Protein 2CU5 (pdb70)

B-factor: mean 21.67, std 6.47, range [10.77, 50.03]

Structure (mmCIF, N/CA/C/O backbone):
data_2CU5
#
_entry.id   2CU5
#
_cell.length_a   82.498
_cell.length_b   45.293
_cell.length_c   96.523
_cell.angle_alpha   90.00
_cell.angle_beta   111.75
_cell.angle_gamma   90.00
#
_symmetry.space_group_name_H-M   'C 1 2 1'
#
loop_
_entity.id
_entity.type
_entity.pdbx_description
1 polymer 'Conserved Hypothetical Protein TT1486'
2 water water
#
loop_
_atom_site.group_PDB
_atom_site.id
_atom_site.type_symbol
_atom_site.label_atom_id
_atom_site.label_alt_id
_atom_site.label_comp_id
_atom_site.label_asym_id
_atom_site.label_entity_id
_atom_site.label_seq_id
_atom_site.pdbx_PDB_ins_code
_atom_site.Cartn_x
_atom_site.Cartn_y
_atom_site.Cartn_z
_atom_site.occupancy
_atom_site.B_iso_or_equiv
_atom_site.auth_seq_id
_atom_site.auth_comp_id
_atom_site.auth_asym_id
_atom_site.auth_atom_id
_atom_site.pdbx_PDB_model_num
ATOM 1 N N . MET A 1 1 ? 8.594 55.352 35.445 1.00 28.55 1 MET A N 1
ATOM 2 C CA . MET A 1 1 ? 7.757 54.439 36.276 1.00 29.40 1 MET A CA 1
ATOM 3 C C . MET A 1 1 ? 8.615 53.786 37.353 1.00 30.15 1 MET A C 1
ATOM 4 O O . MET A 1 1 ? 9.806 53.537 37.144 1.00 30.08 1 MET A O 1
ATOM 9 N N . GLU A 1 2 ? 8.005 53.507 38.500 1.00 30.08 2 GLU A N 1
ATOM 10 C CA . GLU A 1 2 ? 8.712 52.864 39.601 1.00 30.70 2 GLU A CA 1
ATOM 11 C C . GLU A 1 2 ? 8.702 51.351 39.423 1.00 29.73 2 GLU A C 1
ATOM 12 O O . GLU A 1 2 ? 7.650 50.753 39.209 1.00 30.50 2 GLU A O 1
ATOM 18 N N . GLY A 1 3 ? 9.881 50.740 39.509 1.00 29.52 3 GLY A N 1
ATOM 19 C CA . GLY A 1 3 ? 9.983 49.297 39.374 1.00 28.23 3 GLY A CA 1
ATOM 20 C C . GLY A 1 3 ? 9.849 48.773 37.956 1.00 26.68 3 GLY A C 1
ATOM 21 O O . GLY A 1 3 ? 9.885 47.565 37.730 1.00 26.59 3 GLY A O 1
ATOM 22 N N . VAL A 1 4 ? 9.689 49.676 36.996 1.00 24.95 4 VAL A N 1
ATOM 23 C CA . VAL A 1 4 ? 9.561 49.271 35.602 1.00 24.49 4 VAL A CA 1
ATOM 24 C C . VAL A 1 4 ? 10.460 50.131 34.731 1.00 23.35 4 VAL A C 1
ATOM 25 O O . VAL A 1 4 ? 10.373 51.361 34.758 1.00 22.86 4 VAL A O 1
ATOM 29 N N . VAL A 1 5 ? 11.326 49.477 33.965 1.00 23.11 5 VAL A N 1
ATOM 30 C CA . VAL A 1 5 ? 12.245 50.186 33.086 1.00 23.57 5 VAL A CA 1
ATOM 31 C C . VAL A 1 5 ? 11.603 50.424 31.731 1.00 24.45 5 VAL A C 1
ATOM 32 O O . VAL A 1 5 ? 10.967 49.528 31.175 1.00 24.16 5 VAL A O 1
ATOM 36 N N . ARG A 1 6 ? 11.768 51.635 31.209 1.00 23.04 6 ARG A N 1
ATOM 37 C CA . ARG A 1 6 ? 11.209 51.985 29.913 1.00 23.50 6 ARG A CA 1
ATOM 38 C C . ARG A 1 6 ? 12.292 52.113 28.850 1.00 23.72 6 ARG A C 1
ATOM 39 O O . ARG A 1 6 ? 13.091 53.052 28.864 1.00 24.04 6 ARG A O 1
ATOM 47 N N . LEU A 1 7 ? 12.327 51.148 27.939 1.00 21.09 7 LEU A N 1
ATOM 48 C CA . LEU A 1 7 ? 13.288 51.167 26.853 1.00 20.83 7 LEU A CA 1
ATOM 49 C C . LEU A 1 7 ? 12.578 51.843 25.686 1.00 19.42 7 LEU A C 1
ATOM 50 O O . LEU A 1 7 ? 11.362 51.728 25.548 1.00 17.52 7 LEU A O 1
ATOM 55 N N . GLU A 1 8 ? 13.331 52.565 24.868 1.00 20.73 8 GLU A N 1
ATOM 56 C CA . GLU A 1 8 ? 12.760 53.238 23.706 1.00 20.32 8 GLU A CA 1
ATOM 57 C C . GLU A 1 8 ? 13.557 52.696 22.526 1.00 19.76 8 GLU A C 1
ATOM 58 O O . GLU A 1 8 ? 14.770 52.863 22.450 1.00 19.22 8 GLU A O 1
ATOM 64 N N . VAL A 1 9 ? 12.857 52.030 21.614 1.00 19.46 9 VAL A N 1
ATOM 65 C CA . VAL A 1 9 ? 13.491 51.374 20.479 1.00 19.33 9 VAL A CA 1
ATOM 66 C C . VAL A 1 9 ? 13.148 51.915 19.097 1.00 19.14 9 VAL A C 1
ATOM 67 O O . VAL A 1 9 ? 11.989 51.904 18.695 1.00 20.67 9 VAL A O 1
ATOM 71 N N . PRO A 1 10 ? 14.154 52.405 18.354 1.00 20.37 10 PRO A N 1
ATOM 72 C CA . PRO A 1 10 ? 13.863 52.922 17.012 1.00 19.05 10 PRO A CA 1
ATOM 73 C C . PRO A 1 10 ? 13.514 51.735 16.108 1.00 19.81 10 PRO A C 1
ATOM 74 O O . PRO A 1 10 ? 14.151 50.682 16.187 1.00 19.10 10 PRO A O 1
ATOM 78 N N . THR A 1 11 ? 12.509 51.903 15.256 1.00 19.33 11 THR A N 1
ATOM 79 C CA . THR A 1 11 ? 12.096 50.829 14.356 1.00 19.63 11 THR A CA 1
ATOM 80 C C . THR A 1 11 ? 11.963 51.308 12.916 1.00 19.97 11 THR A C 1
ATOM 81 O O . THR A 1 11 ? 11.715 52.486 12.665 1.00 20.23 11 THR A O 1
ATOM 85 N N . PRO A 1 12 ? 12.150 50.399 11.947 1.00 20.13 12 PRO A N 1
ATOM 86 C CA . PRO A 1 12 ? 12.034 50.745 10.526 1.00 20.03 12 PRO A CA 1
ATOM 87 C C . PRO A 1 12 ? 10.559 50.683 10.133 1.00 19.81 12 PRO A C 1
ATOM 88 O O . PRO A 1 12 ? 9.706 50.459 10.987 1.00 17.87 12 PRO A O 1
ATOM 92 N N . GLU A 1 13 ? 10.252 50.873 8.852 1.00 20.07 13 GLU A N 1
ATOM 93 C CA . GLU A 1 13 ? 8.858 50.817 8.419 1.00 21.89 13 GLU A CA 1
ATOM 94 C C . GLU A 1 13 ? 8.279 49.488 8.889 1.00 20.07 13 GLU A C 1
ATOM 95 O O . GLU A 1 13 ? 7.163 49.422 9.405 1.00 19.82 13 GLU A O 1
ATOM 101 N N . GLU A 1 14 ? 9.051 48.425 8.700 1.00 20.62 14 GLU A N 1
ATOM 102 C CA . GLU A 1 14 ? 8.633 47.105 9.136 1.00 21.69 14 GLU A CA 1
ATOM 103 C C . GLU A 1 14 ? 9.850 46.209 9.255 1.00 20.36 14 GLU A C 1
ATOM 104 O O . GLU A 1 14 ? 10.774 46.282 8.440 1.00 20.60 14 GLU A O 1
ATOM 110 N N . GLY A 1 15 ? 9.855 45.376 10.289 1.00 18.30 15 GLY A N 1
ATOM 111 C CA . GLY A 1 15 ? 10.971 44.481 10.496 1.00 18.46 15 GLY A CA 1
ATOM 112 C C . GLY A 1 15 ? 11.082 43.997 11.926 1.00 19.06 15 GLY A C 1
ATOM 113 O O . GLY A 1 15 ? 10.359 44.450 12.813 1.00 17.84 15 GLY A O 1
ATOM 114 N N . PHE A 1 16 ? 11.991 43.053 12.137 1.00 18.71 16 PHE A N 1
ATOM 115 C CA . PHE A 1 16 ? 12.234 42.488 13.454 1.00 19.17 16 PHE A CA 1
ATOM 116 C C . PHE A 1 16 ? 13.492 43.140 14.009 1.00 18.93 16 PHE A C 1
ATOM 117 O O . PHE A 1 16 ? 14.586 42.973 13.460 1.00 19.61 16 PHE A O 1
ATOM 125 N N . VAL A 1 17 ? 13.328 43.903 15.083 1.00 18.17 17 VAL A N 1
ATOM 126 C CA . VAL A 1 17 ? 14.454 44.584 15.712 1.00 16.48 17 VAL A CA 1
ATOM 127 C C . VAL A 1 17 ? 14.919 43.743 16.892 1.00 15.83 17 VAL A C 1
ATOM 128 O O . VAL A 1 17 ? 14.144 43.460 17.803 1.00 14.86 17 VAL A O 1
ATOM 132 N N . ASN A 1 18 ? 16.187 43.345 16.862 1.00 16.48 18 ASN A N 1
ATOM 133 C CA . ASN A 1 18 ? 16.768 42.524 17.920 1.00 16.08 18 ASN A CA 1
ATOM 134 C C . ASN A 1 18 ? 17.010 43.389 19.160 1.00 15.12 18 ASN A C 1
ATOM 135 O O . ASN A 1 18 ? 17.889 44.246 19.162 1.00 17.39 18 ASN A O 1
ATOM 140 N N . IL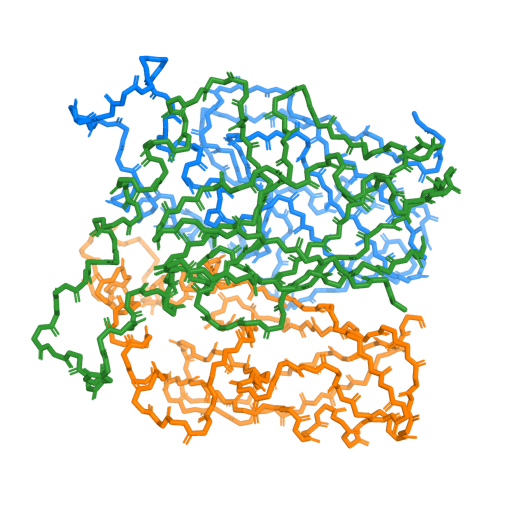E A 1 19 ? 16.234 43.161 20.211 1.00 16.55 19 ILE A N 1
ATOM 141 C CA . ILE A 1 19 ? 16.365 43.945 21.437 1.00 16.95 19 ILE A CA 1
ATOM 142 C C . ILE A 1 19 ? 16.904 43.125 22.604 1.00 17.08 19 ILE A C 1
ATOM 143 O O . ILE A 1 19 ? 16.811 43.535 23.761 1.00 16.91 19 ILE A O 1
ATOM 148 N N . THR A 1 20 ? 17.467 41.966 22.296 1.00 17.48 20 THR A N 1
ATOM 149 C CA . THR A 1 20 ? 18.000 41.077 23.319 1.00 18.79 20 THR A CA 1
ATOM 150 C C . THR A 1 20 ? 18.988 41.786 24.243 1.00 18.62 20 THR A C 1
ATOM 151 O O . THR A 1 20 ? 18.827 41.772 25.464 1.00 17.21 20 THR A O 1
ATOM 155 N N . ARG A 1 21 ? 20.003 42.409 23.655 1.00 20.03 21 ARG A N 1
ATOM 156 C CA . ARG A 1 21 ? 21.024 43.095 24.437 1.00 20.74 21 ARG A CA 1
ATOM 157 C C . ARG A 1 21 ? 20.498 44.310 25.185 1.00 20.60 21 ARG A C 1
ATOM 158 O O . ARG A 1 21 ? 20.907 44.561 26.321 1.00 21.21 21 ARG A O 1
ATOM 166 N N . LYS A 1 22 ? 19.598 45.069 24.567 1.00 20.29 22 LYS A N 1
ATOM 167 C CA . LYS A 1 22 ? 19.041 46.241 25.240 1.00 19.68 22 LYS A CA 1
ATOM 168 C C . LYS A 1 22 ? 18.192 45.839 26.449 1.00 19.53 22 LYS A C 1
ATOM 169 O O . LYS A 1 22 ? 18.152 46.556 27.455 1.00 17.90 22 LYS A O 1
ATOM 175 N N . VAL A 1 23 ? 17.512 44.698 26.356 1.00 18.11 23 VAL A N 1
ATOM 176 C CA . VAL A 1 23 ? 16.717 44.214 27.480 1.00 17.72 23 VAL A CA 1
ATOM 177 C C . VAL A 1 23 ? 17.684 43.783 28.582 1.00 16.64 23 VAL A C 1
ATOM 178 O O . VAL A 1 23 ? 17.497 44.118 29.745 1.00 19.63 23 VAL A O 1
ATOM 182 N N . GLU A 1 24 ? 18.719 43.038 28.206 1.00 18.08 24 GLU A N 1
ATOM 183 C CA . GLU A 1 24 ? 19.705 42.558 29.174 1.00 19.31 24 GLU A CA 1
ATOM 184 C C . GLU A 1 24 ? 20.389 43.713 29.898 1.00 20.82 24 GLU A C 1
ATOM 185 O O . GLU A 1 24 ? 20.687 43.620 31.092 1.00 19.95 24 GLU A O 1
ATOM 191 N N . ALA A 1 25 ? 20.634 44.803 29.179 1.00 22.40 25 ALA A N 1
ATOM 192 C CA . ALA A 1 25 ? 21.284 45.962 29.775 1.00 23.48 25 ALA A CA 1
ATOM 193 C C . ALA A 1 25 ? 20.402 46.588 30.848 1.00 24.58 25 ALA A C 1
ATOM 194 O O . ALA A 1 25 ? 20.894 47.299 31.725 1.00 26.12 25 ALA A O 1
ATOM 196 N N . ALA A 1 26 ? 19.100 46.323 30.787 1.00 23.36 26 ALA A N 1
ATOM 197 C CA . ALA A 1 26 ? 18.175 46.878 31.767 1.00 23.44 26 ALA A CA 1
ATOM 198 C C . ALA A 1 26 ? 17.983 45.964 32.976 1.00 23.52 26 ALA A C 1
ATOM 199 O O . ALA A 1 26 ? 17.332 46.346 33.949 1.00 23.82 26 ALA A O 1
ATOM 201 N N . LEU A 1 27 ? 18.569 44.772 32.922 1.00 22.30 27 LEU A N 1
ATOM 202 C CA . LEU A 1 27 ? 18.425 43.799 34.000 1.00 23.69 27 LEU A CA 1
ATOM 203 C C . LEU A 1 27 ? 19.299 44.002 35.233 1.00 25.92 27 LEU A C 1
ATOM 204 O O . LEU A 1 27 ? 19.007 43.443 36.292 1.00 24.93 27 LEU A O 1
ATOM 209 N N . SER A 1 28 ? 20.367 44.781 35.102 1.00 27.18 28 SER A N 1
ATOM 210 C CA . SER A 1 28 ? 21.274 45.021 36.228 1.00 29.22 28 SER A CA 1
ATOM 211 C C . SER A 1 28 ? 21.686 43.718 36.919 1.00 27.87 28 SER A C 1
ATOM 212 O O . SER A 1 28 ? 21.619 43.607 38.142 1.00 28.70 28 SER A O 1
ATOM 215 N N . GLY A 1 29 ? 22.102 42.732 36.130 1.00 25.89 29 GLY A N 1
ATOM 216 C CA . GLY A 1 29 ? 22.533 41.460 36.689 1.00 24.84 29 GLY A CA 1
ATOM 217 C C . GLY A 1 29 ? 21.468 40.622 37.380 1.00 25.63 29 GLY A C 1
ATOM 218 O O . GLY A 1 29 ? 21.789 39.696 38.122 1.00 23.78 29 GLY A O 1
ATOM 219 N N . HIS A 1 30 ? 20.201 40.933 37.137 1.00 24.34 30 HIS A N 1
ATOM 220 C CA . HIS A 1 30 ? 19.099 40.193 37.749 1.00 25.41 30 HIS A CA 1
ATOM 221 C C . HIS A 1 30 ? 19.086 38.704 37.398 1.00 24.76 30 HIS A C 1
ATOM 222 O O . HIS A 1 30 ? 19.502 38.302 36.311 1.00 23.78 30 HIS A O 1
ATOM 229 N N . THR A 1 31 ? 18.618 37.894 38.344 1.00 23.90 31 THR A N 1
ATOM 230 C CA . THR A 1 31 ? 18.470 36.457 38.142 1.00 23.93 31 THR A CA 1
ATOM 231 C C . THR A 1 31 ? 17.016 36.139 38.471 1.00 23.15 31 THR A C 1
ATOM 232 O O . THR A 1 31 ? 16.562 36.359 39.592 1.00 24.03 31 THR A O 1
ATOM 236 N N . GLY A 1 32 ? 16.285 35.635 37.483 1.00 21.15 32 GLY A N 1
ATOM 237 C CA . GLY A 1 32 ? 14.883 35.312 37.687 1.00 21.19 32 GLY A CA 1
ATOM 238 C C . GLY A 1 32 ? 14.098 35.639 36.431 1.00 20.06 32 GLY A C 1
ATOM 239 O O . GLY A 1 32 ? 14.686 35.973 35.403 1.00 19.19 32 GLY A O 1
ATOM 240 N N . LEU A 1 33 ? 12.776 35.557 36.505 1.00 19.55 33 LEU A N 1
ATOM 241 C CA . LEU A 1 33 ? 11.948 35.852 35.344 1.00 18.53 33 LEU A CA 1
ATOM 242 C C . LEU A 1 33 ? 11.949 37.342 35.021 1.00 18.76 33 LEU A C 1
ATOM 243 O O . LEU A 1 33 ? 12.125 38.185 35.902 1.00 19.45 33 LEU A O 1
ATOM 248 N N . VAL A 1 34 ? 11.767 37.647 33.741 1.00 16.59 34 VAL A N 1
ATOM 249 C CA . VAL A 1 34 ? 11.739 39.016 33.245 1.00 18.37 34 VAL A CA 1
ATOM 250 C C . VAL A 1 34 ? 10.480 39.200 32.403 1.00 17.69 34 VAL A C 1
ATOM 251 O O . VAL A 1 34 ? 10.205 38.401 31.507 1.00 17.28 34 VAL A O 1
ATOM 255 N N . TYR A 1 35 ? 9.721 40.248 32.698 1.00 16.71 35 TYR A N 1
ATOM 256 C CA . TYR A 1 35 ? 8.494 40.543 31.963 1.00 16.95 35 TYR A CA 1
ATOM 257 C C . TYR A 1 35 ? 8.756 41.661 30.953 1.00 17.63 35 TYR A C 1
ATOM 258 O O . TYR A 1 35 ? 9.405 42.658 31.279 1.00 16.71 35 TYR A O 1
ATOM 267 N N . LEU A 1 36 ? 8.263 41.479 29.726 1.00 15.65 36 LEU A N 1
ATOM 268 C CA . LEU A 1 36 ? 8.416 42.468 28.661 1.00 16.71 36 LEU A CA 1
ATOM 269 C C . LEU A 1 36 ? 7.044 42.791 28.085 1.00 15.58 36 LEU A C 1
ATOM 270 O O . LEU A 1 36 ? 6.217 41.894 27.897 1.00 16.32 36 LEU A O 1
ATOM 275 N N . PHE A 1 37 ? 6.813 44.065 27.784 1.00 13.67 37 PHE A N 1
ATOM 276 C CA . PHE A 1 37 ? 5.524 44.497 27.250 1.00 15.55 37 PHE A CA 1
ATOM 277 C C . PHE A 1 37 ? 5.655 45.702 26.320 1.00 14.70 37 PHE A C 1
ATOM 278 O O . PHE A 1 37 ? 6.450 46.607 26.574 1.00 15.01 37 PHE A O 1
ATOM 286 N N . VAL A 1 38 ? 4.901 45.704 25.224 1.00 15.37 38 VAL A N 1
ATOM 287 C CA . VAL A 1 38 ? 4.896 46.866 24.341 1.00 15.66 38 VAL A CA 1
ATOM 288 C C . VAL A 1 38 ? 3.504 47.475 24.500 1.00 15.34 38 VAL A C 1
ATOM 289 O O . VAL A 1 38 ? 2.490 46.814 24.270 1.00 16.06 38 VAL A O 1
ATOM 293 N N . PRO A 1 39 ? 3.435 48.738 24.941 1.00 16.62 39 PRO A N 1
ATOM 294 C CA . PRO A 1 39 ? 2.146 49.406 25.127 1.00 17.59 39 PRO A CA 1
ATOM 295 C C . PRO A 1 39 ? 1.664 49.957 23.792 1.00 16.52 39 PRO A C 1
ATOM 296 O O . PRO A 1 39 ? 1.288 51.122 23.692 1.00 18.56 39 PRO A O 1
ATOM 300 N N . HIS A 1 40 ? 1.675 49.103 22.776 1.00 17.30 40 HIS A N 1
ATOM 301 C CA . HIS A 1 40 ? 1.287 49.493 21.425 1.00 17.14 40 HIS A CA 1
ATOM 302 C C . HIS A 1 40 ? 0.350 48.464 20.801 1.00 18.07 40 HIS A C 1
ATOM 303 O O . HIS A 1 40 ? 0.269 47.327 21.263 1.00 16.95 40 HIS A O 1
ATOM 310 N N . THR A 1 41 ? -0.342 48.862 19.738 1.00 17.80 41 THR A N 1
ATOM 311 C CA . THR A 1 41 ? -1.282 47.963 19.073 1.00 17.86 41 THR A CA 1
ATOM 312 C C . THR A 1 41 ? -0.907 47.630 17.631 1.00 18.57 41 THR A C 1
ATOM 313 O O . THR A 1 41 ? -1.618 46.874 16.967 1.00 17.29 41 THR A O 1
ATOM 317 N N . THR A 1 42 ? 0.199 48.188 17.145 1.00 17.96 42 THR A N 1
ATOM 318 C CA . THR A 1 42 ? 0.631 47.930 15.775 1.00 17.59 42 THR A CA 1
ATOM 319 C C . THR A 1 42 ? 2.053 47.386 15.643 1.00 17.00 42 THR A C 1
ATOM 320 O O . THR A 1 42 ? 2.707 47.546 14.613 1.00 16.36 42 THR A O 1
ATOM 324 N N . CYS A 1 43 ? 2.527 46.751 16.711 1.00 17.90 43 CYS A N 1
ATOM 325 C CA . CYS A 1 43 ? 3.836 46.105 16.730 1.00 17.07 43 CYS A CA 1
ATOM 326 C C . CYS A 1 43 ? 3.715 44.973 17.748 1.00 16.12 43 CYS A C 1
ATOM 327 O O . CYS A 1 43 ? 2.723 44.895 18.475 1.00 17.80 43 CYS A O 1
ATOM 330 N N . GLY A 1 44 ? 4.697 44.079 17.789 1.00 17.30 44 GLY A N 1
ATOM 331 C CA . GLY A 1 44 ? 4.622 42.981 18.738 1.00 18.33 44 GLY A CA 1
ATOM 332 C C . GLY A 1 44 ? 5.969 42.546 19.279 1.00 18.07 44 GLY A C 1
ATOM 333 O O . GLY A 1 44 ? 7.001 43.124 18.947 1.00 18.23 44 GLY A O 1
ATOM 334 N N . LEU A 1 45 ? 5.947 41.529 20.135 1.00 17.86 45 LEU A N 1
ATOM 335 C CA . LEU A 1 45 ? 7.164 40.978 20.723 1.00 17.17 45 LEU A CA 1
ATOM 336 C C . LEU A 1 45 ? 7.170 39.488 20.439 1.00 17.26 45 LEU A C 1
ATOM 337 O O . LEU A 1 45 ? 6.152 38.818 20.596 1.00 15.58 45 LEU A O 1
ATOM 342 N N . THR A 1 46 ? 8.318 38.967 20.028 1.00 16.37 46 THR A N 1
ATOM 343 C CA . THR A 1 46 ? 8.417 37.553 19.725 1.00 16.14 46 THR A CA 1
ATOM 344 C C . THR A 1 46 ? 9.832 37.064 19.965 1.00 14.98 46 THR A C 1
ATOM 345 O O . THR A 1 46 ? 10.783 37.855 20.016 1.00 15.34 46 THR A O 1
ATOM 349 N N . VAL A 1 47 ? 9.959 35.756 20.144 1.00 14.39 47 VAL A N 1
ATOM 350 C CA . VAL A 1 47 ? 11.261 35.134 20.315 1.00 14.49 47 VAL A CA 1
ATOM 351 C C . VAL A 1 47 ? 11.438 34.280 19.064 1.00 15.19 47 VAL A C 1
ATOM 352 O O . VAL A 1 47 ? 10.659 33.359 18.822 1.00 15.93 47 VAL A O 1
ATOM 356 N N . GLN A 1 48 ? 12.447 34.594 18.262 1.00 15.41 48 GLN A N 1
ATOM 357 C CA . GLN A 1 48 ? 12.687 33.852 17.035 1.00 17.59 48 GLN A CA 1
ATOM 358 C C . GLN A 1 48 ? 14.160 33.784 16.665 1.00 18.42 48 GLN A C 1
ATOM 359 O O . GLN A 1 48 ? 15.023 34.199 17.436 1.00 19.00 48 GLN A O 1
ATOM 365 N N . GLU A 1 49 ? 14.449 33.258 15.480 1.00 19.11 49 GLU A N 1
ATOM 366 C CA . GLU A 1 49 ? 15.829 33.117 15.041 1.00 18.79 49 GLU A CA 1
ATOM 367 C C . GLU A 1 49 ? 16.370 34.326 14.287 1.00 19.77 49 GLU A C 1
ATOM 368 O O . GLU A 1 49 ? 15.729 34.840 13.367 1.00 19.31 49 GLU A O 1
ATOM 374 N N . GLY A 1 50 ? 17.560 34.768 14.680 1.00 18.91 50 GLY A N 1
ATOM 375 C CA . GLY A 1 50 ? 18.188 35.894 14.018 1.00 20.52 50 GLY A CA 1
ATOM 376 C C . GLY A 1 50 ? 19.453 35.482 13.284 1.00 21.36 50 GLY A C 1
ATOM 377 O O . GLY A 1 50 ? 19.890 36.170 12.359 1.00 23.19 50 GLY A O 1
ATOM 378 N N . ALA A 1 51 ? 20.038 34.355 13.684 1.00 21.68 51 ALA A N 1
ATOM 379 C CA . ALA A 1 51 ? 21.276 33.872 13.068 1.00 22.54 51 ALA A CA 1
ATOM 380 C C . ALA A 1 51 ? 21.193 33.874 11.547 1.00 23.25 51 ALA A C 1
ATOM 381 O O . ALA A 1 51 ? 22.124 34.307 10.869 1.00 22.32 51 ALA A O 1
ATOM 383 N N . ASP A 1 52 ? 20.087 33.374 11.008 1.00 23.67 52 ASP A N 1
ATOM 384 C CA . ASP A 1 52 ? 19.898 33.375 9.562 1.00 22.93 52 ASP A CA 1
ATOM 385 C C . ASP A 1 52 ? 18.914 34.500 9.251 1.00 22.30 52 ASP A C 1
ATOM 386 O O . ASP A 1 52 ? 17.742 34.427 9.618 1.00 20.24 52 ASP A O 1
ATOM 391 N N . PRO A 1 53 ? 19.381 35.557 8.564 1.00 21.24 53 PRO A N 1
ATOM 392 C CA . PRO A 1 53 ? 18.554 36.714 8.201 1.00 22.26 53 PRO A CA 1
ATOM 393 C C . PRO A 1 53 ? 17.290 36.379 7.409 1.00 21.28 53 PRO A C 1
ATOM 394 O O . PRO A 1 53 ? 16.298 37.103 7.475 1.00 19.90 53 PRO A O 1
ATOM 398 N N . THR A 1 54 ? 17.331 35.284 6.660 1.00 20.94 54 THR A N 1
ATOM 399 C CA . THR A 1 54 ? 16.189 34.894 5.842 1.00 20.66 54 THR A CA 1
ATOM 400 C C . THR A 1 54 ? 14.978 34.436 6.647 1.00 20.25 54 THR A C 1
ATOM 401 O O . THR A 1 54 ? 13.851 34.490 6.153 1.00 19.96 54 THR A O 1
ATOM 405 N N . VAL A 1 55 ? 15.200 33.996 7.883 1.00 18.31 55 VAL A N 1
ATOM 406 C CA . VAL A 1 55 ? 14.088 33.570 8.726 1.00 16.81 55 VAL A CA 1
ATOM 407 C C . VAL A 1 55 ? 13.163 34.772 8.944 1.00 17.57 55 VAL A C 1
ATOM 408 O O . VAL A 1 55 ? 11.948 34.681 8.743 1.00 16.75 55 VAL A O 1
ATOM 412 N N . ALA A 1 56 ? 13.738 35.906 9.330 1.00 15.40 56 ALA A N 1
ATOM 413 C CA . ALA A 1 56 ? 12.945 37.110 9.553 1.00 15.84 56 ALA A CA 1
ATOM 414 C C . ALA A 1 56 ? 12.301 37.555 8.242 1.00 15.67 56 ALA A C 1
ATOM 415 O O . ALA A 1 56 ? 11.151 37.981 8.217 1.00 16.30 56 ALA A O 1
ATOM 417 N N . GLN A 1 57 ? 13.055 37.453 7.156 1.00 18.44 57 GLN A N 1
ATOM 418 C CA . GLN A 1 57 ? 12.555 37.835 5.841 1.00 19.70 57 GLN A CA 1
ATOM 419 C C . GLN A 1 57 ? 11.302 37.037 5.473 1.00 18.96 57 GLN A C 1
ATOM 420 O O . GLN A 1 57 ? 10.288 37.609 5.062 1.00 19.26 57 GLN A O 1
ATOM 426 N N . ASP A 1 58 ? 11.370 35.718 5.622 1.00 17.79 58 ASP A N 1
ATOM 427 C CA . ASP A 1 58 ? 10.223 34.879 5.299 1.00 17.95 58 ASP A CA 1
ATOM 428 C C . ASP A 1 58 ? 9.048 35.123 6.247 1.00 17.30 58 ASP A C 1
ATOM 429 O O . ASP A 1 58 ? 7.891 35.083 5.825 1.00 16.98 58 ASP A O 1
ATOM 434 N N . LEU A 1 59 ? 9.332 35.381 7.522 1.00 16.47 59 LEU A N 1
ATOM 435 C CA . LEU A 1 59 ? 8.259 35.638 8.479 1.00 15.85 59 LEU A CA 1
ATOM 436 C C . LEU A 1 59 ? 7.451 36.867 8.074 1.00 15.78 59 LEU A C 1
ATOM 437 O O . LEU A 1 59 ? 6.217 36.835 8.061 1.00 16.44 59 LEU A O 1
ATOM 442 N N . LEU A 1 60 ? 8.149 37.952 7.747 1.00 16.77 60 LEU A N 1
ATOM 443 C CA . LEU A 1 60 ? 7.489 39.187 7.342 1.00 16.63 60 LEU A CA 1
ATOM 444 C C . LEU A 1 60 ? 6.749 39.012 6.016 1.00 16.32 60 LEU A C 1
ATOM 445 O O . LEU A 1 60 ? 5.652 39.543 5.829 1.00 15.32 60 LEU A O 1
ATOM 450 N N . GLY A 1 61 ? 7.368 38.282 5.096 1.00 16.36 61 GLY A N 1
ATOM 451 C CA . GLY A 1 61 ? 6.751 38.046 3.805 1.00 17.43 61 GLY A CA 1
ATOM 452 C C . GLY A 1 61 ? 5.466 37.259 3.957 1.00 17.49 61 GLY A C 1
ATOM 453 O O . GLY A 1 61 ? 4.445 37.596 3.362 1.00 17.79 61 GLY A O 1
ATOM 454 N N . ARG A 1 62 ? 5.509 36.214 4.776 1.00 17.74 62 ARG A N 1
ATOM 455 C CA . ARG A 1 62 ? 4.334 35.383 5.001 1.00 16.34 62 ARG A CA 1
ATOM 456 C C . ARG A 1 62 ? 3.260 36.120 5.803 1.00 15.89 62 ARG A C 1
ATOM 457 O O . ARG A 1 62 ? 2.068 35.959 5.549 1.00 13.40 62 ARG A O 1
ATOM 465 N N . LEU A 1 63 ? 3.673 36.930 6.773 1.00 14.58 63 LEU A N 1
ATOM 466 C CA . LEU A 1 63 ? 2.704 37.684 7.565 1.00 14.97 63 LEU A CA 1
ATOM 467 C C . LEU A 1 63 ? 1.957 38.694 6.695 1.00 15.54 63 LEU A C 1
ATOM 468 O O . LEU A 1 63 ? 0.793 39.015 6.954 1.00 16.88 63 LEU A O 1
ATOM 473 N N . ALA A 1 64 ? 2.627 39.199 5.667 1.00 16.72 64 ALA A N 1
ATOM 474 C CA . ALA A 1 64 ? 2.003 40.162 4.771 1.00 18.95 64 ALA A CA 1
ATOM 475 C C . ALA A 1 64 ? 0.916 39.469 3.950 1.00 19.52 64 ALA A C 1
ATOM 476 O O . ALA A 1 64 ? -0.100 40.077 3.602 1.00 20.57 64 ALA A O 1
ATOM 478 N N . GLU A 1 65 ? 1.129 38.193 3.651 1.00 22.02 65 GLU A N 1
ATOM 479 C CA . GLU A 1 65 ? 0.159 37.426 2.881 1.00 23.58 65 GLU A CA 1
ATOM 480 C C . GLU A 1 65 ? -1.044 37.108 3.762 1.00 23.55 65 GLU A C 1
ATOM 481 O O . GLU A 1 65 ? -2.182 37.079 3.293 1.00 23.64 65 GLU A O 1
ATOM 487 N N . LEU A 1 66 ? -0.796 36.893 5.050 1.00 22.27 66 LEU A N 1
ATOM 488 C CA . LEU A 1 66 ? -1.875 36.599 5.982 1.00 21.86 66 LEU A CA 1
ATOM 489 C C . LEU A 1 66 ? -2.618 37.878 6.358 1.00 20.33 66 LEU A C 1
ATOM 490 O O . LEU A 1 66 ? -3.829 37.864 6.589 1.00 20.70 66 LEU A O 1
ATOM 495 N N . ALA A 1 67 ? -1.886 38.985 6.409 1.00 18.69 67 ALA A N 1
ATOM 496 C CA . ALA A 1 67 ? -2.464 40.277 6.761 1.00 18.25 67 ALA A CA 1
ATOM 497 C C . ALA A 1 67 ? -2.059 41.345 5.752 1.00 18.20 67 ALA A C 1
ATOM 498 O O . ALA A 1 67 ? -1.206 42.181 6.029 1.00 16.99 67 ALA A O 1
ATOM 500 N N . PRO A 1 68 ? -2.662 41.323 4.553 1.00 21.38 68 PRO A N 1
ATOM 501 C CA . PRO A 1 68 ? -2.318 42.324 3.537 1.00 21.65 68 PRO A CA 1
ATOM 502 C C . PRO A 1 68 ? -2.738 43.731 3.945 1.00 21.59 68 PRO A C 1
ATOM 503 O O . PRO A 1 68 ? -3.755 43.916 4.608 1.00 21.25 68 PRO A O 1
ATOM 507 N N . ARG A 1 69 ? -1.947 44.718 3.541 1.00 22.75 69 ARG A N 1
ATOM 508 C CA . ARG A 1 69 ? -2.237 46.112 3.856 1.00 25.57 69 ARG A CA 1
ATOM 509 C C . ARG A 1 69 ? -3.522 46.524 3.148 1.00 26.52 69 ARG A C 1
ATOM 510 O O . ARG A 1 69 ? -4.397 47.169 3.729 1.00 25.79 69 ARG A O 1
ATOM 518 N N . HIS A 1 70 ? -3.617 46.132 1.883 1.00 28.59 70 HIS A N 1
ATOM 519 C CA . HIS A 1 70 ? -4.758 46.443 1.032 1.00 30.10 70 HIS A CA 1
ATOM 520 C C . HIS A 1 70 ? -5.921 45.483 1.249 1.00 29.44 70 HIS A C 1
ATOM 521 O O . HIS A 1 70 ? -5.843 44.306 0.907 1.00 30.97 70 HIS A O 1
ATOM 528 N N . ARG A 1 71 ? -6.999 45.996 1.827 1.00 29.12 71 ARG A N 1
ATOM 529 C CA . ARG A 1 71 ? -8.199 45.205 2.075 1.00 29.32 71 ARG A CA 1
ATOM 530 C C . ARG A 1 71 ? -9.384 46.155 1.970 1.00 29.90 71 ARG A C 1
ATOM 531 O O . ARG A 1 71 ? -9.665 46.918 2.895 1.00 30.09 71 ARG A O 1
ATOM 539 N N . PRO A 1 72 ? -10.093 46.124 0.831 1.00 31.68 72 PRO A N 1
ATOM 540 C CA . PRO A 1 72 ? -11.250 46.997 0.616 1.00 31.39 72 PRO A CA 1
ATOM 541 C C . PRO A 1 72 ? -12.330 46.880 1.681 1.00 31.31 72 PRO A C 1
ATOM 542 O O . PRO A 1 72 ? -13.013 47.855 1.984 1.00 31.40 72 PRO A O 1
ATOM 546 N N . GLN A 1 73 ? -12.476 45.690 2.255 1.00 31.16 73 GLN A N 1
ATOM 547 C CA . GLN A 1 73 ? -13.484 45.469 3.279 1.00 31.39 73 GLN A CA 1
ATOM 548 C C . GLN A 1 73 ? -13.145 46.117 4.620 1.00 30.31 73 GLN A C 1
ATOM 549 O O . GLN A 1 73 ? -14.016 46.241 5.485 1.00 29.18 73 GLN A O 1
ATOM 555 N N . ASP A 1 74 ? -11.889 46.521 4.797 1.00 28.11 74 ASP A N 1
ATOM 556 C CA . ASP A 1 74 ? -11.482 47.170 6.041 1.00 27.17 74 ASP A CA 1
ATOM 557 C C . ASP A 1 74 ? -12.385 48.370 6.317 1.00 28.27 74 ASP A C 1
ATOM 558 O O . ASP A 1 74 ? -12.764 49.100 5.399 1.00 27.37 74 ASP A O 1
ATOM 563 N N . ARG A 1 75 ? -12.722 48.564 7.587 1.00 27.80 75 ARG A N 1
ATOM 564 C CA . ARG A 1 75 ? -13.565 49.674 8.010 1.00 30.12 75 ARG A CA 1
ATOM 565 C C . ARG A 1 75 ? -12.697 50.728 8.689 1.00 30.03 75 ARG A C 1
ATOM 566 O O . ARG A 1 75 ? -13.097 51.883 8.836 1.00 29.33 75 ARG A O 1
ATOM 574 N N . HIS A 1 76 ? -11.505 50.311 9.106 1.00 29.63 76 HIS A N 1
ATOM 575 C CA . HIS A 1 76 ? -10.556 51.200 9.766 1.00 30.60 76 HIS A CA 1
ATOM 576 C C . HIS A 1 76 ? -9.863 52.032 8.688 1.00 32.05 76 HIS A C 1
ATOM 577 O O . HIS A 1 76 ? -8.882 51.600 8.080 1.00 32.88 76 HIS A O 1
ATOM 584 N N . LEU A 1 77 ? -10.402 53.227 8.463 1.00 33.89 77 LEU A N 1
ATOM 585 C CA . LEU A 1 77 ? -9.916 54.165 7.453 1.00 35.30 77 LEU A CA 1
ATOM 586 C C . LEU A 1 77 ? -8.414 54.434 7.463 1.00 35.95 77 LEU A C 1
ATOM 587 O O . LEU A 1 77 ? -7.781 54.509 6.406 1.00 35.74 77 LEU A O 1
ATOM 592 N N . GLU A 1 78 ? -7.856 54.586 8.659 1.00 35.53 78 GLU A N 1
ATOM 593 C CA . GLU A 1 78 ? -6.435 54.859 8.836 1.00 35.72 78 GLU A CA 1
ATOM 594 C C . GLU A 1 78 ? -5.544 53.922 8.021 1.00 34.26 78 GLU A C 1
ATOM 595 O O . GLU A 1 78 ? -4.389 54.240 7.736 1.00 33.57 78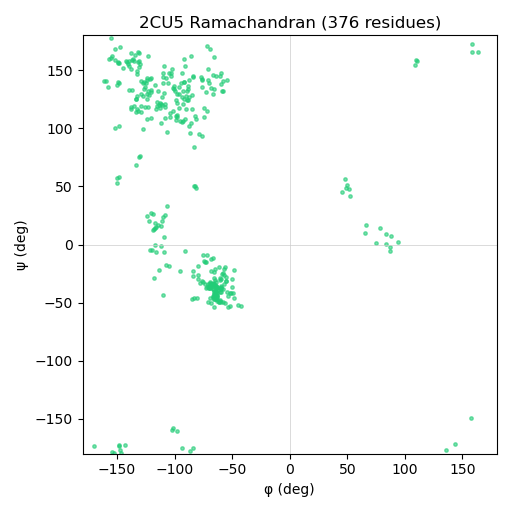 GLU A O 1
ATOM 601 N N . GLY A 1 79 ? -6.083 52.763 7.657 1.00 32.49 79 GLY A N 1
ATOM 602 C CA . GLY A 1 79 ? -5.335 51.822 6.842 1.00 30.58 79 GLY A CA 1
ATOM 603 C C . GLY A 1 79 ? -4.274 50.947 7.489 1.00 28.24 79 GLY A C 1
ATOM 604 O O . GLY A 1 79 ? -3.468 50.346 6.781 1.00 28.26 79 GLY A O 1
ATOM 605 N N . ASN A 1 80 ? -4.257 50.857 8.814 1.00 25.84 80 ASN A N 1
ATOM 606 C CA . ASN A 1 80 ? -3.263 50.023 9.475 1.00 23.92 80 ASN A CA 1
ATOM 607 C C . ASN A 1 80 ? -3.855 48.779 10.136 1.00 22.04 80 ASN A C 1
ATOM 608 O O . ASN A 1 80 ? -3.238 48.196 11.021 1.00 19.60 80 ASN A O 1
ATOM 613 N N . SER A 1 81 ? -5.048 48.370 9.718 1.00 21.10 81 SER A N 1
ATOM 614 C CA . SER A 1 81 ? -5.654 47.180 10.306 1.00 21.14 81 SER A CA 1
ATOM 615 C C . SER A 1 81 ? -4.738 45.972 10.146 1.00 20.64 81 SER A C 1
ATOM 616 O O . SER A 1 81 ? -4.697 45.101 11.017 1.00 21.11 81 SER A O 1
ATOM 619 N N . HIS A 1 82 ? -4.002 45.925 9.038 1.00 20.22 82 HIS A N 1
ATOM 620 C CA . HIS A 1 82 ? -3.078 44.821 8.783 1.00 19.93 82 HIS A CA 1
ATOM 621 C C . HIS A 1 82 ? -2.055 44.708 9.912 1.00 20.01 82 HIS A C 1
ATOM 622 O O . HIS A 1 82 ? -1.671 43.605 10.303 1.00 19.88 82 HIS A O 1
ATOM 629 N N . ALA A 1 83 ? -1.612 45.855 10.423 1.00 18.80 83 ALA A N 1
ATOM 630 C CA . ALA A 1 83 ? -0.629 45.889 11.504 1.00 18.78 83 ALA A CA 1
ATOM 631 C C . ALA A 1 83 ? -1.267 45.528 12.838 1.00 17.80 83 ALA A C 1
ATOM 632 O O . ALA A 1 83 ? -0.615 44.960 13.716 1.00 18.06 83 ALA A O 1
ATOM 634 N N . HIS A 1 84 ? -2.540 45.876 13.000 1.00 17.44 84 HIS A N 1
ATOM 635 C CA . HIS A 1 84 ? -3.247 45.549 14.228 1.00 17.72 84 HIS A CA 1
ATOM 636 C C . HIS A 1 84 ? -3.361 44.032 14.293 1.00 17.60 84 HIS A C 1
ATOM 637 O O . HIS A 1 84 ? -3.167 43.429 15.346 1.00 16.57 84 HIS A O 1
ATOM 644 N N . LEU A 1 85 ? -3.663 43.414 13.155 1.00 16.69 85 LEU A N 1
ATOM 645 C CA . LEU A 1 85 ? -3.782 41.966 13.113 1.00 15.47 85 LEU A CA 1
ATOM 646 C C . LEU A 1 85 ? -2.444 41.275 13.360 1.00 14.53 85 LEU A C 1
ATOM 647 O O . LEU A 1 85 ? -2.374 40.316 14.125 1.00 14.82 85 LEU A O 1
ATOM 652 N N . LYS A 1 86 ? -1.380 41.750 12.718 1.00 13.66 86 LYS A N 1
ATOM 653 C CA . LYS A 1 86 ? -0.078 41.128 12.916 1.00 14.30 86 LYS A CA 1
ATOM 654 C C . LYS A 1 86 ? 0.319 41.201 14.389 1.00 14.83 86 LYS A C 1
ATOM 655 O O . LYS A 1 86 ? 0.936 40.274 14.923 1.00 14.53 86 LYS A O 1
ATOM 661 N N . SER A 1 87 ? -0.053 42.302 15.033 1.00 15.01 87 SER A N 1
ATOM 662 C CA . SER A 1 87 ? 0.239 42.511 16.448 1.00 16.71 87 SER A CA 1
ATOM 663 C C . SER A 1 87 ? -0.527 41.504 17.300 1.00 15.06 87 SER A C 1
ATOM 664 O O . SER A 1 87 ? 0.036 40.890 18.207 1.00 15.06 87 SER A O 1
ATOM 667 N N . LEU A 1 88 ? -1.816 41.341 17.007 1.00 13.29 88 LEU A N 1
ATOM 668 C CA . LEU A 1 88 ? -2.658 40.394 17.735 1.00 14.60 88 LEU A CA 1
ATOM 669 C C . LEU A 1 88 ? -2.122 38.975 17.583 1.00 14.25 88 LEU A C 1
ATOM 670 O O . LEU A 1 88 ? -2.096 38.198 18.544 1.00 15.41 88 LEU A O 1
ATOM 675 N N . LEU A 1 89 ? -1.686 38.644 16.373 1.00 13.85 89 LEU A N 1
ATOM 676 C CA . LEU A 1 89 ? -1.165 37.313 16.078 1.00 14.27 89 LEU A CA 1
ATOM 677 C C . LEU A 1 89 ? 0.176 37.033 16.732 1.00 15.30 89 LEU A C 1
ATOM 678 O O . LEU A 1 89 ? 0.453 35.905 17.149 1.00 14.65 89 LEU A O 1
ATOM 683 N N . THR A 1 90 ? 1.009 38.062 16.814 1.00 14.25 90 THR A N 1
ATOM 684 C CA . THR A 1 90 ? 2.337 37.914 17.381 1.00 13.81 90 THR A CA 1
ATOM 685 C C . THR A 1 90 ? 2.292 37.938 18.904 1.00 15.28 90 THR A C 1
ATOM 686 O O . THR A 1 90 ? 2.890 37.091 19.562 1.00 16.34 90 THR A O 1
ATOM 690 N N . GLY A 1 91 ? 1.553 38.894 19.451 1.00 14.91 91 GLY A N 1
ATOM 691 C CA . GLY A 1 91 ? 1.460 39.028 20.892 1.00 16.71 91 GLY A CA 1
ATOM 692 C C . GLY A 1 91 ? 2.222 40.275 21.300 1.00 16.40 91 GLY A C 1
ATOM 693 O O . GLY A 1 91 ? 3.136 40.697 20.591 1.00 14.25 91 GLY A O 1
ATOM 694 N N . VAL A 1 92 ? 1.857 40.861 22.437 1.00 16.10 92 VAL A N 1
ATOM 695 C CA . VAL A 1 92 ? 2.517 42.075 22.907 1.00 16.48 92 VAL A CA 1
ATOM 696 C C . VAL A 1 92 ? 3.267 41.946 24.233 1.00 17.04 92 VAL A C 1
ATOM 697 O O . VAL A 1 92 ? 3.623 42.953 24.846 1.00 15.49 92 VAL A O 1
ATOM 701 N N . HIS A 1 93 ? 3.496 40.720 24.688 1.00 16.73 93 HIS A N 1
ATOM 702 C CA . HIS A 1 93 ? 4.241 40.534 25.924 1.00 17.44 93 HIS A CA 1
ATOM 703 C C . HIS A 1 93 ? 5.028 39.235 25.900 1.00 18.03 93 HIS A C 1
ATOM 704 O O . HIS A 1 93 ? 4.712 38.309 25.145 1.00 15.53 93 HIS A O 1
ATOM 711 N N . LEU A 1 94 ? 6.071 39.187 26.721 1.00 16.86 94 LEU A N 1
ATOM 712 C CA . LEU A 1 94 ? 6.923 38.015 26.822 1.00 15.38 94 LEU A CA 1
ATOM 713 C C . LEU A 1 94 ? 7.301 37.849 28.278 1.00 15.94 94 LEU A C 1
ATOM 714 O O . LEU A 1 94 ? 7.254 38.802 29.045 1.00 16.42 94 LEU A O 1
ATOM 719 N N . LEU A 1 95 ? 7.666 36.629 28.646 1.00 16.29 95 LEU A N 1
ATOM 720 C CA . LEU A 1 95 ? 8.096 36.324 30.003 1.00 15.84 95 LEU A CA 1
ATOM 721 C C . LEU A 1 95 ? 9.288 35.413 29.768 1.00 14.83 95 LEU A C 1
ATOM 722 O O . LEU A 1 95 ? 9.144 34.331 29.197 1.00 15.81 95 LEU A O 1
ATOM 727 N N . LEU A 1 96 ? 10.467 35.862 30.188 1.00 12.42 96 LEU A N 1
ATOM 728 C CA . LEU A 1 96 ? 11.689 35.104 29.958 1.00 14.51 96 LEU A CA 1
ATOM 729 C C . LEU A 1 96 ? 12.557 34.945 31.201 1.00 16.20 96 LEU A C 1
ATOM 730 O O . LEU A 1 96 ? 12.476 35.740 32.136 1.00 16.90 96 LEU A O 1
ATOM 735 N N . LEU A 1 97 ? 13.392 33.912 31.182 1.00 17.00 97 LEU A N 1
ATOM 736 C CA . LEU A 1 97 ? 14.313 33.614 32.277 1.00 19.16 97 LEU A CA 1
ATOM 737 C C . LEU A 1 97 ? 15.615 34.377 32.080 1.00 19.95 97 LEU A C 1
ATOM 738 O O . LEU A 1 97 ? 16.102 34.510 30.956 1.00 19.72 97 LEU A O 1
ATOM 743 N N . ALA A 1 98 ? 16.177 34.870 33.177 1.00 19.05 98 ALA A N 1
ATOM 744 C CA . ALA A 1 98 ? 17.436 35.592 33.129 1.00 20.48 98 ALA A CA 1
ATOM 745 C C . ALA A 1 98 ? 18.344 35.057 34.228 1.00 21.18 98 ALA A C 1
ATOM 746 O O . ALA A 1 98 ? 17.878 34.651 35.290 1.00 20.83 98 ALA A O 1
ATOM 748 N N . GLU A 1 99 ? 19.641 35.040 33.958 1.00 21.93 99 GLU A N 1
ATOM 749 C CA . GLU A 1 99 ? 20.609 34.580 34.939 1.00 24.05 99 GLU A CA 1
ATOM 750 C C . GLU A 1 99 ? 21.750 35.579 34.974 1.00 23.44 99 GLU A C 1
ATOM 751 O O . GLU A 1 99 ? 22.474 35.745 33.993 1.00 20.32 99 GLU A O 1
ATOM 757 N N . LYS A 1 100 ? 21.885 36.259 36.107 1.00 23.83 100 LYS A N 1
ATOM 758 C CA . LYS A 1 100 ? 22.933 37.249 36.292 1.00 23.89 100 LYS A CA 1
ATOM 759 C C . LYS A 1 100 ? 22.991 38.280 35.166 1.00 23.81 100 LYS A C 1
ATOM 760 O O . LYS A 1 100 ? 24.056 38.573 34.621 1.00 23.69 100 LYS A O 1
ATOM 766 N N . GLY A 1 101 ? 21.829 38.829 34.824 1.00 23.69 101 GLY A N 1
ATOM 767 C CA . GLY A 1 101 ? 21.760 39.847 33.793 1.00 23.11 101 GLY A CA 1
ATOM 768 C C . GLY A 1 101 ? 21.701 39.368 32.359 1.00 23.96 101 GLY A C 1
ATOM 769 O O . GLY A 1 101 ? 21.651 40.187 31.444 1.00 23.76 101 GLY A O 1
ATOM 770 N N . ARG A 1 102 ? 21.713 38.057 32.149 1.00 23.67 102 ARG A N 1
ATOM 771 C CA . ARG A 1 102 ? 21.653 37.524 30.796 1.00 23.51 102 ARG A CA 1
ATOM 772 C C . ARG A 1 102 ? 20.443 36.626 30.589 1.00 21.45 102 ARG A C 1
ATOM 773 O O . ARG A 1 102 ? 20.154 35.750 31.401 1.00 20.53 102 ARG A O 1
ATOM 781 N N . LEU A 1 103 ? 19.735 36.856 29.490 1.00 22.46 103 LEU A N 1
ATOM 782 C CA . LEU A 1 103 ? 18.554 36.071 29.168 1.00 20.12 103 LEU A CA 1
ATOM 783 C C . LEU A 1 103 ? 18.937 34.638 28.821 1.00 20.48 103 LEU A C 1
ATOM 784 O O . LEU A 1 103 ? 19.893 34.410 28.083 1.00 21.78 103 LEU A O 1
ATOM 789 N N . ARG A 1 104 ? 18.196 33.676 29.370 1.00 21.16 104 ARG A N 1
ATOM 790 C CA . ARG A 1 104 ? 18.439 32.258 29.107 1.00 22.54 104 ARG A CA 1
ATOM 791 C C . ARG A 1 104 ? 17.585 31.875 27.905 1.00 21.11 104 ARG A C 1
ATOM 792 O O . ARG A 1 104 ? 16.363 31.776 28.006 1.00 20.51 104 ARG A O 1
ATOM 800 N N . LEU A 1 105 ? 18.239 31.657 26.773 1.00 20.70 105 LEU A N 1
ATOM 801 C CA . LEU A 1 105 ? 17.539 31.335 25.537 1.00 20.54 105 LEU A CA 1
ATOM 802 C C . LEU A 1 105 ? 18.140 30.137 24.823 1.00 22.02 105 LEU A C 1
ATOM 803 O O . LEU A 1 105 ? 19.256 29.713 25.131 1.00 21.32 105 LEU A O 1
ATOM 808 N N . GLY A 1 106 ? 17.395 29.607 23.857 1.00 21.77 106 GLY A N 1
ATOM 809 C CA . GLY A 1 106 ? 17.877 28.481 23.083 1.00 21.13 106 GLY A CA 1
ATOM 810 C C . GLY A 1 106 ? 19.020 28.944 22.201 1.00 22.03 106 GLY A C 1
ATOM 811 O O . GLY A 1 106 ? 19.251 30.146 22.045 1.00 20.08 106 GLY A O 1
ATOM 812 N N . ARG A 1 107 ? 19.734 27.993 21.615 1.00 22.75 107 ARG A N 1
ATOM 813 C CA . ARG A 1 107 ? 20.875 28.300 20.767 1.00 25.30 107 ARG A CA 1
ATOM 814 C C . ARG A 1 107 ? 20.559 29.177 19.553 1.00 24.50 107 ARG A C 1
ATOM 815 O O . ARG A 1 107 ? 21.438 29.878 19.049 1.00 25.24 107 ARG A O 1
ATOM 823 N N . TRP A 1 108 ? 19.315 29.150 19.083 1.00 22.93 108 TRP A N 1
ATOM 824 C CA . TRP A 1 108 ? 18.942 29.952 17.917 1.00 22.12 108 TRP A CA 1
ATOM 825 C C . TRP A 1 108 ? 17.856 30.978 18.197 1.00 22.05 108 TRP A C 1
ATOM 826 O O . TRP A 1 108 ? 17.131 31.376 17.283 1.00 21.47 108 TRP A O 1
ATOM 837 N N . GLN A 1 109 ? 17.747 31.414 19.449 1.00 18.73 109 GLN A N 1
ATOM 838 C CA . GLN A 1 109 ? 16.723 32.385 19.822 1.00 18.43 109 GLN A CA 1
ATOM 839 C C . GLN A 1 109 ? 17.253 33.768 20.167 1.00 18.10 109 GLN A C 1
ATOM 840 O O . GLN A 1 109 ? 18.324 33.913 20.754 1.00 17.55 109 GLN A O 1
ATOM 846 N N . GLN A 1 110 ? 16.474 34.778 19.794 1.00 18.36 110 GLN A N 1
ATOM 847 C CA . GLN A 1 110 ? 16.774 36.177 20.068 1.00 18.55 110 GLN A CA 1
ATOM 848 C C . GLN A 1 110 ? 15.429 36.857 20.330 1.00 17.68 110 GLN A C 1
ATOM 849 O O . GLN A 1 110 ? 14.394 36.410 19.825 1.00 16.30 110 GLN A O 1
ATOM 855 N N . VAL A 1 111 ? 15.434 37.919 21.130 1.00 15.80 111 VAL A N 1
ATOM 856 C CA . VAL A 1 111 ? 14.202 38.639 21.431 1.00 16.49 111 VAL A CA 1
ATOM 857 C C . VAL A 1 111 ? 14.023 39.762 20.419 1.00 17.09 111 VAL A C 1
ATOM 858 O O . VAL A 1 111 ? 14.914 40.594 20.242 1.00 15.87 111 VAL A O 1
ATOM 862 N N . PHE A 1 112 ? 12.870 39.779 19.753 1.00 16.60 112 PHE A N 1
ATOM 863 C CA . PHE A 1 112 ? 12.592 40.782 18.732 1.00 17.14 112 PHE A CA 1
ATOM 864 C C . PHE A 1 112 ? 11.384 41.663 18.974 1.00 16.81 112 PHE A C 1
ATOM 865 O O . PHE A 1 112 ? 10.360 41.220 19.496 1.00 15.16 112 PHE A O 1
ATOM 873 N N . LEU A 1 113 ? 11.522 42.926 18.589 1.00 16.90 113 LEU A N 1
ATOM 874 C CA . LEU A 1 113 ? 10.404 43.847 18.648 1.00 18.44 113 LEU A CA 1
ATOM 875 C C . LEU A 1 113 ? 9.943 43.776 17.191 1.00 17.27 113 LEU A C 1
ATOM 876 O O . LEU A 1 113 ? 10.651 44.211 16.289 1.00 17.93 113 LEU A O 1
ATOM 881 N N . ALA A 1 114 ? 8.771 43.202 16.961 1.00 17.91 114 ALA A N 1
ATOM 882 C CA . ALA A 1 114 ? 8.249 43.064 15.608 1.00 16.44 114 ALA A CA 1
ATOM 883 C C . ALA A 1 114 ? 7.465 44.301 15.192 1.00 15.31 114 ALA A C 1
ATOM 884 O O . ALA A 1 114 ? 6.317 44.467 15.583 1.00 15.82 114 ALA A O 1
ATOM 886 N N . GLU A 1 115 ? 8.090 45.160 14.391 1.00 16.28 115 GLU A N 1
ATOM 887 C CA . GLU A 1 115 ? 7.444 46.384 13.922 1.00 17.53 115 GLU A CA 1
ATOM 888 C C . GLU A 1 115 ? 6.666 46.153 12.629 1.00 17.62 115 GLU A C 1
ATOM 889 O O . GLU A 1 115 ? 7.232 45.699 11.638 1.00 18.59 115 GLU A O 1
ATOM 895 N N . PHE A 1 116 ? 5.379 46.487 12.641 1.00 18.18 116 PHE A N 1
ATOM 896 C CA . PHE A 1 116 ? 4.538 46.314 11.459 1.00 18.86 116 PHE A CA 1
ATOM 897 C C . PHE A 1 116 ? 4.009 47.645 10.923 1.00 19.52 116 PHE A C 1
ATOM 898 O O . PHE A 1 116 ? 3.377 47.681 9.868 1.00 19.58 116 PHE A O 1
ATOM 906 N N . ASP A 1 117 ? 4.260 48.738 11.640 1.00 18.68 117 ASP A N 1
ATOM 907 C CA . ASP A 1 117 ? 3.783 50.043 11.185 1.00 19.30 117 ASP A CA 1
ATOM 908 C C . ASP A 1 117 ? 4.697 51.200 11.585 1.00 18.28 117 ASP A C 1
ATOM 909 O O . ASP A 1 117 ? 4.266 52.141 12.248 1.00 18.30 117 ASP A O 1
ATOM 914 N N . GLY A 1 118 ? 5.957 51.123 11.167 1.00 18.50 118 GLY A N 1
ATOM 915 C CA . GLY A 1 118 ? 6.912 52.166 11.486 1.00 18.55 118 GLY A CA 1
ATOM 916 C C . GLY A 1 118 ? 7.146 53.092 10.305 1.00 19.22 118 GLY A C 1
ATOM 917 O O . GLY A 1 118 ? 6.317 53.157 9.397 1.00 18.85 118 GLY A O 1
ATOM 918 N N . PRO A 1 119 ? 8.263 53.833 10.288 1.00 20.05 119 PRO A N 1
ATOM 919 C CA . PRO A 1 119 ? 9.285 53.815 11.337 1.00 19.72 119 PRO A CA 1
ATOM 920 C C . PRO A 1 119 ? 8.814 54.623 12.539 1.00 19.09 119 PRO A C 1
ATOM 921 O O . PRO A 1 119 ? 8.141 55.639 12.384 1.00 19.48 119 PRO A O 1
ATOM 925 N N . ARG A 1 120 ? 9.160 54.162 13.735 1.00 19.56 120 ARG A N 1
ATOM 926 C CA . ARG A 1 120 ? 8.773 54.857 14.957 1.00 20.25 120 ARG A CA 1
ATOM 927 C C . ARG A 1 120 ? 9.850 54.658 16.011 1.00 17.65 120 ARG A C 1
ATOM 928 O O . ARG A 1 120 ? 10.917 54.115 15.738 1.00 16.16 120 ARG A O 1
ATOM 936 N N . VAL A 1 121 ? 9.553 55.133 17.213 1.00 18.08 121 VAL A N 1
ATOM 937 C CA . VAL A 1 121 ? 10.419 54.933 18.362 1.00 17.73 121 VAL A CA 1
ATOM 938 C C . VAL A 1 121 ? 9.419 54.346 19.342 1.00 16.10 121 VAL A C 1
ATOM 939 O O . VAL A 1 121 ? 8.610 55.060 19.936 1.00 18.84 121 VAL A O 1
ATOM 943 N N . ARG A 1 122 ? 9.450 53.027 19.455 1.00 16.37 122 ARG A N 1
ATOM 944 C CA . ARG A 1 122 ? 8.535 52.292 20.314 1.00 16.68 122 ARG A CA 1
ATOM 945 C C . ARG A 1 122 ? 9.038 52.197 21.739 1.00 18.01 122 ARG A C 1
ATOM 946 O O . ARG A 1 122 ? 10.217 52.392 22.003 1.00 20.24 122 ARG A O 1
ATOM 954 N N . GLU A 1 123 ? 8.119 51.887 22.645 1.00 17.39 123 GLU A N 1
ATOM 955 C CA . GLU A 1 123 ? 8.447 51.705 24.051 1.00 19.71 123 GLU A CA 1
ATOM 956 C C . GLU A 1 123 ? 8.354 50.216 24.355 1.00 18.75 123 GLU A C 1
ATOM 957 O O . GLU A 1 123 ? 7.502 49.513 23.814 1.00 16.42 123 GLU A O 1
ATOM 963 N N . VAL A 1 124 ? 9.250 49.742 25.208 1.00 18.06 124 VAL A N 1
ATOM 964 C CA . VAL A 1 124 ? 9.243 48.361 25.646 1.00 17.03 124 VAL A CA 1
ATOM 965 C C . VAL A 1 124 ? 9.463 48.442 27.150 1.00 17.89 124 VAL A C 1
ATOM 966 O O . VAL A 1 124 ? 10.476 48.975 27.604 1.00 19.09 124 VAL A O 1
ATOM 970 N N . TRP A 1 125 ? 8.503 47.946 27.919 1.00 17.09 125 TRP A N 1
ATOM 971 C CA . TRP A 1 125 ? 8.617 47.975 29.372 1.00 17.45 125 TRP A CA 1
ATOM 972 C C . TRP A 1 125 ? 9.255 46.694 29.882 1.00 18.62 125 TRP A C 1
ATOM 973 O O . TRP A 1 125 ? 8.960 45.604 29.392 1.00 18.08 125 TRP A O 1
ATOM 984 N N . VAL A 1 126 ? 10.134 46.830 30.870 1.00 17.92 126 VAL A N 1
ATOM 985 C CA . VAL A 1 126 ? 10.829 45.684 31.430 1.00 16.66 126 VAL A CA 1
ATOM 986 C C . VAL A 1 126 ? 10.589 45.626 32.932 1.00 18.48 126 VAL A C 1
ATOM 987 O O . VAL A 1 126 ? 10.843 46.592 33.647 1.00 17.47 126 VAL A O 1
ATOM 991 N N . ARG A 1 127 ? 10.092 44.486 33.393 1.00 17.74 127 ARG A N 1
ATOM 992 C CA . ARG A 1 127 ? 9.809 44.273 34.802 1.00 20.66 127 ARG A CA 1
ATOM 993 C C . ARG A 1 127 ? 10.477 42.996 35.283 1.00 20.15 127 ARG A C 1
ATOM 994 O O . ARG A 1 127 ? 10.310 41.935 34.683 1.00 18.50 127 ARG A O 1
ATOM 1002 N N . LEU A 1 128 ? 11.239 43.102 36.366 1.00 21.77 128 LEU A N 1
ATOM 1003 C CA . LEU A 1 128 ? 11.915 41.941 36.930 1.00 21.53 128 LEU A CA 1
ATOM 1004 C C . LEU A 1 128 ? 11.011 41.331 37.996 1.00 21.86 128 LEU A C 1
ATOM 1005 O O . LEU A 1 128 ? 10.470 42.046 38.837 1.00 19.47 128 LEU A O 1
ATOM 1010 N N . LEU A 1 129 ? 10.834 40.015 37.947 1.00 22.70 129 LEU A N 1
ATOM 1011 C CA . LEU A 1 129 ? 10.020 39.322 38.938 1.00 25.55 129 LEU A CA 1
ATOM 1012 C C . LEU A 1 129 ? 10.958 38.744 39.993 1.00 27.97 129 LEU A C 1
ATOM 1013 O O . LEU A 1 129 ? 12.133 38.481 39.654 1.00 30.62 129 LEU A O 1
ATOM 1019 N N . GLY B 1 3 ? 17.705 26.615 38.475 1.00 39.25 3 GLY B N 1
ATOM 1020 C CA . GLY B 1 3 ? 16.397 27.110 38.998 1.00 37.99 3 GLY B CA 1
ATOM 1021 C C . GLY B 1 3 ? 15.209 26.664 38.163 1.00 36.33 3 GLY B C 1
ATOM 1022 O O . GLY B 1 3 ? 14.071 27.055 38.425 1.00 36.01 3 GLY B O 1
ATOM 1023 N N . VAL B 1 4 ? 15.468 25.844 37.151 1.00 35.29 4 VAL B N 1
ATOM 1024 C CA . VAL B 1 4 ? 14.399 25.354 36.291 1.00 33.65 4 VAL B CA 1
ATOM 1025 C C . VAL B 1 4 ? 14.507 23.850 36.075 1.00 31.83 4 VAL B C 1
ATOM 1026 O O . VAL B 1 4 ? 15.604 23.288 36.089 1.00 30.72 4 VAL B O 1
ATOM 1030 N N . VAL B 1 5 ? 13.360 23.205 35.884 1.00 28.61 5 VAL B N 1
ATOM 1031 C CA . VAL B 1 5 ? 13.317 21.772 35.635 1.00 26.68 5 VAL B CA 1
ATOM 1032 C C . VAL B 1 5 ? 13.135 21.594 34.135 1.00 26.92 5 VAL B C 1
ATOM 1033 O O . VAL B 1 5 ? 12.337 22.299 33.516 1.00 26.90 5 VAL B O 1
ATOM 1037 N N . ARG B 1 6 ? 13.881 20.664 33.549 1.00 25.05 6 ARG B N 1
ATOM 1038 C CA . ARG B 1 6 ? 13.788 20.424 32.115 1.00 25.25 6 ARG B CA 1
ATOM 1039 C C . ARG B 1 6 ? 13.113 19.106 31.760 1.00 24.69 6 ARG B C 1
ATOM 1040 O O . ARG B 1 6 ? 13.448 18.048 32.296 1.00 23.74 6 ARG B O 1
ATOM 1048 N N . LEU B 1 7 ? 12.144 19.189 30.856 1.00 22.16 7 LEU B N 1
ATOM 1049 C CA . LEU B 1 7 ? 11.413 18.020 30.399 1.00 21.08 7 LEU B CA 1
ATOM 1050 C C . LEU B 1 7 ? 11.916 17.705 28.999 1.00 21.56 7 LEU B C 1
ATOM 1051 O O . LEU B 1 7 ? 12.151 18.615 28.201 1.00 22.45 7 LEU B O 1
ATOM 1056 N N . GLU B 1 8 ? 12.104 16.424 28.708 1.00 18.54 8 GLU B N 1
ATOM 1057 C CA . GLU B 1 8 ? 12.558 16.014 27.386 1.00 18.91 8 GLU B CA 1
ATOM 1058 C C . GLU B 1 8 ? 11.310 15.455 26.708 1.00 18.49 8 GLU B C 1
ATOM 1059 O O . GLU B 1 8 ? 10.818 14.387 27.075 1.00 18.45 8 GLU B O 1
ATOM 1065 N N . VAL B 1 9 ? 10.797 16.178 25.720 1.00 17.44 9 VAL B N 1
ATOM 1066 C CA . VAL B 1 9 ? 9.571 15.765 25.052 1.00 16.85 9 VAL B CA 1
ATOM 1067 C C . VAL B 1 9 ? 9.767 15.251 23.627 1.00 17.21 9 VAL B C 1
ATOM 1068 O O . VAL B 1 9 ? 10.248 15.973 22.756 1.00 15.69 9 VAL B O 1
ATOM 1072 N N . PRO B 1 10 ? 9.408 13.979 23.384 1.00 17.46 10 PRO B N 1
ATOM 1073 C CA . PRO B 1 10 ? 9.542 13.370 22.057 1.00 16.64 10 PRO B CA 1
ATOM 1074 C C . PRO B 1 10 ? 8.420 13.895 21.165 1.00 15.90 10 PRO B C 1
ATOM 1075 O O . PRO B 1 10 ? 7.294 14.074 21.624 1.00 15.18 10 PRO B O 1
ATOM 1079 N N . THR B 1 11 ? 8.723 14.141 19.896 1.00 16.65 11 THR B N 1
ATOM 1080 C CA . THR B 1 11 ? 7.706 14.668 18.988 1.00 15.84 11 THR B CA 1
ATOM 1081 C C . THR B 1 11 ? 7.719 13.981 17.628 1.00 16.01 11 THR B C 1
ATOM 1082 O O . THR B 1 11 ? 8.699 13.347 17.249 1.00 16.64 11 THR B O 1
ATOM 1086 N N . PRO B 1 12 ? 6.604 14.078 16.892 1.00 18.17 12 PRO B N 1
ATOM 1087 C CA . PRO B 1 12 ? 6.482 13.483 15.555 1.00 17.76 12 PRO B CA 1
ATOM 1088 C C . PRO B 1 12 ? 6.858 14.572 14.547 1.00 17.86 12 PRO B C 1
ATOM 1089 O O . PRO B 1 12 ? 7.267 15.666 14.948 1.00 15.03 12 PRO B O 1
ATOM 1093 N N . GLU B 1 13 ? 6.729 14.297 13.250 1.00 17.55 13 GLU B N 1
ATOM 1094 C CA . GLU B 1 13 ? 7.063 15.314 12.250 1.00 19.77 13 GLU B CA 1
ATOM 1095 C C . GLU B 1 13 ? 6.323 16.610 12.577 1.00 18.94 13 GLU B C 1
ATOM 1096 O O . GLU B 1 13 ? 6.882 17.705 12.478 1.00 20.76 13 GLU B O 1
ATOM 1102 N N . GLU B 1 14 ? 5.061 16.476 12.963 1.00 19.96 14 GLU B N 1
ATOM 1103 C CA . GLU B 1 14 ? 4.250 17.617 13.364 1.00 20.77 14 GLU B CA 1
ATOM 1104 C C . GLU B 1 14 ? 3.066 17.115 14.166 1.00 21.02 14 GLU B C 1
ATOM 1105 O O . GLU B 1 14 ? 2.493 16.070 13.852 1.00 21.31 14 GLU B O 1
ATOM 1111 N N . GLY B 1 15 ? 2.710 17.844 15.219 1.00 20.32 15 GLY B N 1
ATOM 1112 C CA . GLY B 1 15 ? 1.582 17.434 16.030 1.00 20.24 15 GLY B CA 1
ATOM 1113 C C . GLY B 1 15 ? 1.524 18.090 17.392 1.00 21.54 15 GLY B C 1
ATOM 1114 O O . GLY B 1 15 ? 2.500 18.696 17.850 1.00 21.10 15 GLY B O 1
ATOM 1115 N N . PHE B 1 16 ? 0.367 17.979 18.036 1.00 21.27 16 PHE B N 1
ATOM 1116 C CA . PHE B 1 16 ? 0.184 18.541 19.365 1.00 21.12 16 PHE B CA 1
ATOM 1117 C C . PHE B 1 16 ? 0.478 17.469 20.400 1.00 21.70 16 PHE B C 1
ATOM 1118 O O . PHE B 1 16 ? -0.313 16.542 20.602 1.00 21.37 16 PHE B O 1
ATOM 1126 N N . VAL B 1 17 ? 1.633 17.599 21.044 1.00 21.24 17 VAL B N 1
ATOM 1127 C CA . VAL B 1 17 ? 2.066 16.649 22.059 1.00 20.20 17 VAL B CA 1
ATOM 1128 C C . VAL B 1 17 ? 1.577 17.096 23.426 1.00 20.33 17 VAL B C 1
ATOM 1129 O O . VAL B 1 17 ? 1.968 18.153 23.925 1.00 20.67 17 VAL B O 1
ATOM 1133 N N . ASN B 1 18 ? 0.717 16.284 24.029 1.00 19.56 18 ASN B N 1
ATOM 1134 C CA . ASN B 1 18 ? 0.159 16.587 25.339 1.00 19.32 18 ASN B CA 1
ATOM 1135 C C . ASN B 1 18 ? 1.233 16.424 26.420 1.00 19.27 18 ASN B C 1
ATOM 1136 O O . ASN B 1 18 ? 1.723 15.319 26.649 1.00 19.56 18 ASN B O 1
ATOM 1141 N N . ILE B 1 19 ? 1.601 17.522 27.075 1.00 18.69 19 ILE B N 1
ATOM 1142 C CA . ILE B 1 19 ? 2.620 17.472 28.123 1.00 18.67 19 ILE B CA 1
ATOM 1143 C C . ILE B 1 19 ? 2.044 17.811 29.492 1.00 19.80 19 ILE B C 1
ATOM 1144 O O . ILE B 1 19 ? 2.794 18.103 30.424 1.00 19.28 19 ILE B O 1
ATOM 1149 N N . THR B 1 20 ? 0.717 17.762 29.611 1.00 18.02 20 THR B N 1
ATOM 1150 C CA . THR B 1 20 ? 0.033 18.078 30.862 1.00 19.19 20 THR B CA 1
ATOM 1151 C C . THR B 1 20 ? 0.512 17.215 32.029 1.00 20.73 20 THR B C 1
ATOM 1152 O O . THR B 1 20 ? 0.853 17.737 33.093 1.00 21.14 20 THR B O 1
ATOM 1156 N N . ARG B 1 21 ? 0.541 15.898 31.833 1.00 20.25 21 ARG B N 1
ATOM 1157 C CA . ARG B 1 21 ? 0.981 14.987 32.885 1.00 22.05 21 ARG B CA 1
ATOM 1158 C C . ARG B 1 21 ? 2.477 15.090 33.172 1.00 20.75 21 ARG B C 1
ATOM 1159 O O . ARG B 1 21 ? 2.901 14.966 34.318 1.00 20.01 21 ARG B O 1
ATOM 1167 N N . LYS B 1 22 ? 3.276 15.316 32.136 1.00 19.93 22 LYS B N 1
ATOM 1168 C CA . LYS B 1 22 ? 4.717 15.447 32.322 1.00 19.45 22 LYS B CA 1
ATOM 1169 C C . LYS B 1 22 ? 5.023 16.675 33.182 1.00 19.79 22 LYS B C 1
ATOM 1170 O O . LYS B 1 22 ? 5.895 16.635 34.052 1.00 18.73 22 LYS B O 1
ATOM 1176 N N . VAL B 1 23 ? 4.306 17.766 32.930 1.00 17.74 23 VAL B N 1
ATOM 1177 C CA . VAL B 1 23 ? 4.496 18.995 33.695 1.00 18.68 23 VAL B CA 1
ATOM 1178 C C . VAL B 1 23 ? 4.063 18.799 35.146 1.00 18.54 23 VAL B C 1
ATOM 1179 O O . VAL B 1 23 ? 4.754 19.210 36.079 1.00 15.99 23 VAL B O 1
ATOM 1183 N N . GLU B 1 24 ? 2.917 18.157 35.333 1.00 18.05 24 GLU B N 1
ATOM 1184 C CA . GLU B 1 24 ? 2.404 17.935 36.671 1.00 18.11 24 GLU B CA 1
ATOM 1185 C C . GLU B 1 24 ? 3.291 17.029 37.512 1.00 19.65 24 GLU B C 1
ATOM 1186 O O . GLU B 1 24 ? 3.413 17.234 38.716 1.00 18.65 24 GLU B O 1
ATOM 1192 N N . ALA B 1 25 ? 3.916 16.037 36.882 1.00 19.19 25 ALA B N 1
ATOM 1193 C CA . ALA B 1 25 ? 4.798 15.128 37.607 1.00 20.35 25 ALA B CA 1
ATOM 1194 C C . ALA B 1 25 ? 5.979 15.916 38.172 1.00 22.66 25 ALA B C 1
ATOM 1195 O O . ALA B 1 25 ? 6.439 15.662 39.289 1.00 23.90 25 ALA B O 1
ATOM 1197 N N . ALA B 1 26 ? 6.452 16.885 37.397 1.00 19.98 26 ALA B N 1
ATOM 1198 C CA . ALA B 1 26 ? 7.578 17.714 37.798 1.00 22.04 26 ALA B CA 1
ATOM 1199 C C . ALA B 1 26 ? 7.205 18.737 38.866 1.00 20.69 26 ALA B C 1
ATOM 1200 O O . ALA B 1 26 ? 8.085 19.322 39.496 1.00 21.12 26 ALA B O 1
ATOM 1202 N N . LEU B 1 27 ? 5.907 18.948 39.071 1.00 19.62 27 LEU B N 1
ATOM 1203 C CA . LEU B 1 27 ? 5.430 19.908 40.062 1.00 19.98 27 LEU B CA 1
ATOM 1204 C C . LEU B 1 27 ? 5.462 19.349 41.483 1.00 20.32 27 LEU B C 1
ATOM 1205 O O . LEU B 1 27 ? 5.545 20.102 42.453 1.00 18.41 27 LEU B O 1
ATOM 1210 N N . SER B 1 28 ? 5.375 18.026 41.591 1.00 20.52 28 SER B N 1
ATOM 1211 C CA . SER B 1 28 ? 5.385 17.338 42.877 1.00 21.73 28 SER B CA 1
ATOM 1212 C C . SER B 1 28 ? 4.480 17.966 43.936 1.00 21.49 28 SER B C 1
ATOM 1213 O O . SER B 1 28 ? 4.888 18.131 45.086 1.00 22.97 28 SER B O 1
ATOM 1216 N N . GLY B 1 29 ? 3.254 18.316 43.545 1.00 20.42 29 GLY B N 1
ATOM 1217 C CA . GLY B 1 29 ? 2.306 18.896 44.483 1.00 19.43 29 GLY B CA 1
ATOM 1218 C C . GLY B 1 29 ? 2.335 20.406 44.653 1.00 20.55 29 GLY B C 1
ATOM 1219 O O . GLY B 1 29 ? 1.645 20.950 45.514 1.00 19.52 29 GLY B O 1
ATOM 1220 N N . HIS B 1 30 ? 3.119 21.093 43.830 1.00 19.47 30 HIS B N 1
ATOM 1221 C CA . HIS B 1 30 ? 3.231 22.544 43.922 1.00 18.75 30 HIS B CA 1
ATOM 1222 C C . HIS B 1 30 ? 1.930 23.318 43.716 1.00 18.73 30 HIS B C 1
ATOM 1223 O O . HIS B 1 30 ? 1.074 22.924 42.923 1.00 19.39 30 HIS B O 1
ATOM 1230 N N . THR B 1 31 ? 1.802 24.419 44.453 1.00 19.70 31 THR B N 1
ATOM 1231 C CA . THR B 1 31 ? 0.660 25.330 44.358 1.00 18.97 31 THR B CA 1
ATOM 1232 C C . THR B 1 31 ? 1.236 26.702 44.010 1.00 19.82 31 THR B C 1
ATOM 1233 O O . THR B 1 31 ? 2.162 27.181 44.672 1.00 19.16 31 THR B O 1
ATOM 1237 N N . GLY B 1 32 ? 0.693 27.324 42.965 1.00 18.23 32 GLY B N 1
ATOM 1238 C CA . GLY B 1 32 ? 1.170 28.629 42.541 1.00 19.28 32 GLY B CA 1
ATOM 1239 C C . GLY B 1 32 ? 1.315 28.686 41.032 1.00 18.45 32 GLY B C 1
ATOM 1240 O O . GLY B 1 32 ? 0.985 27.718 40.342 1.00 18.93 32 GLY B O 1
ATOM 1241 N N . LEU B 1 33 ? 1.812 29.806 40.513 1.00 18.37 33 LEU B N 1
ATOM 1242 C CA . LEU B 1 33 ? 1.991 29.958 39.074 1.00 18.19 33 LEU B CA 1
ATOM 1243 C C . LEU B 1 33 ? 3.204 29.182 38.572 1.00 19.36 33 LEU B C 1
ATOM 1244 O O . LEU B 1 33 ? 4.237 29.109 39.244 1.00 17.80 33 LEU B O 1
ATOM 1249 N N . VAL B 1 34 ? 3.066 28.607 37.379 1.00 17.34 34 VAL B N 1
ATOM 1250 C CA . VAL B 1 34 ? 4.111 27.809 36.760 1.00 16.35 34 VAL B CA 1
ATOM 1251 C C . VAL B 1 34 ? 4.463 28.349 35.375 1.00 15.79 34 VAL B C 1
ATOM 1252 O O . VAL B 1 34 ? 3.581 28.548 34.547 1.00 13.75 34 VAL B O 1
ATOM 1256 N N . TYR B 1 35 ? 5.753 28.565 35.127 1.00 15.95 35 TYR B N 1
ATOM 1257 C CA . TYR B 1 35 ? 6.235 29.076 33.841 1.00 15.69 35 TYR B CA 1
ATOM 1258 C C . TYR B 1 35 ? 6.782 27.951 32.959 1.00 16.10 35 TYR B C 1
ATOM 1259 O O . TYR B 1 35 ? 7.563 27.115 33.416 1.00 15.35 35 TYR B O 1
ATOM 1268 N N . LEU B 1 36 ? 6.361 27.940 31.694 1.00 16.58 36 LEU B N 1
ATOM 1269 C CA . LEU B 1 36 ? 6.800 26.939 30.725 1.00 17.42 36 LEU B CA 1
ATOM 1270 C C . LEU B 1 36 ? 7.383 27.657 29.509 1.00 16.50 36 LEU B C 1
ATOM 1271 O O . LEU B 1 36 ? 6.827 28.656 29.044 1.00 16.70 36 LEU B O 1
ATOM 1276 N N . PHE B 1 37 ? 8.485 27.136 28.983 1.00 14.86 37 PHE B N 1
ATOM 1277 C CA . PHE B 1 37 ? 9.156 27.768 27.852 1.00 14.90 37 PHE B CA 1
ATOM 1278 C C . PHE B 1 37 ? 9.867 26.747 26.964 1.00 15.62 37 PHE B C 1
ATOM 1279 O O . PHE B 1 37 ? 10.484 25.813 27.462 1.00 15.89 37 PHE B O 1
ATOM 1287 N N . VAL B 1 38 ? 9.759 26.901 25.646 1.00 15.78 38 VAL B N 1
ATOM 1288 C CA . VAL B 1 38 ? 10.470 26.003 24.743 1.00 15.00 38 VAL B CA 1
ATOM 1289 C C . VAL B 1 38 ? 11.595 26.814 24.131 1.00 15.60 38 VAL B C 1
ATOM 1290 O O . VAL B 1 38 ? 11.355 27.850 23.513 1.00 15.60 38 VAL B O 1
ATOM 1294 N N . PRO B 1 39 ? 12.846 26.369 24.323 1.00 14.97 39 PRO B N 1
ATOM 1295 C CA . PRO B 1 39 ? 14.020 27.063 23.787 1.00 16.20 39 PRO B CA 1
ATOM 1296 C C . PRO B 1 39 ? 14.223 26.699 22.322 1.00 16.79 39 PRO B C 1
ATOM 1297 O O . PRO B 1 39 ? 15.329 26.356 21.904 1.00 16.93 39 PRO B O 1
ATOM 1301 N N . HIS B 1 40 ? 13.145 26.783 21.551 1.00 15.98 40 HIS B N 1
ATOM 1302 C CA . HIS B 1 40 ? 13.185 26.414 20.142 1.00 17.10 40 HIS B CA 1
ATOM 1303 C C . HIS B 1 40 ? 12.422 27.424 19.306 1.00 15.39 40 HIS B C 1
ATOM 1304 O O . HIS B 1 40 ? 11.555 28.123 19.818 1.00 16.59 40 HIS B O 1
ATOM 1311 N N . THR B 1 41 ? 12.726 27.478 18.014 1.00 15.43 41 THR B N 1
ATOM 1312 C CA . THR B 1 41 ? 12.070 28.430 17.130 1.00 15.45 41 THR B CA 1
ATOM 1313 C C . THR B 1 41 ? 11.145 27.790 16.095 1.00 16.51 41 THR B C 1
ATOM 1314 O O . THR B 1 41 ? 10.539 28.505 15.299 1.00 16.63 41 THR B O 1
ATOM 1318 N N . THR B 1 42 ? 11.050 26.461 16.083 1.00 16.80 42 THR B N 1
ATOM 1319 C CA . THR B 1 42 ? 10.180 25.792 15.120 1.00 17.01 42 THR B CA 1
ATOM 1320 C C . THR B 1 42 ? 9.113 24.909 15.761 1.00 17.49 42 THR B C 1
ATOM 1321 O O . THR B 1 42 ? 8.570 24.000 15.129 1.00 15.63 42 THR B O 1
ATOM 1325 N N . CYS B 1 43 ? 8.828 25.177 17.031 1.00 15.73 43 CYS B N 1
ATOM 1326 C CA . CYS B 1 43 ? 7.772 24.472 17.746 1.00 16.82 43 CYS B CA 1
ATOM 1327 C C . CYS B 1 43 ? 7.212 25.504 18.712 1.00 15.89 43 CYS B C 1
ATOM 1328 O O . CYS B 1 43 ? 7.778 26.595 18.846 1.00 17.67 43 CYS B O 1
ATOM 1331 N N . GLY B 1 44 ? 6.094 25.196 19.356 1.00 14.28 44 GLY B N 1
ATOM 1332 C CA . GLY B 1 44 ? 5.515 26.152 20.279 1.00 15.76 44 GLY B CA 1
ATOM 1333 C C . GLY B 1 44 ? 4.796 25.532 21.459 1.00 16.43 44 GLY B C 1
ATOM 1334 O O . GLY B 1 44 ? 4.794 24.310 21.634 1.00 18.13 44 GLY B O 1
ATOM 1335 N N . LEU B 1 45 ? 4.204 26.390 22.284 1.00 16.22 45 LEU B N 1
ATOM 1336 C CA . LEU B 1 45 ? 3.447 25.963 23.454 1.00 16.49 45 LEU B CA 1
ATOM 1337 C C . LEU B 1 45 ? 2.056 26.585 23.409 1.00 16.51 45 LEU B C 1
ATOM 1338 O O . LEU B 1 45 ? 1.909 27.784 23.149 1.00 17.66 45 LEU B O 1
ATOM 1343 N N . THR B 1 46 ? 1.038 25.773 23.673 1.00 16.17 46 THR B N 1
ATOM 1344 C CA . THR B 1 46 ? -0.339 26.248 23.641 1.00 16.34 46 THR B CA 1
ATOM 1345 C C . THR B 1 46 ? -1.257 25.403 24.522 1.00 17.30 46 THR B C 1
ATOM 1346 O O . THR B 1 46 ? -0.925 24.275 24.889 1.00 16.89 46 THR B O 1
ATOM 1350 N N . VAL B 1 47 ? -2.408 25.970 24.869 1.00 16.03 47 VAL B N 1
ATOM 1351 C CA . VAL B 1 47 ? -3.403 25.277 25.674 1.00 16.76 47 VAL B CA 1
ATOM 1352 C C . VAL B 1 47 ? -4.612 25.119 24.763 1.00 16.67 47 VAL B C 1
ATOM 1353 O O . VAL B 1 47 ? -5.122 26.105 24.235 1.00 15.76 47 VAL B O 1
ATOM 1357 N N . GLN B 1 48 ? -5.051 23.881 24.562 1.00 17.40 48 GLN B N 1
ATOM 1358 C CA . GLN B 1 48 ? -6.202 23.616 23.701 1.00 19.45 48 GLN B CA 1
ATOM 1359 C C . GLN B 1 48 ? -6.930 22.343 24.107 1.00 20.33 48 GLN B C 1
ATOM 1360 O O . GLN B 1 48 ? -6.541 21.679 25.063 1.00 20.27 48 GLN B O 1
ATOM 1366 N N . GLU B 1 49 ? -7.991 21.999 23.382 1.00 21.23 49 GLU B N 1
ATOM 1367 C CA . GLU B 1 49 ? -8.754 20.796 23.705 1.00 22.97 49 GLU B CA 1
ATOM 1368 C C . GLU B 1 49 ? -7.963 19.553 23.320 1.00 24.24 49 GLU B C 1
ATOM 1369 O O . GLU B 1 49 ? -7.466 19.458 22.202 1.00 23.85 49 GLU B O 1
ATOM 1375 N N . GLY B 1 50 ? -7.860 18.592 24.235 1.00 26.51 50 GLY B N 1
ATOM 1376 C CA . GLY B 1 50 ? -7.087 17.394 23.940 1.00 28.28 50 GLY B CA 1
ATOM 1377 C C . GLY B 1 50 ? -7.789 16.057 23.738 1.00 28.82 50 GLY B C 1
ATOM 1378 O O . GLY B 1 50 ? -7.442 15.313 22.818 1.00 31.19 50 GLY B O 1
ATOM 1379 N N . ALA B 1 51 ? -8.765 15.745 24.583 1.00 27.16 51 ALA B N 1
ATOM 1380 C CA . ALA B 1 51 ? -9.486 14.471 24.506 1.00 27.35 51 ALA B CA 1
ATOM 1381 C C . ALA B 1 51 ? -10.017 14.102 23.119 1.00 27.17 51 ALA B C 1
ATOM 1382 O O . ALA B 1 51 ? -10.140 12.918 22.789 1.00 27.67 51 ALA B O 1
ATOM 1384 N N . ASP B 1 52 ? -10.336 15.111 22.314 1.00 26.20 52 ASP B N 1
ATOM 1385 C CA . ASP B 1 52 ? -10.858 14.896 20.962 1.00 25.25 52 ASP B CA 1
ATOM 1386 C C . ASP B 1 52 ? -9.732 15.040 19.938 1.00 24.37 52 ASP B C 1
ATOM 1387 O O . ASP B 1 52 ? -9.283 16.145 19.647 1.00 25.11 52 ASP B O 1
ATOM 1392 N N . PRO B 1 53 ? -9.275 13.921 19.362 1.00 24.60 53 PRO B N 1
ATOM 1393 C CA . PRO B 1 53 ? -8.194 13.954 18.376 1.00 24.40 53 PRO B CA 1
ATOM 1394 C C . PRO B 1 53 ? -8.429 14.861 17.173 1.00 22.96 53 PRO B C 1
ATOM 1395 O O . PRO B 1 53 ? -7.483 15.436 16.638 1.00 23.13 53 PRO B O 1
ATOM 1399 N N . THR B 1 54 ? -9.684 15.008 16.763 1.00 22.53 54 THR B N 1
ATOM 1400 C CA . THR B 1 54 ? -10.001 15.829 15.595 1.00 21.78 54 THR B CA 1
ATOM 1401 C C . THR B 1 54 ? -9.715 17.321 15.743 1.00 21.95 54 THR B C 1
ATOM 1402 O O . THR B 1 54 ? -9.528 18.015 14.744 1.00 22.53 54 THR B O 1
ATOM 1406 N N . VAL B 1 55 ? -9.683 17.826 16.971 1.00 22.34 55 VAL B N 1
ATOM 1407 C CA . VAL B 1 55 ? -9.398 19.246 17.170 1.00 20.82 55 VAL B CA 1
ATOM 1408 C C . VAL B 1 55 ? -7.967 19.525 16.719 1.00 21.15 55 VAL B C 1
ATOM 1409 O O . VAL B 1 55 ? -7.727 20.406 15.890 1.00 19.34 55 VAL B O 1
ATOM 1413 N N . ALA B 1 56 ? -7.019 18.762 17.255 1.00 20.08 56 ALA B N 1
ATOM 1414 C CA . ALA B 1 56 ? -5.614 18.921 16.896 1.00 20.01 56 ALA B CA 1
ATOM 1415 C C . ALA B 1 56 ? -5.409 18.693 15.398 1.00 19.74 56 ALA B C 1
ATOM 1416 O O . ALA B 1 56 ? -4.615 19.377 14.758 1.00 18.76 56 ALA B O 1
ATOM 1418 N N . GLN B 1 57 ? -6.122 17.726 14.836 1.00 20.41 57 GLN B N 1
ATOM 1419 C CA . GLN B 1 57 ? -5.982 17.455 13.410 1.00 19.86 57 GLN B CA 1
ATOM 1420 C C . GLN B 1 57 ? -6.371 18.683 12.594 1.00 18.45 57 GLN B C 1
ATOM 1421 O O . GLN B 1 57 ? -5.634 19.095 11.694 1.00 17.63 57 GLN B O 1
ATOM 1427 N N . ASP B 1 58 ? -7.525 19.271 12.907 1.00 17.79 58 ASP B N 1
ATOM 1428 C CA . ASP B 1 58 ? -7.980 20.456 12.188 1.00 16.94 58 ASP B CA 1
ATOM 1429 C C . ASP B 1 58 ? -7.066 21.653 12.447 1.00 17.40 58 ASP B C 1
ATOM 1430 O O . ASP B 1 58 ? -6.864 22.483 11.564 1.00 15.01 58 ASP B O 1
ATOM 1435 N N . LEU B 1 59 ? -6.516 21.748 13.654 1.00 16.49 59 LEU B N 1
ATOM 1436 C CA . LEU B 1 59 ? -5.609 22.852 13.961 1.00 16.27 59 LEU B CA 1
ATOM 1437 C C . LEU B 1 59 ? -4.368 22.751 13.078 1.00 15.16 59 LEU B C 1
ATOM 1438 O O . LEU B 1 59 ? -3.938 23.735 12.474 1.00 18.18 59 LEU B O 1
ATOM 1443 N N . LEU B 1 60 ? -3.794 21.557 12.996 1.00 15.51 60 LEU B N 1
ATOM 1444 C CA . LEU B 1 60 ? -2.602 21.344 12.181 1.00 16.34 60 LEU B CA 1
ATOM 1445 C C . LEU B 1 60 ? -2.916 21.519 10.701 1.00 16.46 60 LEU B C 1
ATOM 1446 O O . LEU B 1 60 ? -2.108 22.061 9.944 1.00 14.96 60 LEU B O 1
ATOM 1451 N N . GLY B 1 61 ? -4.092 21.050 10.294 1.00 16.31 61 GLY B N 1
ATOM 1452 C CA . GLY B 1 61 ? -4.481 21.156 8.902 1.00 16.55 61 GLY B CA 1
ATOM 1453 C C . GLY B 1 61 ? -4.628 22.596 8.462 1.00 15.80 61 GLY B C 1
ATOM 1454 O O . GLY B 1 61 ? -4.119 22.994 7.411 1.00 15.05 61 GLY B O 1
ATOM 1455 N N . ARG B 1 62 ? -5.324 23.386 9.271 1.00 17.30 62 ARG B N 1
ATOM 1456 C CA . ARG B 1 62 ? -5.533 24.787 8.946 1.00 16.83 62 ARG B CA 1
ATOM 1457 C C . ARG B 1 62 ? -4.226 25.583 9.047 1.00 17.82 62 ARG B C 1
ATOM 1458 O O . ARG B 1 62 ? -3.972 26.473 8.240 1.00 16.80 62 ARG B O 1
ATOM 1466 N N . LEU B 1 63 ? -3.387 25.263 10.026 1.00 17.92 63 LEU B N 1
ATOM 1467 C CA . LEU B 1 63 ? -2.122 25.982 10.151 1.00 16.84 63 LEU B CA 1
ATOM 1468 C C . LEU B 1 63 ? -1.252 25.715 8.925 1.00 16.11 63 LEU B C 1
ATOM 1469 O O . LEU B 1 63 ? -0.535 26.601 8.461 1.00 15.88 63 LEU B O 1
ATOM 1474 N N . ALA B 1 64 ? -1.324 24.500 8.387 1.00 16.10 64 ALA B N 1
ATOM 1475 C CA . ALA B 1 64 ? -0.531 24.167 7.205 1.00 15.34 64 ALA B CA 1
ATOM 1476 C C . ALA B 1 64 ? -1.023 24.990 6.010 1.00 14.64 64 ALA B C 1
ATOM 1477 O O . ALA B 1 64 ? -0.240 25.371 5.140 1.00 12.86 64 ALA B O 1
ATOM 1479 N N . GLU B 1 65 ? -2.321 25.272 5.980 1.00 17.05 65 GLU B N 1
ATOM 1480 C CA . GLU B 1 65 ? -2.900 26.069 4.900 1.00 15.96 65 GLU B CA 1
ATOM 1481 C C . GLU B 1 65 ? -2.479 27.531 5.049 1.00 16.11 65 GLU B C 1
ATOM 1482 O O . GLU B 1 65 ? -2.218 28.225 4.062 1.00 15.66 65 GLU B O 1
ATOM 1488 N N . LEU B 1 66 ? -2.395 27.997 6.289 1.00 13.52 66 LEU B N 1
ATOM 1489 C CA . LEU B 1 66 ? -1.978 29.371 6.547 1.00 14.53 66 LEU B CA 1
ATOM 1490 C C . LEU B 1 66 ? -0.471 29.515 6.364 1.00 15.79 66 LEU B C 1
ATOM 1491 O O . LEU B 1 66 ? 0.019 30.572 5.963 1.00 16.13 66 LEU B O 1
ATOM 1496 N N . ALA B 1 67 ? 0.262 28.445 6.652 1.00 16.11 67 ALA B N 1
ATOM 1497 C CA . ALA B 1 67 ? 1.714 28.466 6.532 1.00 17.74 67 ALA B CA 1
ATOM 1498 C C . ALA B 1 67 ? 2.199 27.261 5.739 1.00 17.41 67 ALA B C 1
ATOM 1499 O O . ALA B 1 67 ? 2.719 26.303 6.305 1.00 18.41 67 ALA B O 1
ATOM 1501 N N . PRO B 1 68 ? 2.032 27.299 4.406 1.00 17.16 68 PRO B N 1
ATOM 1502 C CA . PRO B 1 68 ? 2.442 26.216 3.504 1.00 16.46 68 PRO B CA 1
ATOM 1503 C C . PRO B 1 68 ? 3.928 25.898 3.605 1.00 16.91 68 PRO B C 1
ATOM 1504 O O . PRO B 1 68 ? 4.756 26.803 3.729 1.00 14.68 68 PRO B O 1
ATOM 1508 N N . ARG B 1 69 ? 4.262 24.611 3.539 1.00 17.45 69 ARG B N 1
ATOM 1509 C CA . ARG B 1 69 ? 5.652 24.176 3.614 1.00 18.91 69 ARG B CA 1
ATOM 1510 C C . ARG B 1 69 ? 6.464 24.640 2.417 1.00 20.07 69 ARG B C 1
ATOM 1511 O O . ARG B 1 69 ? 7.604 25.084 2.559 1.00 20.90 69 ARG B O 1
ATOM 1519 N N . HIS B 1 70 ? 5.874 24.527 1.232 1.00 18.96 70 HIS B N 1
ATOM 1520 C CA . HIS B 1 70 ? 6.569 24.899 0.012 1.00 18.35 70 HIS B CA 1
ATOM 1521 C C . HIS B 1 70 ? 6.051 26.206 -0.570 1.00 18.56 70 HIS B C 1
ATOM 1522 O O . HIS B 1 70 ? 5.034 26.231 -1.262 1.00 17.07 70 HIS B O 1
ATOM 1529 N N . ARG B 1 71 ? 6.758 27.290 -0.259 1.00 18.02 71 ARG B N 1
ATOM 1530 C CA . ARG B 1 71 ? 6.420 28.638 -0.725 1.00 18.67 71 ARG B CA 1
ATOM 1531 C C . ARG B 1 71 ? 7.562 29.119 -1.615 1.00 18.06 71 ARG B C 1
ATOM 1532 O O . ARG B 1 71 ? 8.694 29.277 -1.153 1.00 18.84 71 ARG B O 1
ATOM 1540 N N . PRO B 1 72 ? 7.283 29.355 -2.909 1.00 17.24 72 PRO B N 1
ATOM 1541 C CA . PRO B 1 72 ? 8.320 29.810 -3.840 1.00 16.68 72 PRO B CA 1
ATOM 1542 C C . PRO B 1 72 ? 9.137 31.017 -3.373 1.00 16.58 72 PRO B C 1
ATOM 1543 O O . PRO B 1 72 ? 10.355 31.045 -3.542 1.00 17.68 72 PRO B O 1
ATOM 1547 N N . GLN B 1 73 ? 8.467 32.001 -2.776 1.00 16.17 73 GLN B N 1
ATOM 1548 C CA . GLN B 1 73 ? 9.128 33.218 -2.324 1.00 16.01 73 GLN B CA 1
ATOM 1549 C C . GLN B 1 73 ? 10.023 33.092 -1.095 1.00 16.49 73 GLN B C 1
ATOM 1550 O O . GLN B 1 73 ? 10.733 34.040 -0.748 1.00 16.19 73 GLN B O 1
ATOM 1556 N N . ASP B 1 74 ? 9.989 31.938 -0.436 1.00 16.68 74 ASP B N 1
ATOM 1557 C CA . ASP B 1 74 ? 10.822 31.713 0.744 1.00 18.90 74 ASP B CA 1
ATOM 1558 C C . ASP B 1 74 ? 12.303 31.854 0.390 1.00 19.54 74 ASP B C 1
ATOM 1559 O O . ASP B 1 74 ? 12.748 31.372 -0.649 1.00 19.37 74 ASP B O 1
ATOM 1564 N N . ARG B 1 75 ? 13.060 32.511 1.266 1.00 20.32 75 ARG B N 1
ATOM 1565 C CA . ARG B 1 75 ? 14.486 32.705 1.051 1.00 22.18 75 ARG B CA 1
ATOM 1566 C C . ARG B 1 75 ? 15.280 31.808 1.999 1.00 22.58 75 ARG B C 1
ATOM 1567 O O . ARG B 1 75 ? 16.466 31.552 1.782 1.00 22.48 75 ARG B O 1
ATOM 1575 N N . HIS B 1 76 ? 14.614 31.332 3.048 1.00 22.86 76 HIS B N 1
ATOM 1576 C CA . HIS B 1 76 ? 15.224 30.436 4.030 1.00 23.07 76 HIS B CA 1
ATOM 1577 C C . HIS B 1 76 ? 15.291 29.062 3.367 1.00 24.82 76 HIS B C 1
ATOM 1578 O O . HIS B 1 76 ? 14.338 28.281 3.424 1.00 23.21 76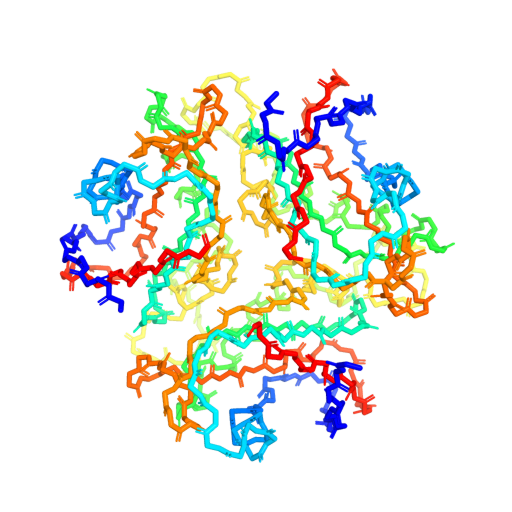 HIS B O 1
ATOM 1585 N N . LEU B 1 77 ? 16.430 28.786 2.736 1.00 25.83 77 LEU B N 1
ATOM 1586 C CA . LEU B 1 77 ? 16.659 27.546 2.000 1.00 27.33 77 LEU B CA 1
ATOM 1587 C C . LEU B 1 77 ? 16.490 26.246 2.763 1.00 27.29 77 LEU B C 1
ATOM 1588 O O . LEU B 1 77 ? 16.196 25.212 2.162 1.00 25.42 77 LEU B O 1
ATOM 1593 N N . GLU B 1 78 ? 16.686 26.294 4.077 1.00 27.20 78 GLU B N 1
ATOM 1594 C CA . GLU B 1 78 ? 16.545 25.112 4.913 1.00 27.82 78 GLU B CA 1
ATOM 1595 C C . GLU B 1 78 ? 15.130 24.561 4.749 1.00 26.64 78 GLU B C 1
ATOM 1596 O O . GLU B 1 78 ? 14.878 23.375 4.976 1.00 26.35 78 GLU B O 1
ATOM 1602 N N . GLY B 1 79 ? 14.211 25.443 4.366 1.00 24.55 79 GLY B N 1
ATOM 1603 C CA . GLY B 1 79 ? 12.837 25.045 4.124 1.00 21.03 79 GLY B CA 1
ATOM 1604 C C . GLY B 1 79 ? 11.864 24.939 5.278 1.00 20.33 79 GLY B C 1
ATOM 1605 O O . GLY B 1 79 ? 10.757 24.443 5.091 1.00 17.30 79 GLY B O 1
ATOM 1606 N N . ASN B 1 80 ? 12.241 25.392 6.468 1.00 18.68 80 ASN B N 1
ATOM 1607 C CA . ASN B 1 80 ? 11.312 25.292 7.583 1.00 16.70 80 ASN B CA 1
ATOM 1608 C C . ASN B 1 80 ? 10.719 26.624 8.023 1.00 15.29 80 ASN B C 1
ATOM 1609 O O . ASN B 1 80 ? 10.287 26.772 9.161 1.00 14.77 80 ASN B O 1
ATOM 1614 N N . SER B 1 81 ? 10.6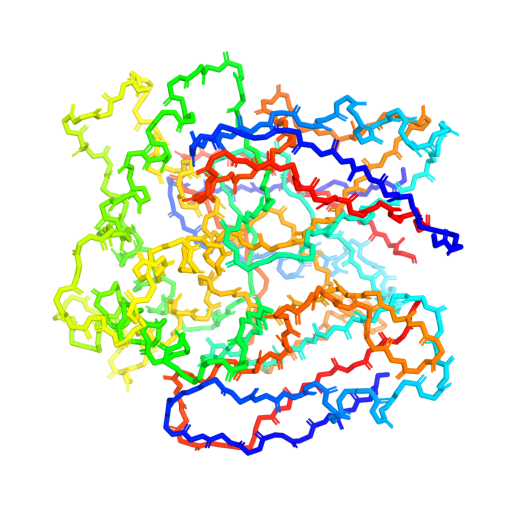65 27.596 7.122 1.00 15.79 81 SER B N 1
ATOM 1615 C CA . SER B 1 81 ? 10.083 28.879 7.495 1.00 14.12 81 SER B CA 1
ATOM 1616 C C . SER B 1 81 ? 8.624 28.697 7.907 1.00 14.52 81 SER B C 1
ATOM 1617 O O . SER B 1 81 ? 8.105 29.460 8.720 1.00 14.28 81 SER B O 1
ATOM 1620 N N . HIS B 1 82 ? 7.960 27.688 7.347 1.00 14.73 82 HIS B N 1
ATOM 1621 C CA . HIS B 1 82 ? 6.568 27.442 7.701 1.00 13.68 82 HIS B CA 1
ATOM 1622 C C . HIS B 1 82 ? 6.486 27.146 9.194 1.00 14.10 82 HIS B C 1
ATOM 1623 O O . HIS B 1 82 ? 5.542 27.562 9.867 1.00 12.16 82 HIS B O 1
ATOM 1630 N N . ALA B 1 83 ? 7.484 26.426 9.697 1.00 14.64 83 ALA B N 1
ATOM 1631 C CA . ALA B 1 83 ? 7.535 26.052 11.112 1.00 14.88 83 ALA B CA 1
ATOM 1632 C C . ALA B 1 83 ? 7.865 27.264 11.978 1.00 14.98 83 ALA B C 1
ATOM 1633 O O . ALA B 1 83 ? 7.347 27.399 13.083 1.00 14.45 83 ALA B O 1
ATOM 1635 N N . HIS B 1 84 ? 8.737 28.135 11.479 1.00 13.35 84 HIS B N 1
ATOM 1636 C CA . HIS B 1 84 ? 9.091 29.343 12.217 1.00 14.49 84 HIS B CA 1
ATOM 1637 C C . HIS B 1 84 ? 7.834 30.204 12.362 1.00 14.24 84 HIS B C 1
ATOM 1638 O O . HIS B 1 84 ? 7.572 30.767 13.427 1.00 15.02 84 HIS B O 1
ATOM 1645 N N . LEU B 1 85 ? 7.047 30.292 11.292 1.00 13.40 85 LEU B N 1
ATOM 1646 C CA . LEU B 1 85 ? 5.823 31.086 11.336 1.00 14.18 85 LEU B CA 1
ATOM 1647 C C . LEU B 1 85 ? 4.813 30.497 12.305 1.00 12.99 85 LEU B C 1
ATOM 1648 O O . LEU B 1 85 ? 4.221 31.222 13.103 1.00 12.83 85 LEU B O 1
ATOM 1653 N N . LYS B 1 86 ? 4.602 29.185 12.233 1.00 13.91 86 LYS B N 1
ATOM 1654 C CA . LYS B 1 86 ? 3.654 28.540 13.137 1.00 14.08 86 LYS B CA 1
ATOM 1655 C C . LYS B 1 86 ? 4.094 28.752 14.585 1.00 15.42 86 LYS B C 1
ATOM 1656 O O . LYS B 1 86 ? 3.264 28.954 15.472 1.00 11.96 86 LYS B O 1
ATOM 1662 N N . SER B 1 87 ? 5.402 28.711 14.819 1.00 14.71 87 SER B N 1
ATOM 1663 C CA . SER B 1 87 ? 5.927 28.930 16.168 1.00 14.78 87 SER B CA 1
ATOM 1664 C C . SER B 1 87 ? 5.588 30.349 16.649 1.00 14.48 87 SER B C 1
ATOM 1665 O O . SER B 1 87 ? 5.096 30.533 17.763 1.00 15.24 87 SER B O 1
ATOM 1668 N N . LEU B 1 88 ? 5.851 31.345 15.805 1.00 14.16 88 LEU B N 1
ATOM 1669 C CA . LEU B 1 88 ? 5.567 32.743 16.139 1.00 15.04 88 LEU B CA 1
ATOM 1670 C C . LEU B 1 88 ? 4.083 32.967 16.422 1.00 15.92 88 LEU B C 1
ATOM 1671 O O . LEU B 1 88 ? 3.712 33.699 17.344 1.00 14.77 88 LEU B O 1
ATOM 1676 N N . LEU B 1 89 ? 3.233 32.332 15.618 1.00 16.32 89 LEU B N 1
ATOM 1677 C CA . LEU B 1 89 ? 1.788 32.461 15.773 1.00 16.15 89 LEU B CA 1
ATOM 1678 C C . LEU B 1 89 ? 1.259 31.796 17.043 1.00 15.37 89 LEU B C 1
ATOM 1679 O O . LEU B 1 89 ? 0.279 32.254 17.628 1.00 14.24 89 LEU B O 1
ATOM 1684 N N . THR B 1 90 ? 1.896 30.708 17.455 1.00 16.14 90 THR B N 1
ATOM 1685 C CA . THR B 1 90 ? 1.464 29.986 18.649 1.00 17.31 90 THR B CA 1
ATOM 1686 C C . THR B 1 90 ? 2.061 30.603 19.915 1.00 17.45 90 THR B C 1
ATOM 1687 O O . THR B 1 90 ? 1.358 30.840 20.896 1.00 19.14 90 THR B O 1
ATOM 1691 N N . GLY B 1 91 ? 3.361 30.875 19.879 1.00 16.73 91 GLY B N 1
ATOM 1692 C CA . GLY B 1 91 ? 4.031 31.434 21.042 1.00 17.22 91 GLY B CA 1
ATOM 1693 C C . GLY B 1 91 ? 4.942 30.371 21.624 1.00 16.17 91 GLY B C 1
ATOM 1694 O O . GLY B 1 91 ? 4.734 29.179 21.378 1.00 16.37 91 GLY B O 1
ATOM 1695 N N . VAL B 1 92 ? 5.945 30.779 22.398 1.00 15.93 92 VAL B N 1
ATOM 1696 C CA . VAL B 1 92 ? 6.875 29.812 22.965 1.00 14.61 92 VAL B CA 1
ATOM 1697 C C . VAL B 1 92 ? 6.912 29.741 24.493 1.00 14.71 92 VAL B C 1
ATOM 1698 O O . VAL B 1 92 ? 7.831 29.150 25.065 1.00 13.52 92 VAL B O 1
ATOM 1702 N N . HIS B 1 93 ? 5.928 30.337 25.154 1.00 14.66 93 HIS B N 1
ATOM 1703 C CA . HIS B 1 93 ? 5.891 30.285 26.609 1.00 16.07 93 HIS B CA 1
ATOM 1704 C C . HIS B 1 93 ? 4.471 30.291 27.141 1.00 16.48 93 HIS B C 1
ATOM 1705 O O . HIS B 1 93 ? 3.542 30.755 26.477 1.00 15.94 93 HIS B O 1
ATOM 1712 N N . LEU B 1 94 ? 4.305 29.776 28.352 1.00 15.58 94 LEU B N 1
ATOM 1713 C CA . LEU B 1 94 ? 2.999 29.759 28.989 1.00 15.59 94 LEU B CA 1
ATOM 1714 C C . LEU B 1 94 ? 3.159 30.084 30.462 1.00 14.91 94 LEU B C 1
ATOM 1715 O O . LEU B 1 94 ? 4.226 29.901 31.035 1.00 17.23 94 LEU B O 1
ATOM 1720 N N . LEU B 1 95 ? 2.097 30.600 31.058 1.00 14.22 95 LEU B N 1
ATOM 1721 C CA . LEU B 1 95 ? 2.085 30.897 32.482 1.00 16.50 95 LEU B CA 1
ATOM 1722 C C . LEU B 1 95 ? 0.761 30.295 32.916 1.00 15.89 95 LEU B C 1
ATOM 1723 O O . LEU B 1 95 ? -0.298 30.710 32.449 1.00 16.29 95 LEU B O 1
ATOM 1728 N N . LEU B 1 96 ? 0.826 29.292 33.783 1.00 15.44 96 LEU B N 1
ATOM 1729 C CA . LEU B 1 96 ? -0.372 28.604 34.238 1.00 15.68 96 LEU B CA 1
ATOM 1730 C C . LEU B 1 96 ? -0.437 28.491 35.749 1.00 17.92 96 LEU B C 1
ATOM 1731 O O . LEU B 1 96 ? 0.595 28.504 36.429 1.00 18.22 96 LEU B O 1
ATOM 1736 N N . LEU B 1 97 ? -1.653 28.369 36.267 1.00 17.18 97 LEU B N 1
ATOM 1737 C CA . LEU B 1 97 ? -1.849 28.222 37.701 1.00 19.89 97 LEU B CA 1
ATOM 1738 C C . LEU B 1 97 ? -1.868 26.736 38.053 1.00 19.64 97 LEU B C 1
ATOM 1739 O O . LEU B 1 97 ? -2.415 25.920 37.315 1.00 18.88 97 LEU B O 1
ATOM 1744 N N . ALA B 1 98 ? -1.238 26.390 39.170 1.00 19.77 98 ALA B N 1
ATOM 1745 C CA . ALA B 1 98 ? -1.196 25.012 39.634 1.00 18.32 98 ALA B CA 1
ATOM 1746 C C . ALA B 1 98 ? -1.763 24.984 41.044 1.00 19.57 98 ALA B C 1
ATOM 1747 O O . ALA B 1 98 ? -1.558 25.912 41.819 1.00 17.63 98 ALA B O 1
ATOM 1749 N N . GLU B 1 99 ? -2.497 23.930 41.367 1.00 20.54 99 GLU B N 1
ATOM 1750 C CA . GLU B 1 99 ? -3.065 23.801 42.697 1.00 21.98 99 GLU B CA 1
ATOM 1751 C C . GLU B 1 99 ? -2.758 22.408 43.208 1.00 21.10 99 GLU B C 1
ATOM 1752 O O . GLU B 1 99 ? -3.228 21.420 42.650 1.00 19.28 99 GLU B O 1
ATOM 1758 N N . LYS B 1 100 ? -1.957 22.338 44.264 1.00 20.81 100 LYS B N 1
ATOM 1759 C CA . LYS B 1 100 ? -1.582 21.067 44.856 1.00 21.47 100 LYS B CA 1
ATOM 1760 C C . LYS B 1 100 ? -1.027 20.095 43.816 1.00 20.44 100 LYS B C 1
ATOM 1761 O O . LYS B 1 100 ? -1.357 18.911 43.816 1.00 20.08 100 LYS B O 1
ATOM 1767 N N . GLY B 1 101 ? -0.195 20.613 42.918 1.00 21.43 101 GLY B N 1
ATOM 1768 C CA . GLY B 1 101 ? 0.423 19.770 41.910 1.00 21.59 101 GLY B CA 1
ATOM 1769 C C . GLY B 1 101 ? -0.347 19.530 40.629 1.00 23.10 101 GLY B C 1
ATOM 1770 O O . GLY B 1 101 ? 0.150 18.850 39.730 1.00 22.03 101 GLY B O 1
ATOM 1771 N N . ARG B 1 102 ? -1.555 20.072 40.537 1.00 22.45 102 ARG B N 1
ATOM 1772 C CA . ARG B 1 102 ? -2.373 19.902 39.339 1.00 23.78 102 ARG B CA 1
ATOM 1773 C C . ARG B 1 102 ? -2.584 21.232 38.632 1.00 20.42 102 ARG B C 1
ATOM 1774 O O . ARG B 1 102 ? -2.925 22.233 39.257 1.00 18.92 102 ARG B O 1
ATOM 1782 N N . LEU B 1 103 ? -2.371 21.242 37.322 1.00 19.42 103 LEU B N 1
ATOM 1783 C CA . LEU B 1 103 ? -2.564 22.459 36.549 1.00 18.80 103 LEU B CA 1
ATOM 1784 C C . LEU B 1 103 ? -4.042 22.831 36.546 1.00 20.63 103 LEU B C 1
ATOM 1785 O O . LEU B 1 103 ? -4.901 21.989 36.272 1.00 21.09 103 LEU B O 1
ATOM 1790 N N . ARG B 1 104 ? -4.339 24.086 36.873 1.00 20.96 104 ARG B N 1
ATOM 1791 C CA . ARG B 1 104 ? -5.717 24.566 36.886 1.00 22.41 104 ARG B CA 1
ATOM 1792 C C . ARG B 1 104 ? -6.114 24.910 35.457 1.00 21.46 104 ARG B C 1
ATOM 1793 O O . ARG B 1 104 ? -5.649 25.898 34.892 1.00 19.43 104 ARG B O 1
ATOM 1801 N N . LEU B 1 105 ? -6.977 24.082 34.879 1.00 21.07 105 LEU B N 1
ATOM 1802 C CA . LEU B 1 105 ? -7.404 24.269 33.499 1.00 20.25 105 LEU B CA 1
ATOM 1803 C C . LEU B 1 105 ? -8.899 24.032 33.340 1.00 20.42 105 LEU B C 1
ATOM 1804 O O . LEU B 1 105 ? -9.545 23.472 34.223 1.00 19.96 105 LEU B O 1
ATOM 1809 N N . GLY B 1 106 ? -9.442 24.471 32.207 1.00 20.12 106 GLY B N 1
ATOM 1810 C CA . GLY B 1 106 ? -10.848 24.242 31.938 1.00 19.14 106 GLY B CA 1
ATOM 1811 C C . GLY B 1 106 ? -10.971 22.738 31.800 1.00 20.50 106 GLY B C 1
ATOM 1812 O O . GLY B 1 106 ? -9.965 22.066 31.569 1.00 18.70 106 GLY B O 1
ATOM 1813 N N . ARG B 1 107 ? -12.180 22.198 31.927 1.00 21.22 107 ARG B N 1
ATOM 1814 C CA . ARG B 1 107 ? -12.364 20.754 31.834 1.00 23.75 107 ARG B CA 1
ATOM 1815 C C . ARG B 1 107 ? -11.962 20.126 30.506 1.00 23.41 107 ARG B C 1
ATOM 1816 O O . ARG B 1 107 ? -11.720 18.923 30.440 1.00 24.47 107 ARG B O 1
ATOM 1824 N N . TRP B 1 108 ? -11.875 20.927 29.451 1.00 22.01 108 TRP B N 1
ATOM 1825 C CA . TRP B 1 108 ? -11.500 20.388 28.150 1.00 23.69 108 TRP B CA 1
ATOM 1826 C C . TRP B 1 108 ? -10.193 20.952 27.609 1.00 22.27 108 TRP B C 1
ATOM 1827 O O . TRP B 1 108 ? -9.921 20.861 26.412 1.00 24.45 108 TRP B O 1
ATOM 1838 N N . GLN B 1 109 ? -9.384 21.532 28.493 1.00 20.40 109 GLN B N 1
ATOM 1839 C CA . GLN B 1 109 ? -8.096 22.099 28.099 1.00 17.91 109 GLN B CA 1
ATOM 1840 C C . GLN B 1 109 ? -6.956 21.182 28.510 1.00 17.95 109 GLN B C 1
ATOM 1841 O O . GLN B 1 109 ? -7.010 20.533 29.557 1.00 17.56 109 GLN B O 1
ATOM 1847 N N . GLN B 1 110 ? -5.927 21.137 27.677 1.00 16.58 110 GLN B N 1
ATOM 1848 C CA . GLN B 1 110 ? -4.732 20.355 27.958 1.00 16.63 110 GLN B CA 1
ATOM 1849 C C . GLN B 1 110 ? -3.566 21.218 27.496 1.00 17.40 110 GLN B C 1
ATOM 1850 O O . GLN B 1 110 ? -3.755 22.121 26.675 1.00 17.32 110 GLN B O 1
ATOM 1856 N N . VAL B 1 111 ? -2.374 20.963 28.031 1.00 16.42 111 VAL B N 1
ATOM 1857 C CA . VAL B 1 111 ? -1.188 21.726 27.641 1.00 16.59 111 VAL B CA 1
ATOM 1858 C C . VAL B 1 111 ? -0.431 20.957 26.564 1.00 17.06 111 VAL B C 1
ATOM 1859 O O . VAL B 1 111 ? -0.137 19.772 26.719 1.00 18.14 111 VAL B O 1
ATOM 1863 N N . PHE B 1 112 ? -0.115 21.644 25.472 1.00 16.23 112 PHE B N 1
ATOM 1864 C CA . PHE B 1 112 ? 0.570 21.015 24.347 1.00 15.53 112 PHE B CA 1
ATOM 1865 C C . PHE B 1 112 ? 1.866 21.644 23.895 1.00 13.07 112 PHE B C 1
ATOM 1866 O O . PHE B 1 112 ? 2.003 22.860 23.875 1.00 14.46 112 PHE B O 1
ATOM 1874 N N . LEU B 1 113 ? 2.819 20.799 23.519 1.00 14.31 113 LEU B N 1
ATOM 1875 C CA . LEU B 1 113 ? 4.041 21.293 22.926 1.00 14.52 113 LEU B CA 1
ATOM 1876 C C . LEU B 1 113 ? 3.597 21.103 21.479 1.00 16.13 113 LEU B C 1
ATOM 1877 O O . LEU B 1 113 ? 3.281 19.989 21.064 1.00 14.44 113 LEU B O 1
ATOM 1882 N N . ALA B 1 114 ? 3.513 22.192 20.729 1.00 16.54 114 ALA B N 1
ATOM 1883 C CA . ALA B 1 114 ? 3.093 22.104 19.341 1.00 16.37 114 ALA B CA 1
ATOM 1884 C C . ALA B 1 114 ? 4.325 21.975 18.466 1.00 16.42 114 ALA B C 1
ATOM 1885 O O . ALA B 1 114 ? 5.072 22.937 18.290 1.00 17.41 114 ALA B O 1
ATOM 1887 N N . GLU B 1 115 ? 4.544 20.772 17.941 1.00 16.96 115 GLU B N 1
ATOM 1888 C CA . GLU B 1 115 ? 5.687 20.502 17.081 1.00 15.77 115 GLU B CA 1
ATOM 1889 C C . GLU B 1 115 ? 5.339 20.757 15.625 1.00 15.48 115 GLU B C 1
ATOM 1890 O O . GLU B 1 115 ? 4.354 20.223 15.114 1.00 16.01 115 GLU B O 1
ATOM 1896 N N . PHE B 1 116 ? 6.160 21.561 14.957 1.00 15.06 116 PHE B N 1
ATOM 1897 C CA . PHE B 1 116 ? 5.934 21.887 13.549 1.00 16.72 116 PHE B CA 1
ATOM 1898 C C . PHE B 1 116 ? 7.084 21.447 12.664 1.00 16.68 116 PHE B C 1
ATOM 1899 O O . PHE B 1 116 ? 7.000 21.546 11.441 1.00 17.16 116 PHE B O 1
ATOM 1907 N N . ASP B 1 117 ? 8.151 20.941 13.274 1.00 15.96 117 ASP B N 1
ATOM 1908 C CA . ASP B 1 117 ? 9.335 20.557 12.513 1.00 17.06 117 ASP B CA 1
ATOM 1909 C C . ASP B 1 117 ? 10.110 19.404 13.163 1.00 17.51 117 ASP B C 1
ATOM 1910 O O . ASP B 1 117 ? 11.301 19.528 13.459 1.00 18.04 117 ASP B O 1
ATOM 1915 N N . GLY B 1 118 ? 9.428 18.282 13.376 1.00 19.37 118 GLY B N 1
ATOM 1916 C CA . GLY B 1 118 ? 10.069 17.127 13.984 1.00 16.68 118 GLY B CA 1
ATOM 1917 C C . GLY B 1 118 ? 10.426 16.089 12.936 1.00 17.77 118 GLY B C 1
ATOM 1918 O O . GLY B 1 118 ? 10.555 16.426 11.760 1.00 17.10 118 GLY B O 1
ATOM 1919 N N . PRO B 1 119 ? 10.602 14.817 13.325 1.00 18.06 119 PRO B N 1
ATOM 1920 C CA . PRO B 1 119 ? 10.484 14.308 14.696 1.00 18.24 119 PRO B CA 1
ATOM 1921 C C . PRO B 1 119 ? 11.792 14.519 15.448 1.00 18.54 119 PRO B C 1
ATOM 1922 O O . PRO B 1 119 ? 12.870 14.409 14.870 1.00 20.56 119 PRO B O 1
ATOM 1926 N N . ARG B 1 120 ? 11.704 14.814 16.738 1.00 19.36 120 ARG B N 1
ATOM 1927 C CA . ARG B 1 120 ? 12.910 15.059 17.519 1.00 19.09 120 ARG B CA 1
ATOM 1928 C C . ARG B 1 120 ? 12.546 15.130 18.991 1.00 18.21 120 ARG B C 1
ATOM 1929 O O . ARG B 1 120 ? 11.414 14.858 19.367 1.00 17.05 120 ARG B O 1
ATOM 1937 N N . VAL B 1 121 ? 13.518 15.476 19.826 1.00 18.27 121 VAL B N 1
ATOM 1938 C CA . VAL B 1 121 ? 13.245 15.627 21.246 1.00 17.06 121 VAL B CA 1
ATOM 1939 C C . VAL B 1 121 ? 13.378 17.114 21.536 1.00 16.73 121 VAL B C 1
ATOM 1940 O O . VAL B 1 121 ? 14.386 17.739 21.193 1.00 17.17 121 VAL B O 1
ATOM 1944 N N . ARG B 1 122 ? 12.341 17.680 22.138 1.00 16.53 122 ARG B N 1
ATOM 1945 C CA . ARG B 1 122 ? 12.331 19.091 22.475 1.00 15.04 122 ARG B CA 1
ATOM 1946 C C . ARG B 1 122 ? 12.443 19.224 23.980 1.00 16.60 122 ARG B C 1
ATOM 1947 O O . ARG B 1 122 ? 12.049 18.327 24.723 1.00 18.44 122 ARG B O 1
ATOM 1955 N N . GLU B 1 123 ? 12.982 20.344 24.429 1.00 16.04 123 GLU B N 1
ATOM 1956 C CA . GLU B 1 123 ? 13.073 20.573 25.855 1.00 18.78 123 GLU B CA 1
ATOM 1957 C C . GLU B 1 123 ? 11.976 21.551 26.222 1.00 19.49 123 GLU B C 1
ATOM 1958 O O . GLU B 1 123 ? 11.588 22.402 25.418 1.00 19.58 123 GLU B O 1
ATOM 1964 N N . VAL B 1 124 ? 11.446 21.398 27.426 1.00 16.73 124 VAL B N 1
ATOM 1965 C CA . VAL B 1 124 ? 10.448 22.316 27.928 1.00 16.75 124 VAL B CA 1
ATOM 1966 C C . VAL B 1 124 ? 10.984 22.709 29.297 1.00 17.73 124 VAL B C 1
ATOM 1967 O O . VAL B 1 124 ? 11.200 21.852 30.162 1.00 18.34 124 VAL B O 1
ATOM 1971 N N . TRP B 1 125 ? 11.237 23.997 29.474 1.00 17.10 125 TRP B N 1
ATOM 1972 C CA . TRP B 1 125 ? 11.743 24.480 30.748 1.00 18.05 125 TRP B CA 1
ATOM 1973 C C . TRP B 1 125 ? 10.572 24.810 31.656 1.00 18.57 125 TRP B C 1
ATOM 1974 O O . TRP B 1 125 ? 9.603 25.453 31.241 1.00 20.43 125 TRP B O 1
ATOM 1985 N N . VAL B 1 126 ? 10.664 24.353 32.899 1.00 17.10 126 VAL B N 1
ATOM 1986 C CA . VAL B 1 126 ? 9.620 24.574 33.884 1.00 16.47 126 VAL B CA 1
ATOM 1987 C C . VAL B 1 126 ? 10.199 25.349 35.069 1.00 18.31 126 VAL B C 1
ATOM 1988 O O . VAL B 1 126 ? 11.260 25.001 35.589 1.00 17.86 126 VAL B O 1
ATOM 1992 N N . ARG B 1 127 ? 9.510 26.404 35.483 1.00 19.42 127 ARG B N 1
ATOM 1993 C CA . ARG B 1 127 ? 9.966 27.184 36.625 1.00 20.92 127 ARG B CA 1
ATOM 1994 C C . ARG B 1 127 ? 8.799 27.584 37.507 1.00 19.86 127 ARG B C 1
ATOM 1995 O O . ARG B 1 127 ? 7.767 28.057 37.023 1.00 19.76 127 ARG B O 1
ATOM 2003 N N . LEU B 1 128 ? 8.963 27.379 38.808 1.00 18.32 128 LEU B N 1
ATOM 2004 C CA . LEU B 1 128 ? 7.934 27.734 39.767 1.00 18.81 128 LEU B CA 1
ATOM 2005 C C . LEU B 1 128 ? 8.190 29.180 40.184 1.00 20.41 128 LEU B C 1
ATOM 2006 O O . LEU B 1 128 ? 9.288 29.508 40.632 1.00 21.55 128 LEU B O 1
ATOM 2011 N N . LEU B 1 129 ? 7.183 30.042 40.027 1.00 21.85 129 LEU B N 1
ATOM 2012 C CA . LEU B 1 129 ? 7.322 31.451 40.398 1.00 21.91 129 LEU B CA 1
ATOM 2013 C C . LEU B 1 129 ? 7.371 31.623 41.912 1.00 24.08 129 LEU B C 1
ATOM 2014 O O . LEU B 1 129 ? 6.820 30.750 42.623 1.00 24.01 129 LEU B O 1
ATOM 2020 N N . VAL C 1 4 ? -7.390 33.073 43.275 1.00 32.78 4 VAL C N 1
ATOM 2021 C CA . VAL C 1 4 ? -7.867 33.606 41.968 1.00 31.02 4 VAL C CA 1
ATOM 2022 C C . VAL C 1 4 ? -9.288 34.155 42.030 1.00 28.97 4 VAL C C 1
ATOM 2023 O O . VAL C 1 4 ? -10.158 33.571 42.672 1.00 28.17 4 VAL C O 1
ATOM 2027 N N . VAL C 1 5 ? -9.507 35.286 41.365 1.00 26.03 5 VAL C N 1
ATOM 2028 C CA . VAL C 1 5 ? -10.820 35.916 41.306 1.00 24.56 5 VAL C CA 1
ATOM 2029 C C . VAL C 1 5 ? -11.456 35.504 39.980 1.00 23.78 5 VAL C C 1
ATOM 2030 O O . VAL C 1 5 ? -10.827 35.634 38.936 1.00 20.95 5 VAL C O 1
ATOM 2034 N N . ARG C 1 6 ? -12.691 35.013 40.027 1.00 22.74 6 ARG C N 1
ATOM 2035 C CA . ARG C 1 6 ? -13.396 34.594 38.818 1.00 24.55 6 ARG C CA 1
ATOM 2036 C C . ARG C 1 6 ? -14.358 35.668 38.316 1.00 23.59 6 ARG C C 1
ATOM 2037 O O . ARG C 1 6 ? -15.236 36.129 39.044 1.00 25.12 6 ARG C O 1
ATOM 2045 N N . LEU C 1 7 ? -14.189 36.067 37.064 1.00 22.16 7 LEU C N 1
ATOM 2046 C CA . LEU C 1 7 ? -15.061 37.068 36.471 1.00 21.53 7 LEU C CA 1
ATOM 2047 C C . LEU C 1 7 ? -16.007 36.324 35.536 1.00 20.14 7 LEU C C 1
ATOM 2048 O O . LEU C 1 7 ? -15.632 35.302 34.971 1.00 19.42 7 LEU C O 1
ATOM 2053 N N . GLU C 1 8 ? -17.233 36.824 35.404 1.00 20.89 8 GLU C N 1
ATOM 2054 C CA . GLU C 1 8 ? -18.229 36.225 34.519 1.00 22.79 8 GLU C CA 1
ATOM 2055 C C . GLU C 1 8 ? -18.449 37.222 33.396 1.00 21.24 8 GLU C C 1
ATOM 2056 O O . GLU C 1 8 ? -18.849 38.358 33.641 1.00 22.02 8 GLU C O 1
ATOM 2062 N N . VAL C 1 9 ? -18.193 36.800 32.164 1.00 19.78 9 VAL C N 1
ATOM 2063 C CA . VAL C 1 9 ? -18.327 37.697 31.028 1.00 19.48 9 VAL C CA 1
ATOM 2064 C C . VAL C 1 9 ? -19.262 37.199 29.933 1.00 19.04 9 VAL C C 1
ATOM 2065 O O . VAL C 1 9 ? -18.933 36.259 29.213 1.00 17.96 9 VAL C O 1
ATOM 2069 N N . PRO C 1 10 ? -20.448 37.811 29.807 1.00 20.10 10 PRO C N 1
ATOM 2070 C CA . PRO C 1 10 ? -21.369 37.368 28.755 1.00 20.01 10 PRO C CA 1
ATOM 2071 C C . PRO C 1 10 ? -20.776 37.807 27.421 1.00 19.65 10 PRO C C 1
ATOM 2072 O O . PRO C 1 10 ? -20.210 38.900 27.313 1.00 19.14 10 PRO C O 1
ATOM 2076 N N . THR C 1 11 ? -20.899 36.959 26.408 1.00 19.74 11 THR C N 1
ATOM 2077 C CA . THR C 1 11 ? -20.338 37.264 25.099 1.00 18.41 11 THR C CA 1
ATOM 2078 C C . THR C 1 11 ? -21.335 37.053 23.966 1.00 18.67 11 THR C C 1
ATOM 2079 O O . THR C 1 11 ? -22.314 36.320 24.112 1.00 18.05 11 THR C O 1
ATOM 2083 N N . PRO C 1 12 ? -21.099 37.708 22.820 1.00 19.38 12 PRO C N 1
ATOM 2084 C CA . PRO C 1 12 ? -21.985 37.565 21.661 1.00 20.11 12 PRO C CA 1
ATOM 2085 C C . PRO C 1 12 ? -21.520 36.348 20.861 1.00 19.48 12 PRO C C 1
ATOM 2086 O O . PRO C 1 12 ? -20.579 35.667 21.256 1.00 18.51 12 PRO C O 1
ATOM 2090 N N . GLU C 1 13 ? -22.166 36.067 19.734 1.00 19.94 13 GLU C N 1
ATOM 2091 C CA . GLU C 1 13 ? -21.757 34.920 18.930 1.00 20.29 13 GLU C CA 1
ATOM 2092 C C . GLU C 1 13 ? -20.277 35.012 18.602 1.00 20.27 13 GLU C C 1
ATOM 2093 O O . GLU C 1 13 ? -19.552 34.018 18.634 1.00 19.25 13 GLU C O 1
ATOM 2099 N N . GLU C 1 14 ? -19.842 36.227 18.294 1.00 21.59 14 GLU C N 1
ATOM 2100 C CA . GLU C 1 14 ? -18.457 36.496 17.941 1.00 22.48 14 GLU C CA 1
ATOM 2101 C C . GLU C 1 14 ? -18.176 37.975 18.186 1.00 22.87 14 GLU C C 1
ATOM 2102 O O . GLU C 1 14 ? -18.989 38.827 17.835 1.00 23.26 14 GLU C O 1
ATOM 2108 N N . GLY C 1 15 ? -17.034 38.282 18.791 1.00 22.64 15 GLY C N 1
ATOM 2109 C CA . GLY C 1 15 ? -16.710 39.674 19.042 1.00 21.67 15 GLY C CA 1
ATOM 2110 C C . GLY C 1 15 ? -15.693 39.901 20.141 1.00 22.60 15 GLY C C 1
ATOM 2111 O O . GLY C 1 15 ? -15.381 38.994 20.912 1.00 22.76 15 GLY C O 1
ATOM 2112 N N . PHE C 1 16 ? -15.164 41.117 20.197 1.00 21.71 16 PHE C N 1
ATOM 2113 C CA . PHE C 1 16 ? -14.188 41.481 21.213 1.00 23.19 16 PHE C CA 1
ATOM 2114 C C . PHE C 1 16 ? -14.900 42.212 22.338 1.00 22.73 16 PHE C C 1
ATOM 2115 O O . PHE C 1 16 ? -15.355 43.344 22.166 1.00 24.01 16 PHE C O 1
ATOM 2123 N N . VAL C 1 17 ? -15.004 41.549 23.484 1.00 21.08 17 VAL C N 1
ATOM 2124 C CA . VAL C 1 17 ? -15.661 42.121 24.649 1.00 20.93 17 VAL C CA 1
ATOM 2125 C C . VAL C 1 17 ? -14.615 42.817 25.506 1.00 19.60 17 VAL C C 1
ATOM 2126 O O . VAL C 1 17 ? -13.653 42.185 25.942 1.00 17.59 17 VAL C O 1
ATOM 2130 N N . ASN C 1 18 ? -14.801 44.114 25.731 1.00 18.81 18 ASN C N 1
ATOM 2131 C CA . ASN C 1 18 ? -13.869 44.891 26.541 1.00 18.63 18 ASN C CA 1
ATOM 2132 C C . ASN C 1 18 ? -14.080 44.522 28.012 1.00 19.04 18 ASN C C 1
ATOM 2133 O O . ASN C 1 18 ? -15.157 44.738 28.560 1.00 19.93 18 ASN C O 1
ATOM 2138 N N . ILE C 1 19 ? -13.056 43.961 28.646 1.00 18.76 19 ILE C N 1
ATOM 2139 C CA . ILE C 1 19 ? -13.157 43.580 30.052 1.00 18.01 19 ILE C CA 1
ATOM 2140 C C . ILE C 1 19 ? -12.191 44.382 30.930 1.00 18.90 19 ILE C C 1
ATOM 2141 O O . ILE C 1 19 ? -11.943 44.027 32.090 1.00 17.12 19 ILE C O 1
ATOM 2146 N N . THR C 1 20 ? -11.664 45.471 30.378 1.00 18.80 20 THR C N 1
ATOM 2147 C CA . THR C 1 20 ? -10.717 46.315 31.101 1.00 19.66 20 THR C CA 1
ATOM 2148 C C . THR C 1 20 ? -11.219 46.752 32.484 1.00 20.19 20 THR C C 1
ATOM 2149 O O . THR C 1 20 ? -10.530 46.568 33.489 1.00 17.82 20 THR C O 1
ATOM 2153 N N . ARG C 1 21 ? -12.412 47.336 32.534 1.00 22.24 21 ARG C N 1
ATOM 2154 C CA . ARG C 1 21 ? -12.966 47.805 33.800 1.00 23.56 21 ARG C CA 1
ATOM 2155 C C . ARG C 1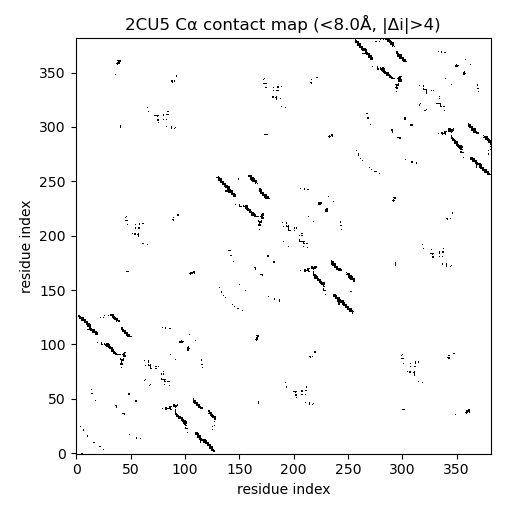 21 ? -13.360 46.698 34.773 1.00 24.14 21 ARG C C 1
ATOM 2156 O O . ARG C 1 21 ? -13.219 46.859 35.988 1.00 23.52 21 ARG C O 1
ATOM 2164 N N . LYS C 1 22 ? -13.838 45.573 34.257 1.00 22.83 22 LYS C N 1
ATOM 2165 C CA . LYS C 1 22 ? -14.220 44.471 35.130 1.00 23.43 22 LYS C CA 1
ATOM 2166 C C . LYS C 1 22 ? -12.977 43.898 35.811 1.00 22.74 22 LYS C C 1
ATOM 2167 O O . LYS C 1 22 ? -13.030 43.464 36.962 1.00 22.34 22 LYS C O 1
ATOM 2173 N N . VAL C 1 23 ? -11.857 43.899 35.094 1.00 20.35 23 VAL C N 1
ATOM 2174 C CA . VAL C 1 23 ? -10.607 43.392 35.645 1.00 20.56 23 VAL C CA 1
ATOM 2175 C C . VAL C 1 23 ? -10.076 44.349 36.705 1.00 20.69 23 VAL C C 1
ATOM 2176 O O . VAL C 1 23 ? -9.717 43.931 37.804 1.00 18.98 23 VAL C O 1
ATOM 2180 N N . GLU C 1 24 ? -10.025 45.633 36.364 1.00 20.13 24 GLU C N 1
ATOM 2181 C CA . GLU C 1 24 ? -9.525 46.636 37.292 1.00 21.14 24 GLU C CA 1
ATOM 2182 C C . GLU C 1 24 ? -10.358 46.651 38.569 1.00 21.70 24 GLU C C 1
ATOM 2183 O O . GLU C 1 24 ? -9.850 46.967 39.643 1.00 22.24 24 GLU C O 1
ATOM 2189 N N . ALA C 1 25 ? -11.634 46.294 38.451 1.00 21.80 25 ALA C N 1
ATOM 2190 C CA . ALA C 1 25 ? -12.529 46.270 39.602 1.00 23.30 25 ALA C CA 1
ATOM 2191 C C . ALA C 1 25 ? -12.142 45.163 40.580 1.00 24.80 25 ALA C C 1
ATOM 2192 O O . ALA C 1 25 ? -12.629 45.121 41.709 1.00 26.45 25 ALA C O 1
ATOM 2194 N N . ALA C 1 26 ? -11.261 44.269 40.144 1.00 24.65 26 ALA C N 1
ATOM 2195 C CA . ALA C 1 26 ? -10.815 43.164 40.987 1.00 25.25 26 ALA C CA 1
ATOM 2196 C C . ALA C 1 26 ? -9.365 43.338 41.449 1.00 24.88 26 ALA C C 1
ATOM 2197 O O . ALA C 1 26 ? -8.805 42.447 42.088 1.00 25.43 26 ALA C O 1
ATOM 2199 N N . LEU C 1 27 ? -8.766 44.486 41.146 1.00 22.94 27 LEU C N 1
ATOM 2200 C CA . LEU C 1 27 ? -7.370 44.727 41.515 1.00 23.38 27 LEU C CA 1
ATOM 2201 C C . LEU C 1 27 ? -7.103 45.235 42.931 1.00 24.01 27 LEU C C 1
ATOM 2202 O O . LEU C 1 27 ? -5.996 45.085 43.439 1.00 23.31 27 LEU C O 1
ATOM 2207 N N . SER C 1 28 ? -8.101 45.848 43.557 1.00 25.37 28 SER C N 1
ATOM 2208 C CA . SER C 1 28 ? -7.948 46.354 44.921 1.00 25.60 28 SER C CA 1
ATOM 2209 C C . SER C 1 28 ? -6.671 47.176 45.138 1.00 26.10 28 SER C C 1
ATOM 2210 O O . SER C 1 28 ? -5.866 46.850 46.014 1.00 25.73 28 SER C O 1
ATOM 2213 N N . GLY C 1 29 ? -6.493 48.229 44.338 1.00 23.19 29 GLY C N 1
ATOM 2214 C CA . GLY C 1 29 ? -5.330 49.101 44.460 1.00 22.21 29 GLY C CA 1
ATOM 2215 C C . GLY C 1 29 ? -3.968 48.501 44.148 1.00 20.37 29 GLY C C 1
ATOM 2216 O O . GLY C 1 29 ? -2.932 49.129 44.371 1.00 19.88 29 GLY C O 1
ATOM 2217 N N . HIS C 1 30 ? -3.967 47.295 43.605 1.00 20.57 30 HIS C N 1
ATOM 2218 C CA . HIS C 1 30 ? -2.733 46.590 43.278 1.00 20.99 30 HIS C CA 1
ATOM 2219 C C . HIS C 1 30 ? -1.776 47.292 42.317 1.00 21.81 30 HIS C C 1
ATOM 2220 O O . HIS C 1 30 ? -2.183 47.795 41.264 1.00 20.11 30 HIS C O 1
ATOM 2227 N N . THR C 1 31 ? -0.503 47.331 42.704 1.00 20.25 31 THR C N 1
ATOM 2228 C CA . THR C 1 31 ? 0.554 47.875 41.860 1.00 19.85 31 THR C CA 1
ATOM 2229 C C . THR C 1 31 ? 1.523 46.714 41.669 1.00 20.18 31 THR C C 1
ATOM 2230 O O . THR C 1 31 ? 2.218 46.299 42.598 1.00 18.78 31 THR C O 1
ATOM 2234 N N . GLY C 1 32 ? 1.540 46.171 40.458 1.00 19.04 32 GLY C N 1
ATOM 2235 C CA . GLY C 1 32 ? 2.408 45.051 40.164 1.00 17.12 32 GLY C CA 1
ATOM 2236 C C . GLY C 1 32 ? 1.846 44.316 38.968 1.00 18.00 32 GLY C C 1
ATOM 2237 O O . GLY C 1 32 ? 1.196 44.931 38.128 1.00 16.25 32 GLY C O 1
ATOM 2238 N N . LEU C 1 33 ? 2.068 43.008 38.902 1.00 16.22 33 LEU C N 1
ATOM 2239 C CA . LEU C 1 33 ? 1.587 42.214 37.774 1.00 16.74 33 LEU C CA 1
ATOM 2240 C C . LEU C 1 33 ? 0.198 41.625 37.980 1.00 15.48 33 LEU C C 1
ATOM 2241 O O . LEU C 1 33 ? -0.246 41.403 39.107 1.00 13.81 33 LEU C O 1
ATOM 2246 N N . VAL C 1 34 ? -0.494 41.388 36.869 1.00 16.26 34 VAL C N 1
ATOM 2247 C CA . VAL C 1 34 ? -1.840 40.829 36.895 1.00 16.51 34 VAL C CA 1
ATOM 2248 C C . VAL C 1 34 ? -1.895 39.708 35.864 1.00 16.80 34 VAL C C 1
ATOM 2249 O O . VA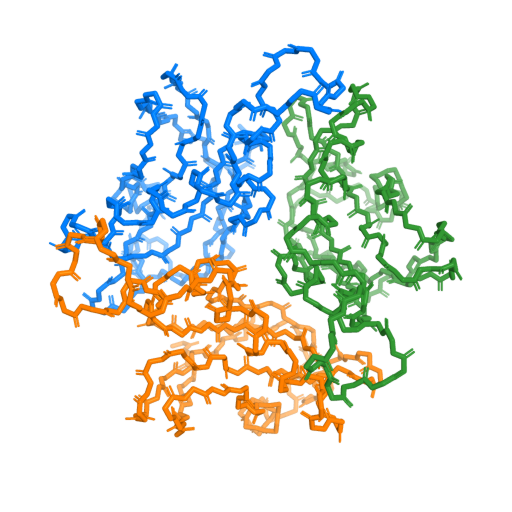L C 1 34 ? -1.576 39.923 34.693 1.00 16.61 34 VAL C O 1
ATOM 2253 N N . TYR C 1 35 ? -2.289 38.520 36.312 1.00 16.39 35 TYR C N 1
ATOM 2254 C CA . TYR C 1 35 ? -2.393 37.346 35.450 1.00 16.25 35 TYR C CA 1
ATOM 2255 C C . TYR C 1 35 ? -3.851 37.138 35.065 1.00 16.33 35 TYR C C 1
ATOM 2256 O O . TYR C 1 35 ? -4.737 37.215 35.912 1.00 15.33 35 TYR C O 1
ATOM 2265 N N . LEU C 1 36 ? -4.097 36.884 33.782 1.00 15.70 36 LEU C N 1
ATOM 2266 C CA . LEU C 1 36 ? -5.450 36.653 33.294 1.00 14.42 36 LEU C CA 1
ATOM 2267 C C . LEU C 1 36 ? -5.460 35.345 32.509 1.00 14.66 36 LEU C C 1
ATOM 2268 O O . LEU C 1 36 ? -4.532 35.056 31.753 1.00 13.46 36 LEU C O 1
ATOM 2273 N N . PHE C 1 37 ? -6.509 34.554 32.693 1.00 14.20 37 PHE C N 1
ATOM 2274 C CA . PHE C 1 37 ? -6.608 33.276 32.004 1.00 15.38 37 PHE C CA 1
ATOM 2275 C C . PHE C 1 37 ? -8.049 32.897 31.705 1.00 14.49 37 PHE C C 1
ATOM 2276 O O . PHE C 1 37 ? -8.933 33.114 32.525 1.00 15.78 37 PHE C O 1
ATOM 2284 N N . VAL C 1 38 ? -8.290 32.347 30.516 1.00 17.60 38 VAL C N 1
ATOM 2285 C CA . VAL C 1 38 ? -9.633 31.886 30.168 1.00 17.60 38 VAL C CA 1
ATOM 2286 C C . VAL C 1 38 ? -9.540 30.372 30.053 1.00 17.41 38 VAL C C 1
ATOM 2287 O O . VAL C 1 38 ? -8.763 29.846 29.250 1.00 17.61 38 VAL C O 1
ATOM 2291 N N . PRO C 1 39 ? -10.315 29.651 30.874 1.00 16.27 39 PRO C N 1
ATOM 2292 C CA . PRO C 1 39 ? -10.331 28.187 30.878 1.00 18.03 39 PRO C CA 1
ATOM 2293 C C . PRO C 1 39 ? -11.256 27.673 29.785 1.00 18.31 39 PRO C C 1
ATOM 2294 O O . PRO C 1 39 ? -12.112 26.824 30.037 1.00 18.49 39 PRO C O 1
ATOM 2298 N N . HIS C 1 40 ? -11.068 28.191 28.574 1.00 19.21 40 HIS C N 1
ATOM 2299 C CA . HIS C 1 40 ? -11.898 27.815 27.434 1.00 19.16 40 HIS C CA 1
ATOM 2300 C C . HIS C 1 40 ? -11.026 27.567 26.213 1.00 18.35 40 HIS C C 1
ATOM 2301 O O . HIS C 1 40 ? -9.915 28.082 26.128 1.00 18.37 40 HIS C O 1
ATOM 2308 N N . THR C 1 41 ? -11.539 26.799 25.257 1.00 18.83 41 THR C N 1
ATOM 2309 C CA . THR C 1 41 ? -10.773 26.482 24.059 1.00 18.09 41 THR C CA 1
ATOM 2310 C C . THR C 1 41 ? -11.252 27.152 22.776 1.00 17.47 41 THR C C 1
ATOM 2311 O O . THR C 1 41 ? -10.593 27.033 21.737 1.00 16.27 41 THR C O 1
ATOM 2315 N N . THR C 1 42 ? -12.381 27.852 22.836 1.00 18.38 42 THR C N 1
ATOM 2316 C CA . THR C 1 42 ? -12.907 28.523 21.646 1.00 18.43 42 THR C CA 1
ATOM 2317 C C . THR C 1 42 ? -13.067 30.039 21.787 1.00 18.91 42 THR C C 1
ATOM 2318 O O . THR C 1 42 ? -13.905 30.666 21.131 1.00 16.98 42 THR C O 1
ATOM 2322 N N . CYS C 1 43 ? -12.253 30.622 22.660 1.00 19.98 43 CYS C N 1
ATOM 2323 C CA . CYS C 1 43 ? -12.230 32.066 22.870 1.00 19.63 43 CYS C CA 1
ATOM 2324 C C . CYS C 1 43 ? -10.827 32.376 23.381 1.00 18.38 43 CYS C C 1
ATOM 2325 O O . CYS C 1 43 ? -10.107 31.472 23.801 1.00 19.53 43 CYS C O 1
ATOM 2328 N N . GLY C 1 44 ? -10.419 33.637 23.316 1.00 17.23 44 GLY C N 1
ATOM 2329 C CA . GLY C 1 44 ? -9.085 33.977 23.773 1.00 17.22 44 GLY C CA 1
ATOM 2330 C C . GLY C 1 44 ? -9.017 35.314 24.476 1.00 16.68 44 GLY C C 1
ATOM 2331 O O . GLY C 1 44 ? -10.040 35.930 24.757 1.00 17.42 44 GLY C O 1
ATOM 2332 N N . LEU C 1 45 ? -7.800 35.750 24.776 1.00 16.66 45 LEU C N 1
ATOM 2333 C CA . LEU C 1 45 ? -7.577 37.026 25.439 1.00 17.12 45 LEU C CA 1
ATOM 2334 C C . LEU C 1 45 ? -6.548 37.788 24.631 1.00 15.13 45 LEU C C 1
ATOM 2335 O O . LEU C 1 45 ? -5.588 37.210 24.131 1.00 15.76 45 LEU C O 1
ATOM 2340 N N . THR C 1 46 ? -6.746 39.091 24.502 1.00 15.63 46 THR C N 1
ATOM 2341 C CA . THR C 1 46 ? -5.816 39.896 23.738 1.00 15.56 46 THR C CA 1
ATOM 2342 C C . THR C 1 46 ? -5.887 41.346 24.177 1.00 16.34 46 THR C C 1
ATOM 2343 O O . THR C 1 46 ? -6.861 41.772 24.796 1.00 16.50 46 THR C O 1
ATOM 2347 N N . VAL C 1 47 ? -4.829 42.086 23.874 1.00 16.40 47 VAL C N 1
ATOM 2348 C CA . VAL C 1 47 ? -4.765 43.505 24.175 1.00 16.60 47 VAL C CA 1
ATOM 2349 C C . VAL C 1 47 ? -4.764 44.184 22.811 1.00 17.18 47 VAL C C 1
ATOM 2350 O O . VAL C 1 47 ? -3.900 43.909 21.977 1.00 20.02 47 VAL C O 1
ATOM 2354 N N . GLN C 1 48 ? -5.742 45.050 22.575 1.00 18.75 48 GLN C N 1
ATOM 2355 C CA . GLN C 1 48 ? -5.840 45.743 21.296 1.00 18.05 48 GLN C CA 1
ATOM 2356 C C . GLN C 1 48 ? -6.593 47.063 21.439 1.00 18.64 48 GLN C C 1
ATOM 2357 O O . GLN C 1 48 ? -7.068 47.403 22.522 1.00 16.92 48 GLN C O 1
ATOM 2363 N N . GLU C 1 49 ? -6.708 47.806 20.346 1.00 20.65 49 GLU C N 1
ATOM 2364 C CA . GLU C 1 49 ? -7.387 49.096 20.386 1.00 21.76 49 GLU C CA 1
ATOM 2365 C C . GLU C 1 49 ? -8.908 49.003 20.427 1.00 23.37 49 GLU C C 1
ATOM 2366 O O . GLU C 1 49 ? -9.519 48.232 19.684 1.00 24.15 49 GLU C O 1
ATOM 2372 N N . GLY C 1 50 ? -9.512 49.807 21.297 1.00 23.35 50 GLY C N 1
ATOM 2373 C CA . GLY C 1 50 ? -10.957 49.815 21.421 1.00 22.81 50 GLY C CA 1
ATOM 2374 C C . GLY C 1 50 ? -11.558 51.164 21.079 1.00 23.32 50 GLY C C 1
ATOM 2375 O O . GLY C 1 50 ? -12.704 51.236 20.622 1.00 24.44 50 GLY C O 1
ATOM 2376 N N . ALA C 1 51 ? -10.785 52.229 21.298 1.00 22.48 51 ALA C N 1
ATOM 2377 C CA . ALA C 1 51 ? -11.226 53.599 21.022 1.00 24.50 51 ALA C CA 1
ATOM 2378 C C . ALA C 1 51 ? -11.972 53.688 19.692 1.00 23.82 51 ALA C C 1
ATOM 2379 O O . ALA C 1 51 ? -13.092 54.202 19.627 1.00 24.38 51 ALA C O 1
ATOM 2381 N N . ASP C 1 52 ? -11.339 53.197 18.633 1.00 23.73 52 ASP C N 1
ATOM 2382 C CA . ASP C 1 52 ? -11.957 53.190 17.314 1.00 22.54 52 ASP C CA 1
ATOM 2383 C C . ASP C 1 52 ? -12.584 51.812 17.149 1.00 22.55 52 ASP C C 1
ATOM 2384 O O . ASP C 1 52 ? -11.881 50.824 16.942 1.00 21.94 52 ASP C O 1
ATOM 2389 N N . PRO C 1 53 ? -13.919 51.726 17.235 1.00 22.27 53 PRO C N 1
ATOM 2390 C CA . PRO C 1 53 ? -14.614 50.443 17.096 1.00 21.96 53 PRO C CA 1
ATOM 2391 C C . PRO C 1 53 ? -14.346 49.668 15.802 1.00 22.53 53 PRO C C 1
ATOM 2392 O O . PRO C 1 53 ? -14.566 48.455 15.750 1.00 22.23 53 PRO C O 1
ATOM 2396 N N . THR C 1 54 ? -13.855 50.354 14.773 1.00 22.19 54 THR C N 1
ATOM 2397 C CA . THR C 1 54 ? -13.588 49.699 13.499 1.00 22.75 54 THR C CA 1
ATOM 2398 C C . THR C 1 54 ? -12.358 48.804 13.524 1.00 22.87 54 THR C C 1
ATOM 2399 O O . THR C 1 54 ? -12.167 47.990 12.625 1.00 20.00 54 THR C O 1
ATOM 2403 N N . VAL C 1 55 ? -11.521 48.951 14.547 1.00 21.91 55 VAL C N 1
ATOM 2404 C CA . VAL C 1 55 ? -10.334 48.112 14.648 1.00 20.63 55 VAL C CA 1
ATOM 2405 C C . VAL C 1 55 ? -10.756 46.673 14.934 1.00 20.91 55 VAL C C 1
ATOM 2406 O O . VAL C 1 55 ? -10.318 45.745 14.253 1.00 20.28 55 VAL C O 1
ATOM 2410 N N . ALA C 1 56 ? -11.606 46.491 15.942 1.00 21.57 56 ALA C N 1
ATOM 2411 C CA . ALA C 1 56 ? -12.089 45.162 16.300 1.00 20.37 56 ALA C CA 1
ATOM 2412 C C . ALA C 1 56 ? -12.900 44.588 15.143 1.00 21.16 56 ALA C C 1
ATOM 2413 O O . ALA C 1 56 ? -12.918 43.374 14.921 1.00 20.26 56 ALA C O 1
ATOM 2415 N N . GLN C 1 57 ? -13.574 45.467 14.409 1.00 20.40 57 GLN C N 1
ATOM 2416 C CA . GLN C 1 57 ? -14.374 45.041 13.267 1.00 21.50 57 GLN C CA 1
ATOM 2417 C C . GLN C 1 57 ? -13.503 44.345 12.240 1.00 19.41 57 GLN C C 1
ATOM 2418 O O . GLN C 1 57 ? -13.840 43.262 11.756 1.00 20.22 57 GLN C O 1
ATOM 2424 N N . ASP C 1 58 ? -12.392 44.990 11.900 1.00 18.66 58 ASP C N 1
ATOM 2425 C CA . ASP C 1 58 ? -11.461 44.462 10.908 1.00 19.66 58 ASP C CA 1
ATOM 2426 C C . ASP C 1 58 ? -10.707 43.244 11.423 1.00 18.45 58 ASP C C 1
ATOM 2427 O O . ASP C 1 58 ? -10.386 42.334 10.660 1.00 18.09 58 ASP C O 1
ATOM 2432 N N . LEU C 1 59 ? -10.416 43.229 12.717 1.00 17.68 59 LEU C N 1
ATOM 2433 C CA . LEU C 1 59 ? -9.718 42.088 13.294 1.00 17.37 59 LEU C CA 1
ATOM 2434 C C . LEU C 1 59 ? -10.598 40.848 13.152 1.00 17.07 59 LEU C C 1
ATOM 2435 O O . LEU C 1 59 ? -10.130 39.794 12.722 1.00 17.76 59 LEU C O 1
ATOM 2440 N N . LEU C 1 60 ? -11.875 40.979 13.503 1.00 17.61 60 LEU C N 1
ATOM 2441 C CA . LEU C 1 60 ? -12.811 39.862 13.399 1.00 18.78 60 LEU C CA 1
ATOM 2442 C C . LEU C 1 60 ? -13.003 39.458 11.940 1.00 17.36 60 LEU C C 1
ATOM 2443 O O . LEU C 1 60 ? -13.029 38.275 11.613 1.00 17.22 60 LEU C O 1
ATOM 2448 N N . GLY C 1 61 ? -13.132 40.450 11.066 1.00 18.67 61 GLY C N 1
ATOM 2449 C CA . GLY C 1 61 ? -13.314 40.166 9.653 1.00 17.62 61 GLY C CA 1
ATOM 2450 C C . GLY C 1 61 ? -12.134 39.418 9.058 1.00 17.24 61 GLY C C 1
ATOM 2451 O O . GLY C 1 61 ? -12.307 38.410 8.380 1.00 18.60 61 GLY C O 1
ATOM 2452 N N . ARG C 1 62 ? -10.928 39.920 9.311 1.00 17.12 62 ARG C N 1
ATOM 2453 C CA . ARG C 1 62 ? -9.713 39.305 8.801 1.00 16.68 62 ARG C CA 1
ATOM 2454 C C . ARG C 1 62 ? -9.465 37.925 9.404 1.00 16.24 62 ARG C C 1
ATOM 2455 O O . ARG C 1 62 ? -8.931 37.039 8.735 1.00 17.27 62 ARG C O 1
ATOM 2463 N N . LEU C 1 63 ? -9.837 37.737 10.668 1.00 17.77 63 LEU C N 1
ATOM 2464 C CA . LEU C 1 63 ? -9.634 36.439 11.304 1.00 16.96 63 LEU C CA 1
ATOM 2465 C C . LEU C 1 63 ? -10.549 35.399 10.680 1.00 16.24 63 LEU C C 1
ATOM 2466 O O . LEU C 1 63 ? -10.192 34.224 10.579 1.00 15.64 63 LEU C O 1
ATOM 2471 N N . ALA C 1 64 ? -11.735 35.840 10.274 1.00 16.65 64 ALA C N 1
ATOM 2472 C CA . ALA C 1 64 ? -12.710 34.955 9.652 1.00 17.69 64 ALA C CA 1
ATOM 2473 C C . ALA C 1 64 ? -12.187 34.460 8.307 1.00 17.67 64 ALA C C 1
ATOM 2474 O O . ALA C 1 64 ? -12.525 33.368 7.861 1.00 18.76 64 ALA C O 1
ATOM 2476 N N . GLU C 1 65 ? -11.349 35.266 7.666 1.00 19.42 65 GLU C N 1
ATOM 2477 C CA . GLU C 1 65 ? -10.785 34.897 6.376 1.00 19.91 65 GLU C CA 1
ATOM 2478 C C . GLU C 1 65 ? -9.621 33.925 6.528 1.00 20.18 65 GLU C C 1
ATOM 2479 O O . GLU C 1 65 ? -9.370 33.096 5.650 1.00 20.07 65 GLU C O 1
ATOM 2485 N N . LEU C 1 66 ? -8.915 34.021 7.652 1.00 20.13 66 LEU C N 1
ATOM 2486 C CA . LEU C 1 66 ? -7.791 33.133 7.923 1.00 18.55 66 LEU C CA 1
ATOM 2487 C C . LEU C 1 66 ? -8.296 31.829 8.524 1.00 17.45 66 LEU C C 1
ATOM 2488 O O . LEU C 1 66 ? -7.665 30.783 8.379 1.00 18.01 66 LEU C O 1
ATOM 2493 N N . ALA C 1 67 ? -9.441 31.911 9.198 1.00 16.29 67 ALA C N 1
ATOM 2494 C CA . ALA C 1 67 ? -10.053 30.767 9.865 1.00 16.64 67 ALA C CA 1
ATOM 2495 C C . ALA C 1 67 ? -11.545 30.696 9.539 1.00 16.94 67 ALA C C 1
ATOM 2496 O O . ALA C 1 67 ? -12.402 30.909 10.407 1.00 17.55 67 ALA C O 1
ATOM 2498 N N . PRO C 1 68 ? -11.877 30.395 8.273 1.00 17.22 68 PRO C N 1
ATOM 2499 C CA . PRO C 1 68 ? -13.271 30.297 7.835 1.00 18.78 68 PRO C CA 1
ATOM 2500 C C . PRO C 1 68 ? -14.022 29.163 8.523 1.00 19.38 68 PRO C C 1
ATOM 2501 O O . PRO C 1 68 ? -13.450 28.111 8.814 1.00 17.31 68 PRO C O 1
ATOM 2505 N N . ARG C 1 69 ? -15.304 29.381 8.794 1.00 20.97 69 ARG C N 1
ATOM 2506 C CA . ARG C 1 69 ? -16.117 28.352 9.431 1.00 23.18 69 ARG C CA 1
ATOM 2507 C C . ARG C 1 69 ? -16.205 27.125 8.534 1.00 25.01 69 ARG C C 1
ATOM 2508 O O . ARG C 1 69 ? -16.149 25.987 9.007 1.00 25.76 69 ARG C O 1
ATOM 2516 N N . HIS C 1 70 ? -16.321 27.375 7.233 1.00 24.64 70 HIS C N 1
ATOM 2517 C CA . HIS C 1 70 ? -16.448 26.322 6.235 1.00 26.34 70 HIS C CA 1
ATOM 2518 C C . HIS C 1 70 ? -15.118 25.739 5.769 1.00 24.31 70 HIS C C 1
ATOM 2519 O O . HIS C 1 70 ? -14.293 26.438 5.179 1.00 25.71 70 HIS C O 1
ATOM 2526 N N . ARG C 1 71 ? -14.924 24.451 6.039 1.00 21.70 71 ARG C N 1
ATOM 2527 C CA . ARG C 1 71 ? -13.720 23.739 5.634 1.00 21.73 71 ARG C CA 1
ATOM 2528 C C . ARG C 1 71 ? -14.063 22.265 5.446 1.00 21.59 71 ARG C C 1
ATOM 2529 O O . ARG C 1 71 ? -14.176 21.511 6.413 1.00 19.96 71 ARG C O 1
ATOM 2537 N N . PRO C 1 72 ? -14.257 21.839 4.189 1.00 21.15 72 PRO C N 1
ATOM 2538 C CA . PRO C 1 72 ? -14.591 20.447 3.883 1.00 21.96 72 PRO C CA 1
ATOM 2539 C C . PRO C 1 72 ? -13.667 19.427 4.546 1.00 21.16 72 PRO C C 1
ATOM 2540 O O . PRO C 1 72 ? -14.112 18.367 4.973 1.00 21.94 72 PRO C O 1
ATOM 2544 N N . GLN C 1 73 ? -12.383 19.754 4.644 1.00 20.73 73 GLN C N 1
ATOM 2545 C CA . GLN C 1 73 ? -11.421 18.838 5.239 1.00 22.40 73 GLN C CA 1
ATOM 2546 C C . GLN C 1 73 ? -11.455 18.722 6.762 1.00 21.81 73 GLN C C 1
ATOM 2547 O O . GLN C 1 73 ? -10.789 17.853 7.330 1.00 21.08 73 GLN C O 1
ATOM 2553 N N . ASP C 1 74 ? -12.217 19.587 7.423 1.00 21.52 74 ASP C N 1
ATOM 2554 C CA . ASP C 1 74 ? -12.315 19.539 8.886 1.00 21.58 74 ASP C CA 1
ATOM 2555 C C . ASP C 1 74 ? -12.840 18.183 9.350 1.00 23.04 74 ASP C C 1
ATOM 2556 O O . ASP C 1 74 ? -13.831 17.686 8.818 1.00 21.86 74 ASP C O 1
ATOM 2561 N N . ARG C 1 75 ? -12.175 17.593 10.340 1.00 21.93 75 ARG C N 1
ATOM 2562 C CA . ARG C 1 75 ? -12.594 16.310 10.901 1.00 23.98 75 ARG C CA 1
ATOM 2563 C C . ARG C 1 75 ? -13.460 16.546 12.138 1.00 23.67 75 ARG C C 1
ATOM 2564 O O . ARG C 1 75 ? -14.245 15.683 12.538 1.00 23.03 75 ARG C O 1
ATOM 2572 N N . HIS C 1 76 ? -13.297 17.714 12.752 1.00 21.93 76 HIS C N 1
ATOM 2573 C CA . HIS C 1 76 ? -14.063 18.087 13.940 1.00 23.64 76 HIS C CA 1
ATOM 2574 C C . HIS C 1 76 ? -15.405 18.628 13.445 1.00 25.40 76 HIS C C 1
ATOM 2575 O O . HIS C 1 76 ? -15.591 19.836 13.315 1.00 26.73 76 HIS C O 1
ATOM 2582 N N . LEU C 1 77 ? -16.342 17.721 13.181 1.00 26.67 77 LEU C N 1
ATOM 2583 C CA . LEU C 1 77 ? -17.649 18.087 12.639 1.00 25.22 77 LEU C CA 1
ATOM 2584 C C . LEU C 1 77 ? -18.593 18.901 13.513 1.00 25.42 77 LEU C C 1
ATOM 2585 O O . LEU C 1 77 ? -19.606 19.400 13.023 1.00 25.12 77 LEU C O 1
ATOM 2590 N N . GLU C 1 78 ? -18.279 19.042 14.797 1.00 23.66 78 GLU C N 1
ATOM 2591 C CA . GLU C 1 78 ? -19.127 19.835 15.675 1.00 24.66 78 GLU C CA 1
ATOM 2592 C C . GLU C 1 78 ? -19.227 21.236 15.077 1.00 24.88 78 GLU C C 1
ATOM 2593 O O . GLU C 1 78 ? -20.153 21.995 15.374 1.00 23.77 78 GLU C O 1
ATOM 2599 N N . GLY C 1 79 ? -18.259 21.569 14.228 1.00 24.53 79 GLY C N 1
ATOM 2600 C CA . GLY C 1 79 ? -18.276 22.847 13.542 1.00 24.78 79 GLY C CA 1
ATOM 2601 C C . GLY C 1 79 ? -17.534 24.049 14.088 1.00 24.47 79 GLY C C 1
ATOM 2602 O O . GLY C 1 79 ? -17.605 25.119 13.484 1.00 24.46 79 GLY C O 1
ATOM 2603 N N . ASN C 1 80 ?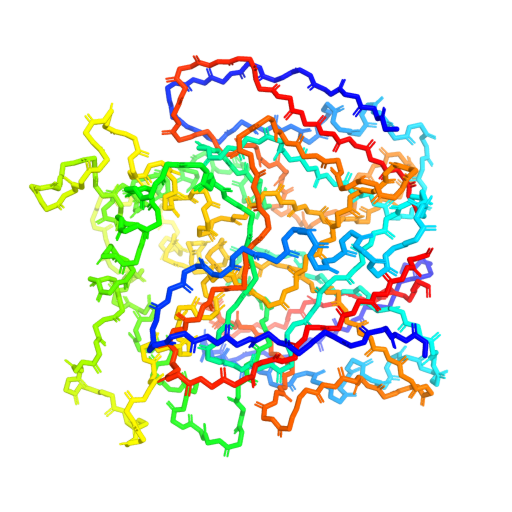 -16.817 23.907 15.197 1.00 22.95 80 ASN C N 1
ATOM 2604 C CA . ASN C 1 80 ? -16.115 25.065 15.743 1.00 21.54 80 ASN C CA 1
ATOM 2605 C C . ASN C 1 80 ? -14.591 25.035 15.643 1.00 21.02 80 ASN C C 1
ATOM 2606 O O . ASN C 1 80 ? -13.900 25.719 16.406 1.00 20.24 80 ASN C O 1
ATOM 2611 N N . SER C 1 81 ? -14.059 24.265 14.699 1.00 18.10 81 SER C N 1
ATOM 2612 C CA . SER C 1 81 ? -12.612 24.215 14.528 1.00 18.23 81 SER C CA 1
ATOM 2613 C C . SER C 1 81 ? -12.062 25.596 14.193 1.00 17.49 81 SER C C 1
ATOM 2614 O O . SER C 1 81 ? -10.921 25.920 14.537 1.00 17.12 81 SER C O 1
ATOM 2617 N N . HIS C 1 82 ? -12.864 26.414 13.516 1.00 15.89 82 HIS C N 1
ATOM 2618 C CA . HIS C 1 82 ? -12.410 27.755 13.165 1.00 16.94 82 HIS C CA 1
ATOM 2619 C C . HIS C 1 82 ? -12.152 28.550 14.443 1.00 16.26 82 HIS C C 1
ATOM 2620 O O . HIS C 1 82 ? -11.202 29.334 14.516 1.00 14.83 82 HIS C O 1
ATOM 2627 N N . ALA C 1 83 ? -13.003 28.330 15.442 1.00 16.13 83 ALA C N 1
ATOM 2628 C CA . ALA C 1 83 ? -12.900 29.011 16.733 1.00 16.17 83 ALA C CA 1
ATOM 2629 C C . ALA C 1 83 ? -11.683 28.525 17.525 1.00 16.65 83 ALA C C 1
ATOM 2630 O O . ALA C 1 83 ? -11.030 29.312 18.222 1.00 16.22 83 ALA C O 1
ATOM 2632 N N . HIS C 1 84 ? -11.392 27.230 17.427 1.00 15.22 84 HIS C N 1
ATOM 2633 C CA . HIS C 1 84 ? -10.233 26.655 18.102 1.00 15.31 84 HIS C CA 1
ATOM 2634 C C . HIS C 1 84 ? -8.965 27.290 17.543 1.00 16.49 84 HIS C C 1
ATOM 2635 O O . HIS C 1 84 ? -8.059 27.651 18.292 1.00 15.64 84 HIS C O 1
ATOM 2642 N N . LEU C 1 85 ? -8.902 27.428 16.221 1.00 15.01 85 LEU C N 1
ATOM 2643 C CA . LEU C 1 85 ? -7.744 28.035 15.586 1.00 13.69 85 LEU C CA 1
ATOM 2644 C C . LEU C 1 85 ? -7.599 29.502 15.991 1.00 13.60 85 LEU C C 1
ATOM 2645 O O . LEU C 1 85 ? -6.492 29.967 16.283 1.00 11.99 85 LEU C O 1
ATOM 2650 N N . LYS C 1 86 ? -8.713 30.233 16.009 1.00 13.31 86 LYS C N 1
ATOM 2651 C CA . LYS C 1 86 ? -8.673 31.644 16.389 1.00 13.98 86 LYS C CA 1
ATOM 2652 C C . LYS C 1 86 ? -8.209 31.802 17.836 1.00 15.05 86 LYS C C 1
ATOM 2653 O O . LYS C 1 86 ? -7.489 32.742 18.167 1.00 14.60 86 LYS C O 1
ATOM 2659 N N . SER C 1 87 ? -8.623 30.877 18.689 1.00 14.27 87 SER C N 1
ATOM 2660 C CA . SER C 1 87 ? -8.226 30.902 20.093 1.00 16.30 87 SER C CA 1
ATOM 2661 C C . SER C 1 87 ? -6.717 30.675 20.213 1.00 16.16 87 SER C C 1
ATOM 2662 O O . SER C 1 87 ? -6.034 31.385 20.950 1.00 17.33 87 SER C O 1
ATOM 2665 N N . LEU C 1 88 ? -6.198 29.691 19.481 1.00 16.59 88 LEU C N 1
ATOM 2666 C CA . LEU C 1 88 ? -4.765 29.395 19.516 1.00 16.03 88 LEU C CA 1
ATOM 2667 C C . LEU C 1 88 ? -3.949 30.578 18.996 1.00 17.18 88 LEU C C 1
ATOM 2668 O O . LEU C 1 88 ? -2.926 30.953 19.581 1.00 15.83 88 LEU C O 1
ATOM 2673 N N . LEU C 1 89 ? -4.407 31.172 17.898 1.00 15.14 89 LEU C N 1
ATOM 2674 C CA . LEU C 1 89 ? -3.717 32.313 17.310 1.00 15.33 89 LEU C CA 1
ATOM 2675 C C . LEU C 1 89 ? -3.688 33.534 18.218 1.00 15.76 89 LEU C C 1
ATOM 2676 O O . LEU C 1 89 ? -2.717 34.285 18.232 1.00 15.99 89 LEU C O 1
ATOM 2681 N N . THR C 1 90 ? -4.762 33.735 18.968 1.00 16.59 90 THR C N 1
ATOM 2682 C CA . THR C 1 90 ? -4.864 34.885 19.852 1.00 18.12 90 THR C CA 1
ATOM 2683 C C . THR C 1 90 ? -4.172 34.632 21.187 1.00 18.87 90 THR C C 1
ATOM 2684 O O . THR C 1 90 ? -3.420 35.478 21.674 1.00 19.10 90 THR C O 1
ATOM 2688 N N . GLY C 1 91 ? -4.426 33.460 21.762 1.00 18.39 91 GLY C N 1
ATOM 2689 C CA . GLY C 1 91 ? -3.841 33.105 23.043 1.00 18.24 91 GLY C CA 1
ATOM 2690 C C . GLY C 1 91 ? -4.919 33.073 24.103 1.00 16.78 91 GLY C C 1
ATOM 2691 O O . GLY C 1 91 ? -5.965 33.703 23.939 1.00 16.34 91 GLY C O 1
ATOM 2692 N N . VAL C 1 92 ? -4.677 32.350 25.195 1.00 17.60 92 VAL C N 1
ATOM 2693 C CA . VAL C 1 92 ? -5.667 32.262 26.261 1.00 17.29 92 VAL C CA 1
ATOM 2694 C C . VAL C 1 92 ? -5.204 32.807 27.612 1.00 17.45 92 VAL C C 1
ATOM 2695 O O . VAL C 1 92 ? -5.851 32.580 28.630 1.00 18.49 92 VAL C O 1
ATOM 2699 N N . HIS C 1 93 ? -4.085 33.519 27.631 1.00 16.97 93 HIS C N 1
ATOM 2700 C CA . HIS C 1 93 ? -3.621 34.097 28.887 1.00 18.36 93 HIS C CA 1
ATOM 2701 C C . HIS C 1 93 ? -2.877 35.392 28.623 1.00 18.24 93 HIS C C 1
ATOM 2702 O O . HIS C 1 93 ? -2.355 35.617 27.531 1.00 17.04 93 HIS C O 1
ATOM 2709 N N . LEU C 1 94 ? -2.845 36.245 29.637 1.00 17.86 94 LEU C N 1
ATOM 2710 C CA . LEU C 1 94 ? -2.159 37.519 29.545 1.00 17.23 94 LEU C CA 1
ATOM 2711 C C . LEU C 1 94 ? -1.491 37.802 30.874 1.00 16.68 94 LEU C C 1
ATOM 2712 O O . LEU C 1 94 ? -1.885 37.262 31.909 1.00 15.61 94 LEU C O 1
ATOM 2717 N N . LEU C 1 95 ? -0.480 38.657 30.821 1.00 16.84 95 LEU C N 1
ATOM 2718 C CA . LEU C 1 95 ? 0.246 39.093 32.001 1.00 16.19 95 LEU C CA 1
ATOM 2719 C C . LEU C 1 95 ? 0.419 40.578 31.741 1.00 14.85 95 LEU C C 1
ATOM 2720 O O . LEU C 1 95 ? 1.019 40.970 30.742 1.00 15.98 95 LEU C O 1
ATOM 2725 N N . LEU C 1 96 ? -0.141 41.394 32.625 1.00 14.36 96 LEU C N 1
ATOM 2726 C CA . LEU C 1 96 ? -0.090 42.841 32.488 1.00 15.34 96 LEU C CA 1
ATOM 2727 C C . LEU C 1 96 ? 0.356 43.488 33.787 1.00 16.40 96 LEU C C 1
ATOM 2728 O O . LEU C 1 96 ? 0.353 42.852 34.840 1.00 15.71 96 LEU C O 1
ATOM 2733 N N . LEU C 1 97 ? 0.732 44.758 33.692 1.00 17.52 97 LEU C N 1
ATOM 2734 C CA . LEU C 1 97 ? 1.162 45.539 34.843 1.00 18.41 97 LEU C CA 1
ATOM 2735 C C . LEU C 1 97 ? 0.006 46.443 35.232 1.00 19.35 97 LEU C C 1
ATOM 2736 O O . LEU C 1 97 ? -0.809 46.821 34.390 1.00 19.87 97 LEU C O 1
ATOM 2741 N N . ALA C 1 98 ? -0.066 46.776 36.514 1.00 18.35 98 ALA C N 1
ATOM 2742 C CA . ALA C 1 98 ? -1.109 47.650 37.016 1.00 17.61 98 ALA C CA 1
ATOM 2743 C C . ALA C 1 98 ? -0.473 48.619 37.997 1.00 19.56 98 ALA C C 1
ATOM 2744 O O . ALA C 1 98 ? 0.541 48.305 38.631 1.00 17.81 98 ALA C O 1
ATOM 2746 N N . GLU C 1 99 ? -1.058 49.805 38.093 1.00 20.17 99 GLU C N 1
ATOM 2747 C CA . GLU C 1 99 ? -0.577 50.822 39.011 1.00 23.19 99 GLU C CA 1
ATOM 2748 C C . GLU C 1 99 ? -1.747 51.332 39.828 1.00 23.09 99 GLU C C 1
ATOM 2749 O O . GLU C 1 99 ? -2.676 51.943 39.288 1.00 21.96 99 GLU C O 1
ATOM 2755 N N . LYS C 1 100 ? -1.696 51.059 41.128 1.00 21.71 100 LYS C N 1
ATOM 2756 C CA . LYS C 1 100 ? -2.723 51.473 42.074 1.00 21.19 100 LYS C CA 1
ATOM 2757 C C . LYS C 1 100 ? -4.145 51.138 41.639 1.00 21.01 100 LYS C C 1
ATOM 2758 O O . LYS C 1 100 ? -5.023 51.996 41.633 1.00 18.39 100 LYS C O 1
ATOM 2764 N N . GLY C 1 101 ? -4.361 49.876 41.277 1.00 20.37 101 GLY C N 1
ATOM 2765 C CA . GLY C 1 101 ? -5.684 49.435 40.874 1.00 22.32 101 GLY C CA 1
ATOM 2766 C C . GLY C 1 101 ? -6.040 49.617 39.410 1.00 22.88 101 GLY C C 1
ATOM 2767 O O . GLY C 1 101 ? -7.100 49.175 38.968 1.00 24.01 101 GLY C O 1
ATOM 2768 N N . ARG C 1 102 ? -5.165 50.258 38.648 1.00 22.83 102 ARG C N 1
ATOM 2769 C CA . ARG C 1 102 ? -5.438 50.478 37.232 1.00 24.98 102 ARG C CA 1
ATOM 2770 C C . ARG C 1 102 ? -4.434 49.774 36.332 1.00 23.22 102 ARG C C 1
ATOM 2771 O O . ARG C 1 102 ? -3.233 49.779 36.595 1.00 23.69 102 ARG C O 1
ATOM 2779 N N . LEU C 1 103 ? -4.931 49.156 35.267 1.00 22.10 103 LEU C N 1
ATOM 2780 C CA . LEU C 1 103 ? -4.046 48.465 34.344 1.00 21.76 103 LEU C CA 1
ATOM 2781 C C . LEU C 1 103 ? -3.146 49.479 33.658 1.00 21.84 103 LEU C C 1
ATOM 2782 O O . LEU C 1 103 ? -3.608 50.528 33.211 1.00 23.75 103 LEU C O 1
ATOM 2787 N N . ARG C 1 104 ? -1.855 49.171 33.599 1.00 23.42 104 ARG C N 1
ATOM 2788 C CA . ARG C 1 104 ? -0.885 50.046 32.966 1.00 23.97 104 ARG C CA 1
ATOM 2789 C C . ARG C 1 104 ? -0.875 49.672 31.485 1.00 24.60 104 ARG C C 1
ATOM 2790 O O . ARG C 1 104 ? -0.203 48.730 31.074 1.00 24.86 104 ARG C O 1
ATOM 2798 N N . LEU C 1 105 ? -1.634 50.415 30.689 1.00 23.66 105 LEU C N 1
ATOM 2799 C CA . LEU C 1 105 ? -1.736 50.139 29.266 1.00 24.97 105 LEU C CA 1
ATOM 2800 C C . LEU C 1 105 ? -1.355 51.337 28.414 1.00 25.46 105 LEU C C 1
ATOM 2801 O O . LEU C 1 105 ? -1.323 52.469 28.890 1.00 25.54 105 LEU C O 1
ATOM 2806 N N . GLY C 1 106 ? -1.068 51.074 27.145 1.00 25.84 106 GLY C N 1
ATOM 2807 C CA . GLY C 1 106 ? -0.714 52.141 26.234 1.00 27.36 106 GLY C CA 1
ATOM 2808 C C . GLY C 1 106 ? -1.924 52.991 25.895 1.00 28.34 106 GLY C C 1
ATOM 2809 O O . GLY C 1 106 ? -3.056 52.647 26.230 1.00 28.06 106 GLY C O 1
ATOM 2810 N N . ARG C 1 107 ? -1.671 54.106 25.221 1.00 29.47 107 ARG C N 1
ATOM 2811 C CA . ARG C 1 107 ? -2.705 55.050 24.824 1.00 31.28 107 ARG C CA 1
ATOM 2812 C C . ARG C 1 107 ? -3.944 54.383 24.233 1.00 31.50 107 ARG C C 1
ATOM 2813 O O . ARG C 1 107 ? -5.064 54.628 24.680 1.00 31.64 107 ARG C O 1
ATOM 2821 N N . TRP C 1 108 ? -3.741 53.524 23.242 1.00 32.10 108 TRP C N 1
ATOM 2822 C CA . TRP C 1 108 ? -4.859 52.863 22.578 1.00 31.31 108 TRP C CA 1
ATOM 2823 C C . TRP C 1 108 ? -5.052 51.387 22.917 1.00 30.10 108 TRP C C 1
ATOM 2824 O O . TRP C 1 108 ? -5.498 50.612 22.073 1.00 31.66 108 TRP C O 1
ATOM 2835 N N . GLN C 1 109 ? -4.735 50.987 24.143 1.00 26.49 109 GLN C N 1
ATOM 2836 C CA . GLN C 1 109 ? -4.910 49.587 24.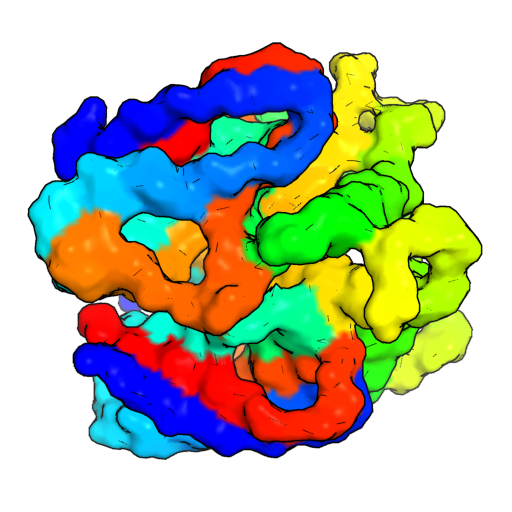509 1.00 23.18 109 GLN C CA 1
ATOM 2837 C C . GLN C 1 109 ? -6.026 49.325 25.508 1.00 23.07 109 GLN C C 1
ATOM 2838 O O . GLN C 1 109 ? -6.217 50.068 26.478 1.00 19.88 109 GLN C O 1
ATOM 2844 N N . GLN C 1 110 ? -6.752 48.243 25.255 1.00 20.14 110 GLN C N 1
ATOM 2845 C CA . GLN C 1 110 ? -7.832 47.795 26.114 1.00 19.03 110 GLN C CA 1
ATOM 2846 C C . GLN C 1 110 ? -7.713 46.281 26.163 1.00 18.72 110 GLN C C 1
ATOM 2847 O O . GLN C 1 110 ? -7.158 45.671 25.245 1.00 18.20 110 GLN C O 1
ATOM 2853 N N . VAL C 1 111 ? -8.198 45.679 27.242 1.00 17.45 111 VAL C N 1
ATOM 2854 C CA . VAL C 1 111 ? -8.143 44.233 27.380 1.00 17.68 111 VAL C CA 1
ATOM 2855 C C . VAL C 1 111 ? -9.456 43.668 26.868 1.00 17.96 111 VAL C C 1
ATOM 2856 O O . VAL C 1 111 ? -10.529 44.087 27.296 1.00 19.48 111 VAL C O 1
ATOM 2860 N N . PHE C 1 112 ? -9.355 42.719 25.946 1.00 17.06 112 PHE C N 1
ATOM 2861 C CA . PHE C 1 112 ? -10.524 42.092 25.342 1.00 17.81 112 PHE C CA 1
ATOM 2862 C C . PHE C 1 112 ? -10.597 40.588 25.524 1.00 16.78 112 PHE C C 1
ATOM 2863 O O . PHE C 1 112 ? -9.587 39.893 25.472 1.00 16.27 112 PHE C O 1
ATOM 2871 N N . LEU C 1 113 ? -11.806 40.088 25.737 1.00 17.50 113 LEU C N 1
ATOM 2872 C CA . LEU C 1 113 ? -12.014 38.651 25.793 1.00 17.33 113 LEU C CA 1
ATOM 2873 C C . LEU C 1 113 ? -12.525 38.461 24.363 1.00 17.81 113 LEU C C 1
ATOM 2874 O O . LEU C 1 113 ? -13.610 38.937 24.020 1.00 17.05 113 LEU C O 1
ATOM 2879 N N . ALA C 1 114 ? -11.729 37.813 23.521 1.00 17.24 114 ALA C N 1
ATOM 2880 C CA . ALA C 1 114 ? -12.120 37.601 22.128 1.00 17.95 114 ALA C CA 1
ATOM 2881 C C . ALA C 1 114 ? -12.975 36.351 21.996 1.00 17.23 114 ALA C C 1
ATOM 2882 O O . ALA C 1 114 ? -12.463 35.239 22.070 1.00 18.85 114 ALA C O 1
ATOM 2884 N N . GLU C 1 115 ? -14.279 36.544 21.812 1.00 19.04 115 GLU C N 1
ATOM 2885 C CA . GLU C 1 115 ? -15.208 35.426 21.665 1.00 17.05 115 GLU C CA 1
ATOM 2886 C C . GLU C 1 115 ? -15.293 35.004 20.204 1.00 17.84 115 GLU C C 1
ATOM 2887 O O . GLU C 1 115 ? -15.548 35.831 19.328 1.00 18.95 115 GLU C O 1
ATOM 2893 N N . PHE C 1 116 ? -15.089 33.717 19.945 1.00 16.73 116 PHE C N 1
ATOM 2894 C CA . PHE C 1 116 ? -15.155 33.207 18.579 1.00 17.80 116 PHE C CA 1
ATOM 2895 C C . PHE C 1 116 ? -16.216 32.121 18.452 1.00 18.26 116 PHE C C 1
ATOM 2896 O O . PHE C 1 116 ? -16.482 31.627 17.355 1.00 18.45 116 PHE C O 1
ATOM 2904 N N . ASP C 1 117 ? -16.830 31.750 19.570 1.00 18.40 117 ASP C N 1
ATOM 2905 C CA . ASP C 1 117 ? -17.820 30.684 19.540 1.00 18.60 117 ASP C CA 1
ATOM 2906 C C . ASP C 1 117 ? -18.889 30.867 20.607 1.00 17.63 117 ASP C C 1
ATOM 2907 O O . ASP C 1 117 ? -19.157 29.963 21.399 1.00 18.67 117 ASP C O 1
ATOM 2912 N N . GLY C 1 118 ? -19.499 32.047 20.619 1.00 18.27 118 GLY C N 1
ATOM 2913 C CA . GLY C 1 118 ? -20.535 32.331 21.590 1.00 18.50 118 GLY C CA 1
ATOM 2914 C C . GLY C 1 118 ? -21.916 32.130 20.992 1.00 20.24 118 GLY C C 1
ATOM 2915 O O . GLY C 1 118 ? -22.063 31.441 19.982 1.00 18.30 118 GLY C O 1
ATOM 2916 N N . PRO C 1 119 ? -22.955 32.710 21.604 1.00 20.09 119 PRO C N 1
ATOM 2917 C CA . PRO C 1 119 ? -22.849 33.525 22.816 1.00 21.01 119 PRO C CA 1
ATOM 2918 C C . PRO C 1 119 ? -22.838 32.652 24.074 1.00 21.11 119 PRO C C 1
ATOM 2919 O O . PRO C 1 119 ? -23.483 31.603 24.123 1.00 20.84 119 PRO C O 1
ATOM 2923 N N . ARG C 1 120 ? -22.085 33.074 25.082 1.00 19.97 120 ARG C N 1
ATOM 2924 C CA . ARG C 1 120 ? -22.020 32.331 26.332 1.00 21.63 120 ARG C CA 1
ATOM 2925 C C . ARG C 1 120 ? -21.661 33.281 27.456 1.00 21.57 120 ARG C C 1
ATOM 2926 O O . ARG C 1 120 ? -21.509 34.485 27.258 1.00 22.30 120 ARG C O 1
ATOM 2934 N N . VAL C 1 121 ? -21.549 32.716 28.648 1.00 21.06 121 VAL C N 1
ATOM 2935 C CA . VAL C 1 121 ? -21.111 33.471 29.806 1.00 21.98 121 VAL C CA 1
ATOM 2936 C C . VAL C 1 121 ? -19.764 32.803 30.037 1.00 21.13 121 VAL C C 1
ATOM 2937 O O . VAL C 1 121 ? -19.702 31.668 30.507 1.00 21.50 121 VAL C O 1
ATOM 2941 N N . ARG C 1 122 ? -18.692 33.491 29.666 1.00 19.96 122 ARG C N 1
ATOM 2942 C CA . ARG C 1 122 ? -17.351 32.950 29.814 1.00 20.58 122 ARG C CA 1
ATOM 2943 C C . ARG C 1 122 ? -16.758 33.360 31.150 1.00 20.63 122 ARG C C 1
ATOM 2944 O O . ARG C 1 122 ? -17.207 34.319 31.772 1.00 21.37 122 ARG C O 1
ATOM 2952 N N . GLU C 1 123 ? -15.755 32.616 31.593 1.00 21.48 123 GLU C N 1
ATOM 2953 C CA . GLU C 1 123 ? -15.083 32.934 32.839 1.00 21.21 123 GLU C CA 1
ATOM 2954 C C . GLU C 1 123 ? -13.685 33.422 32.505 1.00 19.84 123 GLU C C 1
ATOM 2955 O O . GLU C 1 123 ? -13.079 32.994 31.523 1.00 17.31 123 GLU C O 1
ATOM 2961 N N . VAL C 1 124 ? -13.188 34.337 33.324 1.00 19.13 124 VAL C N 1
ATOM 2962 C CA . VAL C 1 124 ? -11.843 34.859 33.179 1.00 18.51 124 VAL C CA 1
ATOM 2963 C C . VAL C 1 124 ? -11.279 34.789 34.597 1.00 18.57 124 VAL C C 1
ATOM 2964 O O . VAL C 1 124 ? -11.915 35.261 35.536 1.00 17.57 124 VAL C O 1
ATOM 2968 N N . TRP C 1 125 ? -10.113 34.170 34.753 1.00 18.19 125 TRP C N 1
ATOM 2969 C CA . TRP C 1 125 ? -9.491 34.061 36.068 1.00 18.78 125 TRP C CA 1
ATOM 2970 C C . TRP C 1 125 ? -8.471 35.180 36.231 1.00 18.46 125 TRP C C 1
ATOM 2971 O O . TRP C 1 125 ? -7.703 35.454 35.317 1.00 18.11 125 TRP C O 1
ATOM 2982 N N . VAL C 1 126 ? -8.475 35.829 37.393 1.00 18.63 126 VAL C N 1
ATOM 2983 C CA . VAL C 1 126 ? -7.545 36.920 37.667 1.00 17.81 126 VAL C CA 1
ATOM 2984 C C . VAL C 1 126 ? -6.720 36.618 38.914 1.00 17.92 126 VAL C C 1
ATOM 2985 O O . VAL C 1 126 ? -7.262 36.214 39.934 1.00 18.14 126 VAL C O 1
ATOM 2989 N N . ARG C 1 127 ? -5.406 36.806 38.820 1.00 18.04 127 ARG C N 1
ATOM 2990 C CA . ARG C 1 127 ? -4.525 36.563 39.955 1.00 18.10 127 ARG C CA 1
ATOM 2991 C C . ARG C 1 127 ? -3.507 37.696 40.028 1.00 17.87 127 ARG C C 1
ATOM 2992 O O . ARG C 1 127 ? -2.916 38.081 39.013 1.00 16.83 127 ARG C O 1
ATOM 3000 N N . LEU C 1 128 ? -3.313 38.236 41.227 1.00 17.85 128 LEU C N 1
ATOM 3001 C CA . LEU C 1 128 ? -2.364 39.328 41.427 1.00 19.73 128 LEU C CA 1
ATOM 3002 C C . LEU C 1 128 ? -1.018 38.771 41.874 1.00 19.94 128 LEU C C 1
ATOM 3003 O O . LEU C 1 128 ? -0.966 37.845 42.680 1.00 20.12 128 LEU C O 1
ATOM 3008 N N . LEU C 1 129 ? 0.065 39.322 41.338 1.00 19.83 129 LEU C N 1
ATOM 3009 C CA . LEU C 1 129 ? 1.403 38.881 41.711 1.00 20.68 129 LEU C CA 1
ATOM 3010 C C . LEU C 1 129 ? 2.374 40.043 41.614 1.00 21.07 129 LEU C C 1
ATOM 3011 O O . LEU C 1 129 ? 1.919 41.165 41.302 1.00 21.36 129 LEU C O 1
#

Organism: Thermus thermophilus (strain ATCC 27634 / DSM 579 / HB8) (NCBI:txid300852)

Foldseek 3Di:
DPQKDKDWAFADQWFWDFCQVVLLVVCQQDFFKKKKFFPDQQKAKAKFFDPDVVVRVVVVVVLCVVQPLDDPPDPPVVSRVSSNVSHVVHDGMDMFGAGGSHTDDDPGITMTITGNGDRDTTIMMMHGD/DKDKDKAFADQWWWAFCQVVQLVVCQFDFFKKKKFWPDQQKAKAKDFDPDPVVGVVVLVVLCVVQPQDDPPDPPVVRRVSSNVVHVVHDGMDMFGAGGSHTDDDPGITMTTTGNGDRDITMMIMDGD/DDKDWAFADQWFWAFCQVVQLVPQQQDFFKKKKFFPDQQWAKAKFFPPPVVVRVVVRVVLCVVQPQDDPPDPPVVRRVSSNVVRVVHDGMDMFGAGGSHTDDDPGITMTTTGNGDRDTTMMDMDGD

InterPro domains:
  IPR001602 UPF0047 protein YjbQ-like [PF01894] (18-127)
  IPR001602 UPF0047 protein YjbQ-like [PIRSF004681] (6-128)
  IPR001602 UPF0047 protein YjbQ-like [PTHR30615] (9-127)
  IPR001602 UPF0047 protein YjbQ-like [TIGR00149] (13-128)
  IPR035917 YjbQ-like superfamily [G3DSA:2.60.120.460] (1-128)
  IPR035917 YjbQ-like superfamily [SSF111038] (9-128)

CATH classification: 2.60.120.460

Secondary structure (DSSP, 8-state):
-TT-EEEEEEE-SSEEEE-HHHHHHTSTT--EEEEEE---SSEEEEEE--SSHHHHHHHHHHHHHHS-S--TT---TTS-HHHHHHHHHH-SEEEEEEETTEE---TT-EEEEEESS-SEEEEEEEEE-/--EEEEEE--SSEEEE-HHHHHHHHTT--EEEEEE---SSEEEEEE--S-HHHHHHHHHHHHHHS-S--TT---TTS-HHHHHHHHHH-SEEEEEEETTEE---TT-EEEEEESS-SSEEEEEEEE-/-EEEEEE--SSEEEE-HHHHHTTSTT--EEEEEE---SSEEEEEE--SSHHHHHHHHHHHHHHS-S--TT-S-TTS-HHHHHHHHHH-SEEEEEEETTEE---TT-EEEEEESS-SSEEEEEEEE-

Sequence (382 aa):
MEGVVRLEVPTPEEGFVNITRKVEAALSGHTGLVYLFVPHTTCGLTVQEGADPTVAQDLLGRLAELAPRHRPQDRHLEGNSHAHLKSLLTGVHLLLLAEKGRLRLGRWQQVFLAEFDGPRVREVWVRLLGVVRLEVPTPEEGFVNITRKVEAALSGHTGLVYLFVPHTTCGLTVQEGADPTVAQDLLGRLAELAPRHRPQDRHLEGNSHAHLKSLLTGVHLLLLAEKGRLRLGRWQQVFLAEFDGPRVREVWVRLLVVRLEVPTPEEGFVNITRKVEAALSGHTGLVYLFVPHTTCGLTVQEGADPTVAQDLLGRLAELAPRHRPQDRHLEGNSHAHLKSLLTGVHLLLLAEKGRLRLGRWQQVFLAEFDGPRVREVWVRLL

Solvent-accessible surface area: 15523 Å² total; per-residue (Å²): 76,162,59,12,62,108,26,111,1,83,9,65,108,59,8,28,32,72,0,12,174,107,0,23,80,17,0,109,47,38,83,5,6,0,0,0,1,0,11,37,11,7,0,0,2,8,3,1,20,29,68,36,88,29,0,23,62,2,2,26,25,4,0,42,96,19,0,55,112,156,30,115,118,27,159,10,167,113,37,28,1,5,0,3,0,1,0,5,4,16,25,8,19,10,0,2,8,6,91,150,10,163,13,98,29,12,214,138,5,57,0,11,0,0,0,0,34,15,101,106,100,4,49,0,12,1,46,60,71,104,53,75,136,20,95,0,79,13,65,119,55,7,26,26,62,0,8,206,88,0,38,77,32,6,105,38,48,84,7,8,0,0,0,1,0,12,36,11,8,0,0,1,9,2,0,30,22,100,31,88,31,0,22,91,2,1,26,21,5,1,38,99,22,0,58,100,167,35,130,108,28,145,8,155,122,37,29,0,3,0,2,0,2,0,4,4,18,26,7,19,9,0,1,18,1,81,144,0,158,13,99,26,13,217,170,4,52,0,10,0,0,0,0,34,21,91,108,90,4,40,0,22,3,55,76,87,84,70,150,16,86,1,89,10,63,124,51,7,26,34,75,2,9,206,81,0,34,89,18,0,108,51,36,79,5,1,0,3,0,1,0,16,36,14,5,0,0,1,8,3,0,17,24,71,35,97,31,1,20,97,3,1,28,23,4,0,34,95,23,0,57,130,148,33,116,110,18,149,9,149,132,43,28,2,7,0,1,0,2,0,5,4,18,24,9,18,10,1,1,5,2,80,155,3,151,16,36,35,12,196,115,3,56,0,10,0,0,0,1,33,20,91,106,93,5,43,0,13,2,76,70,64

Radius of gyration: 19.12 Å; Cα contacts (8 Å, |Δi|>4): 933; chains: 3; bounding box: 46×42×49 Å

Nearest PDB structures (foldseek):
  2cu5-assembly1_C  TM=1.008E+00  e=1.692E-29  Thermus thermophilus HB8
  1vmf-assembly1_C  TM=9.613E-01  e=4.255E-16  Halalkalibacterium halodurans
  2p6h-assembly1_A  TM=9.187E-01  e=3.001E-14  Aeropyrum pernix
  1ve0-assembly1_A  TM=9.234E-01  e=6.237E-14  Sulfurisphaera tokodaii
  1vph-assembly2_E  TM=9.152E-01  e=2.694E-13  Saccharolobus solfataricus P2